Protein AF-0000000087754042 (afdb_homodimer)

Secondary structure (DSSP, 8-state):
--GGG----EEEEEE----TTT-GGG---HHHHHTS-HHHHEEEEEEEEEE-TTSSBSSSS-BHHHHHHHHHHHTT-EEEEEEEEEEE-S-TT---SS-SSB--EEEEEEEEESS--TTT-TTTB-TTSSBSEEEEE--SS--HHHHHHHHHHB-B--EEEES---PPTTEEEESTTS---TT--HHHHHHHHHHT-SSTTSTTB----HHHHHHS---------------/--GGG----EEEEEE----TTT-GGG---HHHHHTS-HHHHEEEEEEEEEE-TTSSBSSSS-BHHHHHHHHHHHTT-EEEEEEEEEEE-S-TT---SS-SSB--EEEEEEEEESS--TTT-TTTB-TTSSBSEEEEE--SS--HHHHHHHHHHB-B--EEEES---PPTTEEEESTTS---TT--HHHHHHHHHHT-SSTTSTTB----HHHHHHS---------------

Foldseek 3Di:
DQLVVPPAAFQEEEEEAQDCLRNPPPHDDLVRVLPRQLLVRHDVKHKYKYKFFQQDAQQNPDGSVVSVCVSCVSSQWDWDDKAKEFADEPDPDDDDPRDPDDRRMIIITMTTHDDDDPVPNVFFFPPPPDDRYHYYHDDQFDDLVVLVVRCNGGFFQRYEYECTDDHDPSYHYYYPPPPPPPDPDPVVSVVVQCVPAPDNVCSRGVGQPPVNVVVPPDPPPPDPDPPPPPD/DQLVVPPAAFQEEEEEAQDCLRNPPPHDDLVRVLPRQLLVRHDVKHKYKYKFFQQDDQQNPDGSVVSVCVSCVSSQWDWDDKAKEFADEPDPDDDDPRDPDDRRMIIITMTTHDDDDPVPNVFFFPPPPDDRYHYYHDDQFDDLVVLVVRCNGGFFQRYEYECTDDHDPSYHYYYPPPPPPPDPDPVVSVVVQCVPAPDNVCSRGVGQPPVNVVVPPDDPPPDPPDPPPPD

Nearest PDB structures (foldseek):
  7nhi-assembly1_B  TM=8.588E-01  e=7.361E-18  Homo sapiens
  7oek-assembly1_B  TM=8.595E-01  e=3.563E-17  Homo sapiens
  7oed-assembly1_B  TM=8.594E-01  e=4.884E-17  Homo sapiens
  7oqp-assembly1_B  TM=8.108E-01  e=1.075E-17  Homo sapiens
  5l6e-assembly1_B  TM=8.580E-01  e=1.340E-16  Homo sapiens

Structure (mmCIF, N/CA/C/O backbone):
data_AF-0000000087754042-model_v1
#
loop_
_entity.id
_entity.type
_entity.pdbx_description
1 polymer 'Mt-a70 family protein'
#
loop_
_atom_site.group_PDB
_atom_site.id
_atom_site.type_symbol
_atom_site.label_atom_id
_atom_site.label_alt_id
_atom_site.label_comp_id
_atom_site.label_asym_id
_atom_site.label_entity_id
_atom_site.label_seq_id
_atom_site.pdbx_PDB_ins_code
_atom_site.Cartn_x
_atom_site.Cartn_y
_atom_site.Cartn_z
_atom_site.occupancy
_atom_site.B_iso_or_equiv
_atom_site.auth_seq_id
_atom_site.auth_comp_id
_atom_site.auth_asym_id
_atom_site.auth_atom_id
_atom_site.pdbx_PDB_model_num
ATOM 1 N N . MET A 1 1 ? -14.227 -28.125 -3.199 1 48.25 1 MET A N 1
ATOM 2 C CA . MET A 1 1 ? -13.047 -28.953 -3.443 1 48.25 1 MET A CA 1
ATOM 3 C C . MET A 1 1 ? -11.898 -28.547 -2.518 1 48.25 1 MET A C 1
ATOM 5 O O . MET A 1 1 ? -11.688 -27.359 -2.266 1 48.25 1 MET A O 1
ATOM 9 N N . ASP A 1 2 ? -11.547 -29.438 -1.677 1 58.47 2 ASP A N 1
ATOM 10 C CA . ASP A 1 2 ? -10.422 -29.312 -0.764 1 58.47 2 ASP A CA 1
ATOM 11 C C . ASP A 1 2 ? -9.109 -29.156 -1.532 1 58.47 2 ASP A C 1
ATOM 13 O O . ASP A 1 2 ? -8.789 -29.984 -2.393 1 58.47 2 ASP A O 1
ATOM 17 N N . LEU A 1 3 ? -8.547 -27.953 -1.681 1 62.66 3 LEU A N 1
ATOM 18 C CA . LEU A 1 3 ? -7.25 -27.703 -2.299 1 62.66 3 LEU A CA 1
ATOM 19 C C . LEU A 1 3 ? -6.309 -28.891 -2.09 1 62.66 3 LEU A C 1
ATOM 21 O O . LEU A 1 3 ? -5.449 -29.156 -2.93 1 62.66 3 LEU A O 1
ATOM 25 N N . MET A 1 4 ? -6.637 -29.609 -1.026 1 58.59 4 MET A N 1
ATOM 26 C CA . MET A 1 4 ? -5.777 -30.734 -0.647 1 58.59 4 MET A CA 1
ATOM 27 C C . MET A 1 4 ? -5.973 -31.906 -1.594 1 58.59 4 MET A C 1
ATOM 29 O O . MET A 1 4 ? -5.129 -32.812 -1.652 1 58.59 4 MET A O 1
ATOM 33 N N . GLU A 1 5 ? -7.078 -31.828 -2.191 1 62.91 5 GLU A N 1
ATOM 34 C CA . GLU A 1 5 ? -7.32 -32.969 -3.09 1 62.91 5 GLU A CA 1
ATOM 35 C C . GLU A 1 5 ? -6.516 -32.812 -4.375 1 62.91 5 GLU A C 1
ATOM 37 O O . GLU A 1 5 ? -6.387 -33.781 -5.141 1 62.91 5 GLU A O 1
ATOM 42 N N . MET A 1 6 ? -5.945 -31.656 -4.383 1 63.97 6 MET A N 1
ATOM 43 C CA . MET A 1 6 ? -5.125 -31.438 -5.574 1 63.97 6 MET A CA 1
ATOM 44 C C . MET A 1 6 ? -3.742 -32.062 -5.395 1 63.97 6 MET A C 1
ATOM 46 O O . MET A 1 6 ? -3.098 -31.859 -4.363 1 63.97 6 MET A O 1
ATOM 50 N N . GLU A 1 7 ? -3.494 -33.125 -5.871 1 71.81 7 GLU A N 1
ATOM 51 C CA . GLU A 1 7 ? -2.221 -33.812 -5.773 1 71.81 7 GLU A CA 1
ATOM 52 C C . GLU A 1 7 ? -1.123 -33.094 -6.543 1 71.81 7 GLU A C 1
ATOM 54 O O . GLU A 1 7 ? -0.32 -33.719 -7.234 1 71.81 7 GLU A O 1
ATOM 59 N N . MET A 1 8 ? -1.135 -31.797 -6.562 1 84.12 8 MET A N 1
ATOM 60 C CA . MET A 1 8 ? -0.059 -31.062 -7.219 1 84.12 8 MET A CA 1
ATOM 61 C C . MET A 1 8 ? 0.236 -29.75 -6.477 1 84.12 8 MET A C 1
ATOM 63 O O . MET A 1 8 ? -0.604 -29.266 -5.723 1 84.12 8 MET A O 1
ATOM 67 N N . GLN A 1 9 ? 1.504 -29.328 -6.598 1 92.38 9 GLN A N 1
ATOM 68 C CA . GLN A 1 9 ? 1.905 -28.031 -6.082 1 92.38 9 GLN A CA 1
ATOM 69 C C . GLN A 1 9 ? 1.998 -27 -7.207 1 92.38 9 GLN A C 1
ATOM 71 O O . GLN A 1 9 ? 2.168 -27.359 -8.375 1 92.38 9 GLN A O 1
ATOM 76 N N . PHE A 1 10 ? 1.852 -25.828 -6.828 1 94.75 10 PHE A N 1
ATOM 77 C CA . PHE A 1 10 ? 1.812 -24.75 -7.824 1 94.75 10 PHE A CA 1
ATOM 78 C C . PHE A 1 10 ? 3.016 -23.828 -7.676 1 94.75 10 PHE A C 1
ATOM 80 O O . PHE A 1 10 ? 3.438 -23.531 -6.559 1 94.75 10 PHE A O 1
ATOM 87 N N . ASP A 1 11 ? 3.52 -23.359 -8.805 1 95 11 ASP A N 1
ATOM 88 C CA . ASP A 1 11 ? 4.66 -22.453 -8.852 1 95 11 ASP A CA 1
ATOM 89 C C . ASP A 1 11 ? 4.219 -21 -8.664 1 95 11 ASP A C 1
ATOM 91 O O . ASP A 1 11 ? 4.996 -20.172 -8.188 1 95 11 ASP A O 1
ATOM 95 N N . CYS A 1 12 ? 3.07 -20.734 -9.086 1 95.75 12 CYS A N 1
ATOM 96 C CA . CYS A 1 12 ? 2.496 -19.406 -9.086 1 95.75 12 CYS A CA 1
ATOM 97 C C . CYS A 1 12 ? 1.037 -19.438 -8.648 1 95.75 12 CYS A C 1
ATOM 99 O O . CYS A 1 12 ? 0.216 -20.125 -9.25 1 95.75 12 CYS A O 1
ATOM 101 N N . ILE A 1 13 ? 0.748 -18.688 -7.664 1 95.94 13 ILE A N 1
ATOM 102 C CA . ILE A 1 13 ? -0.607 -18.672 -7.125 1 95.94 13 ILE A CA 1
ATOM 103 C C . ILE A 1 13 ? -1.114 -17.234 -7.035 1 95.94 13 ILE A C 1
ATOM 105 O O . ILE A 1 13 ? -0.421 -16.359 -6.52 1 95.94 13 ILE A O 1
ATOM 109 N N . VAL A 1 14 ? -2.271 -16.984 -7.555 1 96.81 14 VAL A N 1
ATOM 110 C CA . VAL A 1 14 ? -2.967 -15.711 -7.402 1 96.81 14 VAL A CA 1
ATOM 111 C C . VAL A 1 14 ? -4.227 -15.906 -6.562 1 96.81 14 VAL A C 1
ATOM 113 O O . VAL A 1 14 ? -5.043 -16.781 -6.852 1 96.81 14 VAL A O 1
ATOM 116 N N . VAL A 1 15 ? -4.391 -15.148 -5.547 1 96.12 15 VAL A N 1
ATOM 117 C CA . VAL A 1 15 ? -5.586 -15.18 -4.711 1 96.12 15 VAL A CA 1
ATOM 118 C C . VAL A 1 15 ? -6.258 -13.805 -4.711 1 96.12 15 VAL A C 1
ATOM 120 O O . VAL A 1 15 ? -5.609 -12.797 -4.441 1 96.12 15 VAL A O 1
ATOM 123 N N . ASP A 1 16 ? -7.461 -13.766 -5.023 1 94.38 16 ASP A N 1
ATOM 124 C CA . ASP A 1 16 ? -8.305 -12.57 -4.961 1 94.38 16 ASP A CA 1
ATOM 125 C C . ASP A 1 16 ? -9.484 -12.789 -4.02 1 94.38 16 ASP A C 1
ATOM 127 O 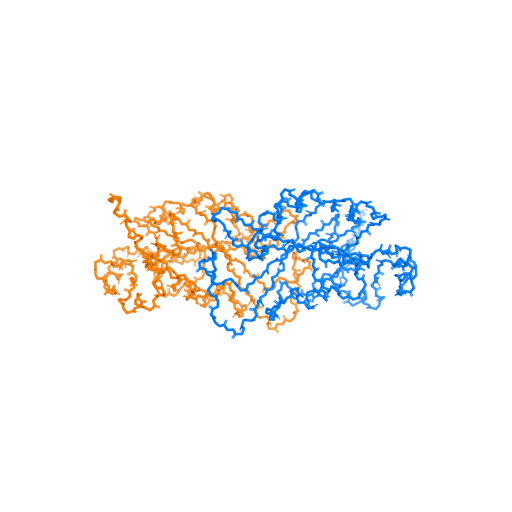O . ASP A 1 16 ? -10.609 -13.023 -4.469 1 94.38 16 ASP A O 1
ATOM 131 N N . PRO A 1 17 ? -9.258 -12.594 -2.779 1 94.62 17 PRO A N 1
ATOM 132 C CA . PRO A 1 17 ? -10.273 -12.953 -1.788 1 94.62 17 PRO A CA 1
ATOM 133 C C . PRO A 1 17 ? -11.539 -12.102 -1.897 1 94.62 17 PRO A C 1
ATOM 135 O O . PRO A 1 17 ? -11.461 -10.922 -2.262 1 94.62 17 PRO A O 1
ATOM 138 N N . PRO A 1 18 ? -12.648 -12.68 -1.587 1 92.25 18 PRO A N 1
ATOM 139 C CA . PRO A 1 18 ? -13.859 -11.883 -1.433 1 92.25 18 PRO A CA 1
ATOM 140 C C . PRO A 1 18 ? -13.891 -11.102 -0.123 1 92.25 18 PRO A C 1
ATOM 142 O O . PRO A 1 18 ? -14.641 -11.445 0.792 1 92.25 18 PRO A O 1
ATOM 145 N N . TRP A 1 19 ? -13.188 -10.023 -0.107 1 92.75 19 TRP A N 1
ATOM 146 C CA . TRP A 1 19 ? -13.07 -9.188 1.084 1 92.75 19 TRP A CA 1
ATOM 147 C C . TRP A 1 19 ? -14.414 -8.562 1.443 1 92.75 19 TRP A C 1
ATOM 149 O O . TRP A 1 19 ? -15.273 -8.375 0.576 1 92.75 19 TRP A O 1
ATOM 159 N N . ARG A 1 20 ? -14.656 -8.156 2.598 1 85 20 ARG A N 1
ATOM 160 C CA . ARG A 1 20 ? -15.898 -7.625 3.135 1 85 20 ARG A CA 1
ATOM 161 C C . ARG A 1 20 ? -16.328 -6.367 2.385 1 85 20 ARG A C 1
ATOM 163 O O . ARG A 1 20 ? -17.5 -6.207 2.055 1 85 20 ARG A O 1
ATOM 170 N N . GLU A 1 21 ? -15.477 -5.469 2.047 1 75.56 21 GLU A N 1
ATOM 171 C CA . GLU A 1 21 ? -15.828 -4.184 1.442 1 75.56 21 GLU A CA 1
ATOM 172 C C . GLU A 1 21 ? -16.344 -4.367 0.02 1 75.56 21 GLU A C 1
ATOM 174 O O . GLU A 1 21 ? -17.141 -3.559 -0.465 1 75.56 21 GLU A O 1
ATOM 179 N N . MET A 1 22 ? -16 -5.426 -0.601 1 69.38 22 MET A N 1
ATOM 180 C CA . MET A 1 22 ? -16.266 -5.531 -2.031 1 69.38 22 MET A CA 1
ATOM 181 C C . MET A 1 22 ? -17.375 -6.555 -2.303 1 69.38 22 MET A C 1
ATOM 183 O O . MET A 1 22 ? -17.938 -6.594 -3.4 1 69.38 22 MET A O 1
ATOM 187 N N . ASN A 1 23 ? -17.641 -7.414 -1.323 1 68.25 23 ASN A N 1
ATOM 188 C CA . ASN A 1 23 ? -18.453 -8.57 -1.662 1 68.25 23 ASN A CA 1
ATOM 189 C C . ASN A 1 23 ? -19.672 -8.695 -0.736 1 68.25 23 ASN A C 1
ATOM 191 O O . ASN A 1 23 ? -20.281 -9.758 -0.651 1 68.25 23 ASN A O 1
ATOM 195 N N . GLY A 1 24 ? -20.234 -7.625 -0.43 1 63.69 24 GLY A N 1
ATOM 196 C CA . GLY A 1 24 ? -21.453 -7.637 0.354 1 63.69 24 GLY A CA 1
ATOM 197 C C . GLY A 1 24 ? -21.625 -8.898 1.184 1 63.69 24 GLY A C 1
ATOM 198 O O . GLY A 1 24 ? -20.844 -9.141 2.109 1 63.69 24 GLY A O 1
ATOM 199 N N . ASN A 1 25 ? -22.422 -9.898 0.669 1 67.75 25 ASN A N 1
ATOM 200 C CA . ASN A 1 25 ? -22.844 -11.062 1.438 1 67.75 25 ASN A CA 1
ATOM 201 C C . ASN A 1 25 ? -21.969 -12.273 1.16 1 67.75 25 ASN A C 1
ATOM 203 O O . ASN A 1 25 ? -22.094 -13.305 1.823 1 67.75 25 ASN A O 1
ATOM 207 N N . THR A 1 26 ? -21.016 -12.227 0.324 1 81.38 26 THR A N 1
ATOM 208 C CA . THR A 1 26 ? -20.234 -13.406 -0.034 1 81.38 26 THR A CA 1
ATOM 209 C C . THR A 1 26 ? -18.766 -13.219 0.368 1 81.38 26 THR A C 1
ATOM 211 O O . THR A 1 26 ? -17.875 -13.828 -0.216 1 81.38 26 THR A O 1
ATOM 214 N N . TRP A 1 27 ? -18.594 -12.445 1.414 1 88.5 27 TRP A N 1
ATOM 215 C CA . TRP A 1 27 ? -17.219 -12.18 1.818 1 88.5 27 TRP A CA 1
ATOM 216 C C . TRP A 1 27 ? -16.719 -13.258 2.771 1 88.5 27 TRP A C 1
ATOM 218 O O . TRP A 1 27 ? -17.516 -13.992 3.359 1 88.5 27 TRP A O 1
ATOM 228 N N . TRP A 1 28 ? -15.422 -13.492 2.805 1 92.38 28 TRP A N 1
ATOM 229 C CA . TRP A 1 28 ? -14.734 -14.383 3.734 1 92.38 28 TRP A CA 1
ATOM 230 C C . TRP A 1 28 ? -13.867 -13.594 4.703 1 92.38 28 TRP A C 1
ATOM 232 O O . TRP A 1 28 ? -13.188 -12.641 4.305 1 92.38 28 TRP A O 1
ATOM 242 N N . SER A 1 29 ? -13.906 -14.008 5.988 1 93.94 29 SER A N 1
ATOM 243 C CA . SER A 1 29 ? -13.047 -13.383 6.992 1 93.94 29 SER A CA 1
ATOM 244 C C . SER A 1 29 ? -11.594 -13.828 6.828 1 93.94 29 SER A C 1
ATOM 246 O O . SER A 1 29 ? -11.312 -14.828 6.168 1 93.94 29 SER A O 1
ATOM 248 N N . VAL A 1 30 ? -10.734 -13.094 7.434 1 95.69 30 VAL A N 1
ATOM 249 C CA . VAL A 1 30 ? -9.32 -13.438 7.398 1 95.69 30 VAL A CA 1
ATOM 250 C C . VAL A 1 30 ? -9.109 -14.828 8.008 1 95.69 30 VAL A C 1
ATOM 252 O O . VAL A 1 30 ? -8.289 -15.609 7.523 1 95.69 30 VAL A O 1
ATOM 255 N N . ASP A 1 31 ? -9.859 -15.086 9.047 1 96.19 31 ASP A N 1
ATOM 256 C CA . ASP A 1 31 ? -9.758 -16.406 9.68 1 96.19 31 ASP A CA 1
ATOM 257 C C . ASP A 1 31 ? -10.188 -17.516 8.727 1 96.19 31 ASP A C 1
ATOM 259 O O . ASP A 1 31 ? -9.539 -18.562 8.656 1 96.19 31 ASP A O 1
ATOM 263 N N . GLU A 1 32 ? -11.25 -17.297 8.008 1 94.62 32 GLU A N 1
ATOM 264 C CA . GLU A 1 32 ? -11.711 -18.266 7.02 1 94.62 32 GLU A CA 1
ATOM 265 C C . GLU A 1 32 ? -10.695 -18.422 5.891 1 94.62 32 GLU A C 1
ATOM 267 O O . GLU A 1 32 ? -10.422 -19.547 5.461 1 94.62 32 GLU A O 1
ATOM 272 N N . LEU A 1 33 ? -10.18 -17.375 5.449 1 95.69 33 LEU A N 1
ATOM 273 C CA . LEU A 1 33 ? -9.18 -17.406 4.387 1 95.69 33 LEU A CA 1
ATOM 274 C C . LEU A 1 33 ? -7.922 -18.141 4.844 1 95.69 33 LEU A C 1
ATOM 276 O O . LEU A 1 33 ? -7.305 -18.859 4.062 1 95.69 33 LEU A O 1
ATOM 280 N N . ALA A 1 34 ? -7.609 -17.969 6.117 1 96.81 34 ALA A N 1
ATOM 281 C CA . ALA A 1 34 ? -6.406 -18.578 6.676 1 96.81 34 ALA A CA 1
ATOM 282 C C . ALA A 1 34 ? -6.508 -20.094 6.676 1 96.81 34 ALA A C 1
ATOM 284 O O . ALA A 1 34 ? -5.496 -20.797 6.738 1 96.81 34 ALA A O 1
ATOM 285 N N . GLU A 1 35 ? -7.664 -20.594 6.598 1 94.44 35 GLU A N 1
ATOM 286 C CA . GLU A 1 35 ? -7.887 -22.031 6.633 1 94.44 35 GLU A CA 1
ATOM 287 C C . GLU A 1 35 ? -7.602 -22.672 5.273 1 94.44 35 GLU A C 1
ATOM 289 O O . GLU A 1 35 ? -7.496 -23.891 5.164 1 94.44 35 GLU A O 1
ATOM 294 N N . LEU A 1 36 ? -7.555 -21.844 4.262 1 92.5 36 LEU A N 1
ATOM 295 C CA . LEU A 1 36 ? -7.148 -22.375 2.971 1 92.5 36 LEU A CA 1
ATOM 296 C C . LEU A 1 36 ? -5.742 -22.969 3.047 1 92.5 36 LEU A C 1
ATOM 298 O O . LEU A 1 36 ? -4.844 -22.359 3.641 1 92.5 36 LEU A O 1
ATOM 302 N N . ASN A 1 37 ? -5.492 -24.062 2.482 1 91.94 37 ASN A N 1
ATOM 303 C CA . ASN A 1 37 ? -4.195 -24.734 2.572 1 91.94 37 ASN A CA 1
ATOM 304 C C . ASN A 1 37 ? -3.238 -24.234 1.491 1 91.94 37 ASN A C 1
ATOM 306 O O . ASN A 1 37 ? -2.656 -25.047 0.76 1 91.94 37 ASN A O 1
ATOM 310 N N . ILE A 1 38 ? -3 -23.047 1.464 1 95 38 ILE A N 1
ATOM 311 C CA . ILE A 1 38 ? -2.064 -22.469 0.502 1 95 38 ILE A CA 1
ATOM 312 C C . ILE A 1 38 ? -0.651 -22.969 0.794 1 95 38 ILE A C 1
ATOM 314 O O . ILE A 1 38 ? 0.126 -23.219 -0.128 1 95 38 ILE A O 1
ATOM 318 N N . ASN A 1 39 ? -0.4 -23.078 2.074 1 92.38 39 ASN A N 1
ATOM 319 C CA . ASN A 1 39 ? 0.906 -23.594 2.479 1 92.38 39 ASN A CA 1
ATOM 320 C C . ASN A 1 39 ? 1.188 -24.953 1.866 1 92.38 39 ASN A C 1
ATOM 322 O O . ASN A 1 39 ? 2.301 -25.219 1.402 1 92.38 39 ASN A O 1
ATOM 326 N N . GLY A 1 40 ? 0.249 -25.766 1.851 1 91.81 40 GLY A N 1
ATOM 327 C CA . GLY A 1 40 ? 0.434 -27.125 1.376 1 91.81 40 GLY A CA 1
ATOM 328 C C . GLY A 1 40 ? 0.484 -27.234 -0.137 1 91.81 40 GLY A C 1
ATOM 329 O O . GLY A 1 40 ? 1.086 -28.156 -0.682 1 91.81 40 GLY A O 1
ATOM 330 N N . ILE A 1 41 ? -0.019 -26.266 -0.855 1 93.31 41 ILE A N 1
ATOM 331 C CA . ILE A 1 41 ? -0.144 -26.422 -2.299 1 93.31 41 ILE A CA 1
ATOM 332 C C . ILE A 1 41 ? 0.883 -25.531 -3.006 1 93.31 41 ILE A C 1
ATOM 334 O O . ILE A 1 41 ? 1.045 -25.609 -4.227 1 93.31 41 ILE A O 1
ATOM 338 N N . GLY A 1 42 ? 1.5 -24.688 -2.322 1 94.25 42 GLY A N 1
ATOM 339 C CA . GLY A 1 42 ? 2.578 -23.906 -2.898 1 94.25 42 GLY A CA 1
ATOM 340 C C . GLY A 1 42 ? 3.869 -24.688 -3.057 1 94.25 42 GLY A C 1
ATOM 341 O O . GLY A 1 42 ? 4.312 -25.359 -2.123 1 94.25 42 GLY A O 1
ATOM 342 N N . ALA A 1 43 ? 4.402 -24.594 -4.188 1 93.25 43 ALA A N 1
ATOM 343 C CA . ALA A 1 43 ? 5.684 -25.234 -4.438 1 93.25 43 ALA A CA 1
ATOM 344 C C . ALA A 1 43 ? 6.824 -24.484 -3.758 1 93.25 43 ALA A C 1
ATOM 346 O O . ALA A 1 43 ? 6.625 -23.391 -3.223 1 93.25 43 ALA A O 1
ATOM 347 N N . PHE A 1 44 ? 7.984 -25.188 -3.727 1 90.56 44 PHE A N 1
ATOM 348 C CA . PHE A 1 44 ? 9.242 -24.594 -3.281 1 90.56 44 PHE A CA 1
ATOM 349 C C . PHE A 1 44 ? 10.266 -24.578 -4.414 1 90.56 44 PHE A C 1
ATOM 351 O O . PHE A 1 44 ? 10.766 -25.641 -4.816 1 90.56 44 PHE A O 1
ATOM 358 N N . PRO A 1 45 ? 10.57 -23.5 -4.945 1 91.62 45 PRO A N 1
ATOM 359 C CA . PRO A 1 45 ? 10.055 -22.156 -4.66 1 91.62 45 PRO A CA 1
ATOM 360 C C . PRO A 1 45 ? 8.703 -21.891 -5.32 1 91.62 45 PRO A C 1
ATOM 362 O O . PRO A 1 45 ? 8.289 -22.641 -6.215 1 91.62 45 PRO A O 1
ATOM 365 N N . SER A 1 46 ? 7.996 -20.875 -4.891 1 95.38 46 SER A N 1
ATOM 366 C CA . SER A 1 46 ? 6.777 -20.375 -5.523 1 95.38 46 SER A CA 1
ATOM 367 C C . SER A 1 46 ? 6.539 -18.906 -5.203 1 95.38 46 SER A C 1
ATOM 369 O O . SER A 1 46 ? 7.176 -18.359 -4.305 1 95.38 46 SER A O 1
ATOM 371 N N . VAL A 1 47 ? 5.715 -18.312 -5.977 1 96.44 47 VAL A N 1
ATOM 372 C CA . VAL A 1 47 ? 5.332 -16.906 -5.793 1 96.44 47 VAL A CA 1
ATOM 373 C C . VAL A 1 47 ? 3.83 -16.812 -5.547 1 96.44 47 VAL A C 1
ATOM 375 O O . VAL A 1 47 ? 3.041 -17.484 -6.215 1 96.44 47 VAL A O 1
ATOM 378 N N . LEU A 1 48 ? 3.447 -16.047 -4.586 1 97.88 48 LEU A N 1
ATOM 379 C CA . LEU A 1 48 ? 2.047 -15.789 -4.266 1 97.88 48 LEU A CA 1
ATOM 380 C C . LEU A 1 48 ? 1.69 -14.328 -4.516 1 97.88 48 LEU A C 1
ATOM 382 O O . LEU A 1 48 ? 2.393 -13.43 -4.051 1 97.88 48 LEU A O 1
ATOM 386 N N . PHE A 1 49 ? 0.688 -14.094 -5.281 1 98.06 49 PHE A N 1
ATOM 387 C CA . PHE A 1 49 ? 0.083 -12.781 -5.473 1 98.06 49 PHE A CA 1
ATOM 388 C C . PHE A 1 49 ? -1.259 -12.695 -4.754 1 98.06 49 PHE A C 1
ATOM 390 O O . PHE A 1 49 ? -2.186 -13.445 -5.066 1 98.06 49 PHE A O 1
ATOM 397 N N . LEU A 1 50 ? -1.385 -11.789 -3.85 1 98.19 50 LEU A N 1
ATOM 398 C CA . LEU A 1 50 ? -2.557 -11.711 -2.984 1 98.19 50 LEU A CA 1
ATOM 399 C C . LEU A 1 50 ? -3.174 -10.312 -3.039 1 98.19 50 LEU A C 1
ATOM 401 O O . LEU A 1 50 ? -2.6 -9.359 -2.52 1 98.19 50 LEU A O 1
ATOM 405 N N . TRP A 1 51 ? -4.316 -10.203 -3.613 1 97.31 51 TRP A N 1
ATOM 406 C CA . TRP A 1 51 ? -5.012 -8.922 -3.719 1 97.31 51 TRP A CA 1
ATOM 407 C C . TRP A 1 51 ? -5.594 -8.508 -2.373 1 97.31 51 TRP A C 1
ATOM 409 O O . TRP A 1 51 ? -6.129 -9.344 -1.636 1 97.31 51 TRP A O 1
ATOM 419 N N . CYS A 1 52 ? -5.527 -7.172 -2.066 1 96.5 52 CYS A N 1
ATOM 420 C CA . CYS A 1 52 ? -5.945 -6.789 -0.723 1 96.5 52 CYS A CA 1
ATOM 421 C C . CYS A 1 52 ? -6.609 -5.418 -0.728 1 96.5 52 CYS A C 1
ATOM 423 O O . CYS A 1 52 ? -6.516 -4.672 0.25 1 96.5 52 CYS A O 1
ATOM 425 N N . GLY A 1 53 ? -7.172 -4.992 -1.826 1 93.69 53 GLY A N 1
ATOM 426 C CA . GLY A 1 53 ? -8 -3.793 -1.863 1 93.69 53 GLY A CA 1
ATOM 427 C C . GLY A 1 53 ? -7.188 -2.512 -1.894 1 93.69 53 GLY A C 1
ATOM 428 O O . GLY A 1 53 ? -6.094 -2.477 -2.457 1 93.69 53 GLY A O 1
ATOM 429 N N . SER A 1 54 ? -7.719 -1.392 -1.32 1 92.94 54 SER A N 1
ATOM 430 C CA . SER A 1 54 ? -7.18 -0.044 -1.477 1 92.94 54 SER A CA 1
ATOM 431 C C . SER A 1 54 ? -6.055 0.22 -0.483 1 92.94 54 SER A C 1
ATOM 433 O O . SER A 1 54 ? -5.277 1.162 -0.652 1 92.94 54 SER A O 1
ATOM 435 N N . GLY A 1 55 ? -5.941 -0.531 0.523 1 92.25 55 GLY A N 1
ATOM 436 C CA . GLY A 1 55 ? -4.973 -0.293 1.583 1 92.25 55 GLY A CA 1
ATOM 437 C C . GLY A 1 55 ? -5.566 0.428 2.779 1 92.25 55 GLY A C 1
ATOM 438 O O . GLY A 1 55 ? -5.078 0.282 3.902 1 92.25 55 GLY A O 1
ATOM 439 N N . GLY A 1 56 ? -6.598 1.213 2.59 1 92.12 56 GLY A N 1
ATOM 440 C CA . GLY A 1 56 ? -7.254 1.924 3.676 1 92.12 56 GLY A CA 1
ATOM 441 C C . GLY A 1 56 ? -8.078 1.019 4.57 1 92.12 56 GLY A C 1
ATOM 442 O O . GLY A 1 56 ? -8.328 -0.139 4.227 1 92.12 56 GLY A O 1
ATOM 443 N N . THR A 1 57 ? -8.477 1.572 5.703 1 91.56 57 THR A N 1
ATOM 444 C CA . THR A 1 57 ? -9.297 0.802 6.625 1 91.56 57 THR A CA 1
ATOM 445 C C . THR A 1 57 ? -10.75 0.783 6.168 1 91.56 57 THR A C 1
ATOM 447 O O . THR A 1 57 ? -11.227 1.735 5.543 1 91.56 57 THR A O 1
ATOM 450 N N . TYR A 1 58 ? -11.453 -0.319 6.477 1 87.69 58 TYR A N 1
ATOM 451 C CA . TYR A 1 58 ? -12.844 -0.407 6.051 1 87.69 58 TYR A CA 1
ATOM 452 C C . TYR A 1 58 ? -13.789 -0.187 7.227 1 87.69 58 TYR A C 1
ATOM 454 O O . TYR A 1 58 ? -14.992 0.018 7.039 1 87.69 58 TYR A O 1
ATOM 462 N N . ASP A 1 59 ? -13.305 -0.204 8.438 1 84 59 ASP A N 1
ATOM 463 C CA . ASP A 1 59 ? -14.133 0.051 9.617 1 84 59 ASP A CA 1
ATOM 464 C C . ASP A 1 59 ? -13.422 0.979 10.602 1 84 59 ASP A C 1
ATOM 466 O O . ASP A 1 59 ? -13.766 1.019 11.781 1 84 59 ASP A O 1
ATOM 470 N N . GLY A 1 60 ? -12.367 1.64 10.141 1 83.06 60 GLY A N 1
ATOM 471 C CA . GLY A 1 60 ? -11.617 2.568 10.969 1 83.06 60 GLY A CA 1
ATOM 472 C C . GLY A 1 60 ? -10.531 1.893 11.789 1 83.06 60 GLY A C 1
ATOM 473 O O . GLY A 1 60 ? -9.742 2.564 12.453 1 83.06 60 GLY A O 1
ATOM 474 N N . LYS A 1 61 ? -10.469 0.581 11.703 1 86.75 61 LYS A N 1
ATOM 475 C CA . LYS A 1 61 ? -9.531 -0.151 12.547 1 86.75 61 LYS A CA 1
ATOM 476 C C . LYS A 1 61 ? -8.758 -1.189 11.734 1 86.75 61 LYS A C 1
ATOM 478 O O . LYS A 1 61 ? -7.566 -1.406 11.969 1 86.75 61 LYS A O 1
ATOM 483 N N . HIS A 1 62 ? -9.398 -1.697 10.805 1 91.31 62 HIS A N 1
ATOM 484 C CA . HIS A 1 62 ? -8.82 -2.818 10.07 1 91.31 62 HIS A CA 1
ATOM 485 C C . HIS A 1 62 ? -8.648 -2.482 8.594 1 91.31 62 HIS A C 1
ATOM 487 O O . HIS A 1 62 ? -9.477 -1.78 8.008 1 91.31 62 HIS A O 1
ATOM 493 N N . SER A 1 63 ? -7.617 -2.959 8.055 1 93.19 63 SER A N 1
ATOM 494 C CA . SER A 1 63 ? -7.383 -2.865 6.621 1 93.19 63 SER A CA 1
ATOM 495 C C . SER A 1 63 ? -7.137 -4.242 6.012 1 93.19 63 SER A C 1
ATOM 497 O O . SER A 1 63 ? -6.539 -5.113 6.648 1 93.19 63 SER A O 1
ATOM 499 N N . HIS A 1 64 ? -7.578 -4.391 4.789 1 94.81 64 HIS A N 1
ATOM 500 C CA . HIS A 1 64 ? -7.332 -5.66 4.117 1 94.81 64 HIS A CA 1
ATOM 501 C C . HIS A 1 64 ? -5.848 -5.844 3.809 1 94.81 64 HIS A C 1
ATOM 503 O O . HIS A 1 64 ? -5.383 -6.969 3.613 1 94.81 64 HIS A O 1
ATOM 509 N N . PHE A 1 65 ? -5.137 -4.754 3.756 1 96.06 65 PHE A N 1
ATOM 510 C CA . PHE A 1 65 ? -3.691 -4.855 3.596 1 96.06 65 PHE A CA 1
ATOM 511 C C . PHE A 1 65 ? -3.068 -5.598 4.77 1 96.06 65 PHE A C 1
ATOM 513 O O . PHE A 1 65 ? -2.316 -6.555 4.578 1 96.06 65 PHE A O 1
ATOM 520 N N . ASP A 1 66 ? -3.398 -5.18 5.969 1 94.44 66 ASP A N 1
ATOM 521 C CA . ASP A 1 66 ? -2.881 -5.832 7.168 1 94.44 66 ASP A CA 1
ATOM 522 C C . ASP A 1 66 ? -3.336 -7.285 7.242 1 94.44 66 ASP A C 1
ATOM 524 O O . ASP A 1 66 ? -2.561 -8.164 7.621 1 94.44 66 ASP A O 1
ATOM 528 N N . GLU A 1 67 ? -4.539 -7.477 6.953 1 96.44 67 GLU A N 1
ATOM 529 C CA . GLU A 1 67 ? -5.074 -8.836 6.945 1 96.44 67 GLU A CA 1
ATOM 530 C C . GLU A 1 67 ? -4.34 -9.711 5.934 1 96.44 67 GLU A C 1
ATOM 532 O O . GLU A 1 67 ? -4.051 -10.875 6.211 1 96.44 67 GLU A O 1
ATOM 537 N N . ALA A 1 68 ? -4.082 -9.195 4.812 1 97.75 68 ALA A N 1
ATOM 538 C CA . ALA A 1 68 ? -3.346 -9.922 3.785 1 97.75 68 ALA A CA 1
ATOM 539 C C . ALA A 1 68 ? -1.932 -10.25 4.254 1 97.75 68 ALA A C 1
ATOM 541 O O . ALA A 1 68 ? -1.412 -11.336 3.967 1 97.75 68 ALA A O 1
ATOM 542 N N . CYS A 1 69 ? -1.287 -9.32 4.938 1 96.56 69 CYS A N 1
ATOM 543 C CA . CYS A 1 69 ? 0.029 -9.602 5.5 1 96.56 69 CYS A CA 1
ATOM 544 C C . CYS A 1 69 ? -0.034 -10.773 6.477 1 96.56 69 CYS A C 1
ATOM 546 O O . CYS A 1 69 ? 0.844 -11.641 6.473 1 96.56 69 CYS A O 1
ATOM 548 N N . THR A 1 70 ? -1.054 -10.773 7.258 1 96.69 70 THR A N 1
ATOM 549 C CA . THR A 1 70 ? -1.264 -11.875 8.188 1 96.69 70 THR A CA 1
ATOM 550 C C . THR A 1 70 ? -1.389 -13.203 7.438 1 96.69 70 THR A C 1
ATOM 552 O O . THR A 1 70 ? -0.835 -14.219 7.863 1 96.69 70 THR A O 1
ATOM 555 N N . LEU A 1 71 ? -2.121 -13.219 6.371 1 98.12 71 LEU A N 1
ATOM 556 C CA . LEU A 1 71 ? -2.307 -14.414 5.562 1 98.12 71 LEU A CA 1
ATOM 557 C C . LEU A 1 71 ? -0.982 -14.875 4.965 1 98.12 71 LEU A C 1
ATOM 559 O O . LEU A 1 71 ? -0.699 -16.078 4.922 1 98.12 71 LEU A O 1
ATOM 563 N N . LEU A 1 72 ? -0.183 -13.922 4.453 1 97.5 72 LEU A N 1
ATOM 564 C CA . LEU A 1 72 ? 1.134 -14.289 3.943 1 97.5 72 LEU A CA 1
ATOM 565 C C . LEU A 1 72 ? 1.936 -15.047 4.996 1 97.5 72 LEU A C 1
ATOM 567 O O . LEU A 1 72 ? 2.518 -16.094 4.703 1 97.5 72 LEU A O 1
ATOM 571 N N . GLU A 1 73 ? 1.926 -14.492 6.172 1 95.44 73 GLU A N 1
ATOM 572 C CA . GLU A 1 73 ? 2.664 -15.125 7.258 1 95.44 73 GLU A CA 1
ATOM 573 C C . GLU A 1 73 ? 2.123 -16.531 7.547 1 95.44 73 GLU A C 1
ATOM 575 O O . GLU A 1 73 ? 2.891 -17.484 7.668 1 95.44 73 GLU A O 1
ATOM 580 N N . LYS A 1 74 ? 0.882 -16.656 7.633 1 97.19 74 LYS A N 1
ATOM 581 C CA . LYS A 1 74 ? 0.226 -17.938 7.914 1 97.19 74 LYS A CA 1
ATOM 582 C C . LYS A 1 74 ? 0.537 -18.953 6.828 1 97.19 74 LYS A C 1
ATOM 584 O O . LYS A 1 74 ? 0.693 -20.141 7.121 1 97.19 74 LYS A O 1
ATOM 589 N N . TRP A 1 75 ? 0.586 -18.516 5.629 1 97.06 75 TRP A N 1
ATOM 590 C CA . TRP A 1 75 ? 0.78 -19.406 4.484 1 97.06 75 TRP A CA 1
ATOM 591 C C . TRP A 1 75 ? 2.264 -19.578 4.184 1 97.06 75 TRP A C 1
ATOM 593 O O . TRP A 1 75 ? 2.629 -20.234 3.201 1 97.06 75 TRP A O 1
ATOM 603 N N . ASN A 1 76 ? 3.131 -18.969 4.977 1 95.56 76 ASN A N 1
ATOM 604 C CA . ASN A 1 76 ? 4.582 -19.109 4.918 1 95.56 76 ASN A CA 1
ATOM 605 C C . ASN A 1 76 ? 5.156 -18.484 3.65 1 95.56 76 ASN A C 1
ATOM 607 O O . ASN A 1 76 ? 5.961 -19.109 2.955 1 95.56 76 ASN A O 1
ATOM 611 N N . TYR A 1 77 ? 4.762 -17.344 3.334 1 96.44 77 TYR A N 1
ATOM 612 C CA . TYR A 1 77 ? 5.336 -16.484 2.307 1 96.44 77 TYR A CA 1
ATOM 613 C C . TYR A 1 77 ? 5.855 -15.188 2.914 1 96.44 77 TYR A C 1
ATOM 615 O O . TYR A 1 77 ? 5.23 -14.625 3.816 1 96.44 77 TYR A O 1
ATOM 623 N N . ARG A 1 78 ? 6.922 -14.727 2.438 1 94 78 ARG A N 1
ATOM 624 C CA . ARG A 1 78 ? 7.438 -13.445 2.906 1 94 78 ARG A CA 1
ATOM 625 C C . ARG A 1 78 ? 7.105 -12.328 1.923 1 94 78 ARG A C 1
ATOM 627 O O . ARG A 1 78 ? 7.238 -12.508 0.71 1 94 78 ARG A O 1
ATOM 634 N N . LEU A 1 79 ? 6.684 -11.289 2.42 1 95.44 79 LEU A N 1
ATOM 635 C CA . LEU A 1 79 ? 6.367 -10.141 1.579 1 95.44 79 LEU A CA 1
ATOM 636 C C . LEU A 1 79 ? 7.617 -9.617 0.877 1 95.44 79 LEU A C 1
ATOM 638 O O . LEU A 1 79 ? 8.672 -9.477 1.503 1 95.44 79 LEU A O 1
ATOM 642 N N . CYS A 1 80 ? 7.457 -9.383 -0.367 1 93.56 80 CYS A N 1
ATOM 643 C CA . CYS A 1 80 ? 8.57 -8.852 -1.142 1 93.56 80 CYS A CA 1
ATOM 644 C C . CYS A 1 80 ? 8.203 -7.52 -1.783 1 93.56 80 CYS A C 1
ATOM 646 O O . CYS A 1 80 ? 8.859 -6.504 -1.528 1 93.56 80 CYS A O 1
ATOM 648 N N . GLU A 1 81 ? 7.16 -7.504 -2.58 1 95.38 81 GLU A N 1
ATOM 649 C CA . GLU A 1 81 ? 6.734 -6.316 -3.318 1 95.38 81 GLU A CA 1
ATOM 650 C C . GLU A 1 81 ? 5.242 -6.066 -3.143 1 95.38 81 GLU A C 1
ATOM 652 O O . GLU A 1 81 ? 4.504 -6.949 -2.701 1 95.38 81 GLU A O 1
ATOM 657 N N . VAL A 1 82 ? 4.863 -4.84 -3.439 1 97.5 82 VAL A N 1
ATOM 658 C CA . VAL A 1 82 ? 3.457 -4.465 -3.535 1 97.5 82 VAL A CA 1
ATOM 659 C C . VAL A 1 82 ? 3.172 -3.871 -4.914 1 97.5 82 VAL A C 1
ATOM 661 O O . VAL A 1 82 ? 3.797 -2.887 -5.312 1 97.5 82 VAL A O 1
ATOM 664 N N . ILE A 1 83 ? 2.273 -4.457 -5.641 1 97.81 83 ILE A N 1
ATOM 665 C CA . ILE A 1 83 ? 1.832 -3.963 -6.941 1 97.81 83 ILE A CA 1
ATOM 666 C C . ILE A 1 83 ? 0.551 -3.148 -6.773 1 97.81 83 ILE A C 1
ATOM 668 O O . ILE A 1 83 ? -0.33 -3.518 -5.992 1 97.81 83 ILE A O 1
ATOM 672 N N . THR A 1 84 ? 0.447 -2.076 -7.488 1 98.06 84 THR A N 1
ATOM 673 C CA . THR A 1 84 ? -0.735 -1.223 -7.434 1 98.06 84 THR A CA 1
ATOM 674 C C . THR A 1 84 ? -1.446 -1.195 -8.781 1 98.06 84 THR A C 1
ATOM 676 O O . THR A 1 84 ? -0.812 -0.997 -9.82 1 98.06 84 THR A O 1
ATOM 679 N N . TRP A 1 85 ? -2.727 -1.478 -8.805 1 97.62 85 TRP A N 1
ATOM 680 C CA . TRP A 1 85 ? -3.602 -1.24 -9.945 1 97.62 85 TRP A CA 1
ATOM 681 C C . TRP A 1 85 ? -4.324 0.096 -9.812 1 97.62 85 TRP A C 1
ATOM 683 O O . TRP A 1 85 ? -5.238 0.235 -9 1 97.62 85 TRP A O 1
ATOM 693 N N . ALA A 1 86 ? -3.889 1.095 -10.523 1 96.56 86 ALA A N 1
ATOM 694 C CA . ALA A 1 86 ? -4.559 2.391 -10.602 1 96.56 86 ALA A CA 1
ATOM 695 C C . ALA A 1 86 ? -5.668 2.371 -11.648 1 96.56 86 ALA A C 1
ATOM 697 O O . ALA A 1 86 ? -5.398 2.246 -12.844 1 96.56 86 ALA A O 1
ATOM 698 N N . LYS A 1 87 ? -6.852 2.539 -11.125 1 94.62 87 LYS A N 1
ATOM 699 C CA . LYS A 1 87 ? -8.008 2.43 -12.008 1 94.62 87 LYS A CA 1
ATOM 700 C C . LYS A 1 87 ? -8.297 3.76 -12.703 1 94.62 87 LYS A C 1
ATOM 702 O O . LYS A 1 87 ? -8.438 4.793 -12.039 1 94.62 87 LYS A O 1
ATOM 707 N N . THR A 1 88 ? -8.305 3.676 -14 1 89.56 88 THR A N 1
ATOM 708 C CA . THR A 1 88 ? -8.742 4.848 -14.75 1 89.56 88 THR A CA 1
ATOM 709 C C . THR A 1 88 ? -10.266 4.941 -14.758 1 89.56 88 THR A C 1
ATOM 711 O O . THR A 1 88 ? -10.953 3.955 -15.031 1 89.56 88 THR A O 1
ATOM 714 N N . MET A 1 89 ? -10.758 5.898 -14.047 1 73 89 MET A N 1
ATOM 715 C CA . MET A 1 89 ? -12.203 6.012 -13.883 1 73 89 MET A CA 1
ATOM 716 C C . MET A 1 89 ? -12.812 6.844 -15.016 1 73 89 MET A C 1
ATOM 718 O O . MET A 1 89 ? -12.195 7.801 -15.484 1 73 89 MET A O 1
ATOM 722 N N . GLU A 1 90 ? -13.844 6.211 -15.695 1 59.16 90 GLU A N 1
ATOM 723 C CA . GLU A 1 90 ? -14.578 7.02 -16.672 1 59.16 90 GLU A CA 1
ATOM 724 C C . GLU A 1 90 ? -15.281 8.195 -15.992 1 59.16 90 GLU A C 1
ATOM 726 O O . GLU A 1 90 ? -15.336 9.289 -16.547 1 59.16 90 GLU A O 1
ATOM 731 N N . SER A 1 91 ? -16.062 7.906 -14.867 1 53.47 91 SER A N 1
ATOM 732 C CA . SER A 1 91 ? -16.875 8.977 -14.312 1 53.47 91 SER A CA 1
ATOM 733 C C . SER A 1 91 ? -16.391 9.375 -12.922 1 53.47 91 SER A C 1
ATOM 735 O O . SER A 1 91 ? -15.898 8.531 -12.164 1 53.47 91 SER A O 1
ATOM 737 N N . ALA A 1 92 ? -16.125 10.664 -12.695 1 51.78 92 ALA A N 1
ATOM 738 C CA . ALA A 1 92 ? -15.734 11.383 -11.484 1 51.78 92 ALA A CA 1
ATOM 739 C C . ALA A 1 92 ? -16.641 11.008 -10.312 1 51.78 92 ALA A C 1
ATOM 741 O O . ALA A 1 92 ? -16.391 11.414 -9.172 1 51.78 92 ALA A O 1
ATOM 742 N N . GLY A 1 93 ? -17.625 10.195 -10.477 1 53.66 93 GLY A N 1
ATOM 743 C CA . GLY A 1 93 ? -18.781 10.352 -9.602 1 53.66 93 GLY A CA 1
ATOM 744 C C . GLY A 1 93 ? -18.781 9.375 -8.438 1 53.66 93 GLY A C 1
ATOM 745 O O . GLY A 1 93 ? -19.578 9.516 -7.512 1 53.66 93 GLY A O 1
ATOM 746 N N . ASP A 1 94 ? -18.031 8.297 -8.469 1 56.72 94 ASP A N 1
ATOM 747 C CA . ASP A 1 94 ? -18.5 7.414 -7.398 1 56.72 94 ASP A CA 1
ATOM 748 C C . ASP A 1 94 ? -17.797 7.73 -6.082 1 56.72 94 ASP A C 1
ATOM 750 O O . ASP A 1 94 ? -16.562 7.75 -6.02 1 56.72 94 ASP A O 1
ATOM 754 N N . LYS A 1 95 ? -18.562 8.312 -5.215 1 62.19 95 LYS A N 1
ATOM 755 C CA . LYS A 1 95 ? -18.109 8.539 -3.848 1 62.19 95 LYS A CA 1
ATOM 756 C C . LYS A 1 95 ? -17.75 7.227 -3.166 1 62.19 95 LYS A C 1
ATOM 758 O O . LYS A 1 95 ? -18.344 6.188 -3.436 1 62.19 95 LYS A O 1
ATOM 763 N N . SER A 1 96 ? -16.625 7.344 -2.562 1 66.19 96 SER A N 1
ATOM 764 C CA . SER A 1 96 ? -16.281 6.195 -1.735 1 66.19 96 SER A CA 1
ATOM 765 C C . SER A 1 96 ? -17.297 5.984 -0.623 1 66.19 96 SER A C 1
ATOM 767 O O . SER A 1 96 ? -17.75 6.945 0.003 1 66.19 96 SER A O 1
ATOM 769 N N . ILE A 1 97 ? -17.781 4.812 -0.454 1 61.97 97 ILE A N 1
ATOM 770 C CA . ILE A 1 97 ? -18.75 4.488 0.583 1 61.97 97 ILE A CA 1
ATOM 771 C C . ILE A 1 97 ? -18.062 4.441 1.943 1 61.97 97 ILE A C 1
ATOM 773 O O . ILE A 1 97 ? -18.609 4.918 2.941 1 61.97 97 ILE A O 1
ATOM 777 N N . HIS A 1 98 ? -16.875 3.996 1.95 1 65.06 98 HIS A N 1
ATOM 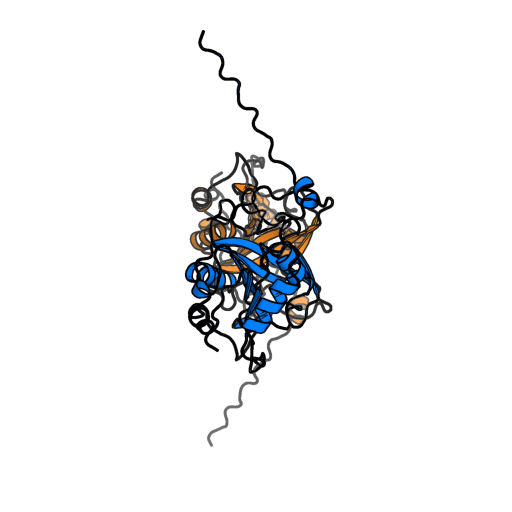778 C CA . HIS A 1 98 ? -16.25 3.732 3.238 1 65.06 98 HIS A CA 1
ATOM 779 C C . HIS A 1 98 ? -15.086 4.684 3.484 1 65.06 98 HIS A C 1
ATOM 781 O O . HIS A 1 98 ? -14.68 4.895 4.629 1 65.06 98 HIS A O 1
ATOM 787 N N . GLY A 1 99 ? -14.625 5.285 2.449 1 75.06 99 GLY A N 1
ATOM 788 C CA . GLY A 1 99 ? -13.406 6.062 2.588 1 75.06 99 GLY A CA 1
ATOM 789 C C . GLY A 1 99 ? -13.648 7.562 2.588 1 75.06 99 GLY A C 1
ATOM 790 O O . GLY A 1 99 ? -14.766 8.016 2.314 1 75.06 99 GLY A O 1
ATOM 791 N N . LEU A 1 100 ? -12.648 8.266 3.088 1 86.94 100 LEU A N 1
ATOM 792 C CA . LEU A 1 100 ? -12.688 9.719 3.088 1 86.94 100 LEU A CA 1
ATOM 793 C C . LEU A 1 100 ? -12.148 10.281 1.775 1 86.94 100 LEU A C 1
ATOM 795 O O . LEU A 1 100 ? -12.414 11.43 1.431 1 86.94 100 LEU A O 1
ATOM 799 N N . ILE A 1 101 ? -11.398 9.5 1.164 1 89.44 101 ILE A N 1
ATOM 800 C CA . ILE A 1 101 ? -10.883 9.805 -0.167 1 89.44 101 ILE A CA 1
ATOM 801 C C . ILE A 1 101 ? -11.422 8.789 -1.171 1 89.44 101 ILE A C 1
ATOM 803 O O . ILE A 1 101 ? -11.609 7.613 -0.838 1 89.44 101 ILE A O 1
ATOM 807 N N . ARG A 1 102 ? -11.734 9.258 -2.354 1 90.25 102 ARG A N 1
ATOM 808 C CA . ARG A 1 102 ? -12.211 8.312 -3.355 1 90.25 102 ARG A CA 1
ATOM 809 C C . ARG A 1 102 ? -11.164 7.25 -3.66 1 90.25 102 ARG A C 1
ATOM 811 O O . ARG A 1 102 ? -10.07 7.57 -4.137 1 90.25 102 ARG A O 1
ATOM 818 N N . ARG A 1 103 ? -11.508 6.07 -3.469 1 91.81 103 ARG A N 1
ATOM 819 C CA . ARG A 1 103 ? -10.586 4.961 -3.664 1 91.81 103 ARG A CA 1
ATOM 820 C C . ARG A 1 103 ? -10.609 4.473 -5.109 1 91.81 103 ARG A C 1
ATOM 822 O O . ARG A 1 103 ? -11.609 3.902 -5.555 1 91.81 103 ARG A O 1
ATOM 829 N N . THR A 1 104 ? -9.516 4.645 -5.793 1 93.38 104 THR A N 1
ATOM 830 C CA . THR A 1 104 ? -9.445 4.344 -7.219 1 93.38 104 THR A CA 1
ATOM 831 C C . THR A 1 104 ? -8.297 3.391 -7.52 1 93.38 104 THR A C 1
ATOM 833 O O . THR A 1 104 ? -7.777 3.367 -8.641 1 93.38 104 THR A O 1
ATOM 836 N N . LYS A 1 105 ? -7.918 2.629 -6.562 1 95 105 LYS A N 1
ATOM 837 C CA . LYS A 1 105 ? -6.836 1.672 -6.785 1 95 105 LYS A CA 1
ATOM 838 C C . LYS A 1 105 ? -7.031 0.415 -5.941 1 95 105 LYS A C 1
ATOM 840 O O . LYS A 1 105 ? -7.805 0.421 -4.98 1 95 105 LYS A O 1
ATOM 845 N N . GLU A 1 106 ? -6.316 -0.58 -6.309 1 96 106 GLU A N 1
ATOM 846 C CA . GLU A 1 106 ? -6.168 -1.798 -5.52 1 96 106 GLU A CA 1
ATOM 847 C C . GLU A 1 106 ? -4.703 -2.209 -5.406 1 96 106 GLU A C 1
ATOM 849 O O . GLU A 1 106 ? -3.889 -1.868 -6.27 1 96 106 GLU A O 1
ATOM 854 N N . GLN A 1 107 ? -4.438 -2.895 -4.363 1 97.44 107 GLN A N 1
ATOM 855 C CA . GLN A 1 107 ? -3.074 -3.359 -4.125 1 97.44 107 GLN A CA 1
ATOM 856 C C . GLN A 1 107 ? -3 -4.883 -4.156 1 97.44 107 GLN A C 1
ATOM 858 O O . GLN A 1 107 ? -3.959 -5.566 -3.785 1 97.44 107 GLN A O 1
ATOM 863 N N . CYS A 1 108 ? -1.896 -5.352 -4.566 1 98.12 108 CYS A N 1
ATOM 864 C CA . CYS A 1 108 ? -1.59 -6.777 -4.605 1 98.12 108 CYS A CA 1
ATOM 865 C C . CYS A 1 108 ? -0.234 -7.059 -3.969 1 98.12 108 CYS A C 1
ATOM 867 O O . CYS A 1 108 ? 0.792 -6.562 -4.434 1 98.12 108 CYS A O 1
ATOM 869 N N . LEU A 1 109 ? -0.213 -7.859 -2.939 1 98.31 109 LEU A N 1
ATOM 870 C CA . LEU A 1 109 ? 1.036 -8.258 -2.299 1 98.31 109 LEU A CA 1
ATOM 871 C C . LEU A 1 109 ? 1.724 -9.367 -3.086 1 98.31 109 LEU A C 1
ATOM 873 O O . LEU A 1 109 ? 1.064 -10.289 -3.568 1 98.31 109 LEU A O 1
ATOM 877 N N . VAL A 1 110 ? 2.992 -9.258 -3.207 1 97.56 110 VAL A N 1
ATOM 878 C CA . VAL A 1 110 ? 3.809 -10.312 -3.797 1 97.56 110 VAL A CA 1
ATOM 879 C C . VAL A 1 110 ? 4.59 -11.039 -2.701 1 97.56 110 VAL A C 1
ATOM 881 O O . VAL A 1 110 ? 5.422 -10.43 -2.021 1 97.56 110 VAL A O 1
ATOM 884 N N . GLY A 1 111 ? 4.301 -12.234 -2.518 1 96.81 111 GLY A N 1
ATOM 885 C CA . GLY A 1 111 ? 4.98 -13.062 -1.537 1 96.81 111 GLY A CA 1
ATOM 886 C C . GLY A 1 111 ? 5.879 -14.117 -2.162 1 96.81 111 GLY A C 1
ATOM 887 O O . GLY A 1 111 ? 5.535 -14.695 -3.193 1 96.81 111 GLY A O 1
ATOM 888 N N . LEU A 1 112 ? 6.945 -14.344 -1.544 1 95.06 112 LEU A N 1
ATOM 889 C CA . LEU A 1 112 ? 7.898 -15.344 -2.02 1 95.06 112 LEU A CA 1
ATOM 890 C C . LEU A 1 112 ? 8.055 -16.469 -1.008 1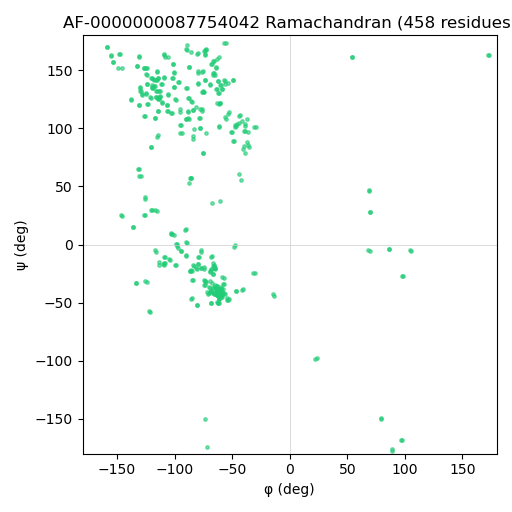 95.06 112 LEU A C 1
ATOM 892 O O . LEU A 1 112 ? 8.055 -16.234 0.202 1 95.06 112 LEU A O 1
ATOM 896 N N . ARG A 1 113 ? 8.055 -17.594 -1.562 1 92.94 113 ARG A N 1
ATOM 897 C CA . ARG A 1 113 ? 8.414 -18.75 -0.763 1 92.94 113 ARG A CA 1
ATOM 898 C C . ARG A 1 113 ? 9.812 -19.25 -1.121 1 92.94 113 ARG A C 1
ATOM 900 O O . ARG A 1 113 ? 10.102 -19.516 -2.289 1 92.94 113 ARG A O 1
ATOM 907 N N . ASP A 1 114 ? 10.633 -19.438 -0.168 1 77.88 114 ASP A N 1
ATOM 908 C CA . ASP A 1 114 ? 12.023 -19.875 -0.26 1 77.88 114 ASP A CA 1
ATOM 909 C C . ASP A 1 114 ? 12.969 -18.688 -0.426 1 77.88 114 ASP A C 1
ATOM 911 O O . ASP A 1 114 ? 12.555 -17.547 -0.299 1 77.88 114 ASP A O 1
ATOM 915 N N . TYR A 1 115 ? 14.312 -18.969 -0.612 1 70 115 TYR A N 1
ATOM 916 C CA . TYR A 1 115 ? 15.375 -17.969 -0.606 1 70 115 TYR A CA 1
ATOM 917 C C . TYR A 1 115 ? 15.57 -17.375 -1.993 1 70 115 TYR A C 1
ATOM 919 O O . TYR A 1 115 ? 16.656 -17.453 -2.566 1 70 115 TYR A O 1
ATOM 927 N N . MET A 1 116 ? 14.414 -16.891 -2.529 1 68.69 116 MET A N 1
ATOM 928 C CA . MET A 1 116 ? 14.516 -16.281 -3.854 1 68.69 116 MET A CA 1
ATOM 929 C C . MET A 1 116 ? 15.086 -14.867 -3.762 1 68.69 116 MET A C 1
ATOM 931 O O . MET A 1 116 ? 14.609 -14.047 -2.971 1 68.69 116 MET A O 1
ATOM 935 N N . TRP A 1 117 ? 16.25 -14.781 -4.402 1 65.69 117 TRP A N 1
ATOM 936 C CA . TRP A 1 117 ? 16.891 -13.469 -4.508 1 65.69 117 TRP A CA 1
ATOM 937 C C . TRP A 1 117 ? 17.156 -13.117 -5.965 1 65.69 117 TRP A C 1
ATOM 939 O O . TRP A 1 117 ? 17.25 -14 -6.824 1 65.69 117 TRP A O 1
ATOM 949 N N . LYS A 1 118 ? 17.172 -11.836 -6.25 1 64.12 118 LYS A N 1
ATOM 950 C CA . LYS A 1 118 ? 17.375 -11.297 -7.594 1 64.12 118 LYS A CA 1
ATOM 951 C C . LYS A 1 118 ? 18.547 -11.992 -8.281 1 64.12 118 LYS A C 1
ATOM 953 O O . LYS A 1 118 ? 18.453 -12.367 -9.453 1 64.12 118 LYS A O 1
ATOM 958 N N . GLU A 1 119 ? 19.5 -12.211 -7.57 1 61.91 119 GLU A N 1
ATOM 959 C CA . GLU A 1 119 ? 20.766 -12.68 -8.156 1 61.91 119 GLU A CA 1
ATOM 960 C C . GLU A 1 119 ? 20.766 -14.195 -8.32 1 61.91 119 GLU A C 1
ATOM 962 O O . GLU A 1 119 ? 21.422 -14.734 -9.211 1 61.91 119 GLU A O 1
ATOM 967 N N . THR A 1 120 ? 19.938 -14.891 -7.559 1 65.38 120 THR A N 1
ATOM 968 C CA . THR A 1 120 ? 20.141 -16.328 -7.516 1 65.38 120 THR A CA 1
ATOM 969 C C . THR A 1 120 ? 18.922 -17.062 -8.086 1 65.38 120 THR A C 1
ATOM 971 O O . THR A 1 120 ? 18.969 -18.281 -8.305 1 65.38 120 THR A O 1
ATOM 974 N N . SER A 1 121 ? 17.922 -16.266 -8.398 1 73.19 121 SER A N 1
ATOM 975 C CA . SER A 1 121 ? 16.688 -16.969 -8.727 1 73.19 121 SER A CA 1
ATOM 976 C C . SER A 1 121 ? 16.234 -16.641 -10.141 1 73.19 121 SER A C 1
ATOM 978 O O . SER A 1 121 ? 15.031 -16.656 -10.438 1 73.19 121 SER A O 1
ATOM 980 N N . ALA A 1 122 ? 17.125 -16.359 -10.961 1 74.12 122 ALA A N 1
ATOM 981 C CA . ALA A 1 122 ? 16.797 -15.945 -12.32 1 74.12 122 ALA A CA 1
ATOM 982 C C . ALA A 1 122 ? 16.141 -17.078 -13.109 1 74.12 122 ALA A C 1
ATOM 984 O O . ALA A 1 122 ? 15.492 -16.844 -14.125 1 74.12 122 ALA A O 1
ATOM 985 N N . ASN A 1 123 ? 16.312 -18.25 -12.633 1 77.44 123 ASN A N 1
ATOM 986 C CA . ASN A 1 123 ? 15.711 -19.375 -13.312 1 77.44 123 ASN A CA 1
ATOM 987 C C . ASN A 1 123 ? 14.219 -19.516 -12.992 1 77.44 123 ASN A C 1
ATOM 989 O O . ASN A 1 123 ? 13.492 -20.234 -13.672 1 77.44 123 ASN A O 1
ATOM 993 N N . PHE A 1 124 ? 13.859 -18.766 -12.055 1 87.12 124 PHE A N 1
ATOM 994 C CA . PHE A 1 124 ? 12.484 -18.953 -11.609 1 87.12 124 PHE A CA 1
ATOM 995 C C . PHE A 1 124 ? 11.727 -17.625 -11.656 1 87.12 124 PHE A C 1
ATOM 997 O O . PHE A 1 124 ? 10.508 -17.609 -11.844 1 87.12 124 PHE A O 1
ATOM 1004 N N . ILE A 1 125 ? 12.445 -16.578 -11.438 1 88.25 125 ILE A N 1
ATOM 1005 C CA . ILE A 1 125 ? 11.828 -15.266 -11.523 1 88.25 125 ILE A CA 1
ATOM 1006 C C . ILE A 1 125 ? 12.633 -14.375 -12.477 1 88.25 125 ILE A C 1
ATOM 1008 O O . ILE A 1 125 ? 13.852 -14.531 -12.594 1 88.25 125 ILE A O 1
ATOM 1012 N N . HIS A 1 126 ? 11.984 -13.438 -13.102 1 86.56 126 HIS A N 1
ATOM 1013 C CA . HIS A 1 126 ? 12.57 -12.438 -13.977 1 86.56 126 HIS A CA 1
ATOM 1014 C C . HIS A 1 126 ? 12.406 -11.031 -13.398 1 86.56 126 HIS A C 1
ATOM 1016 O O . HIS A 1 126 ? 11.438 -10.336 -13.711 1 86.56 126 HIS A O 1
ATOM 1022 N N . PRO A 1 127 ? 13.43 -10.641 -12.672 1 83.25 127 PRO A N 1
ATOM 1023 C CA . PRO A 1 127 ? 13.297 -9.383 -11.938 1 83.25 127 PRO A CA 1
ATOM 1024 C C . PRO A 1 127 ? 13.414 -8.156 -12.852 1 83.25 127 PRO A C 1
ATOM 1026 O O . PRO A 1 127 ? 14.047 -8.227 -13.906 1 83.25 127 PRO A O 1
ATOM 1029 N N . ASN A 1 128 ? 12.773 -7.098 -12.547 1 79.69 128 ASN A N 1
ATOM 1030 C CA . ASN A 1 128 ? 12.914 -5.734 -13.039 1 79.69 128 ASN A CA 1
ATOM 1031 C C . ASN A 1 128 ? 12.461 -5.613 -14.492 1 79.69 128 ASN A C 1
ATOM 1033 O O . ASN A 1 128 ? 12.992 -4.797 -15.25 1 79.69 128 ASN A O 1
ATOM 1037 N N . ILE A 1 129 ? 11.539 -6.504 -14.844 1 81.81 129 ILE A N 1
ATOM 1038 C CA . ILE A 1 129 ? 10.969 -6.418 -16.188 1 81.81 129 ILE A CA 1
ATOM 1039 C C . ILE A 1 129 ? 9.805 -5.422 -16.188 1 81.81 129 ILE A C 1
ATOM 1041 O O . ILE A 1 129 ? 9.75 -4.527 -17.031 1 81.81 129 ILE A O 1
ATOM 1045 N N . ASP A 1 130 ? 9.016 -5.582 -15.219 1 88.94 130 ASP A N 1
ATOM 1046 C CA . ASP A 1 130 ? 7.824 -4.742 -15.125 1 88.94 130 ASP A CA 1
ATOM 1047 C C . ASP A 1 130 ? 7.945 -3.742 -13.977 1 88.94 130 ASP A C 1
ATOM 1049 O O . ASP A 1 130 ? 8.805 -3.887 -13.109 1 88.94 130 ASP A O 1
ATOM 1053 N N . THR A 1 131 ? 7.086 -2.76 -14.039 1 92.56 131 THR A N 1
ATOM 1054 C CA . THR A 1 131 ? 6.969 -1.83 -12.922 1 92.56 131 THR A CA 1
ATOM 1055 C C . THR A 1 131 ? 5.926 -2.318 -11.922 1 92.56 131 THR A C 1
ATOM 1057 O O . THR A 1 131 ? 5.133 -3.211 -12.227 1 92.56 131 THR A O 1
ATOM 1060 N N . ASP A 1 132 ? 5.922 -1.699 -10.797 1 95.12 132 ASP A N 1
ATOM 1061 C CA . ASP A 1 132 ? 5.004 -2.129 -9.742 1 95.12 132 ASP A CA 1
ATOM 1062 C C . ASP A 1 132 ? 3.676 -1.378 -9.836 1 95.12 132 ASP A C 1
ATOM 1064 O O . ASP A 1 132 ? 2.879 -1.4 -8.898 1 95.12 132 ASP A O 1
ATOM 1068 N N . VAL A 1 133 ? 3.398 -0.673 -10.93 1 96.81 133 VAL A N 1
ATOM 1069 C CA . VAL A 1 133 ? 2.129 0.015 -11.133 1 96.81 133 VAL A CA 1
ATOM 1070 C C . VAL A 1 133 ? 1.503 -0.438 -12.453 1 96.81 133 VAL A C 1
ATOM 1072 O O . VAL A 1 133 ? 2.17 -0.451 -13.492 1 96.81 133 VAL A O 1
ATOM 1075 N N . ILE A 1 134 ? 0.266 -0.806 -12.391 1 96.56 134 ILE A N 1
ATOM 1076 C CA . ILE A 1 134 ? -0.561 -1.103 -13.555 1 96.56 134 ILE A CA 1
ATOM 1077 C C . ILE A 1 134 ? -1.64 -0.033 -13.711 1 96.56 134 ILE A C 1
ATOM 1079 O O . ILE A 1 134 ? -2.406 0.222 -12.773 1 96.56 134 ILE A O 1
ATOM 1083 N N . ILE A 1 135 ? -1.677 0.616 -14.82 1 94.88 135 ILE A N 1
ATOM 1084 C CA . ILE A 1 135 ? -2.746 1.561 -15.125 1 94.88 135 ILE A CA 1
A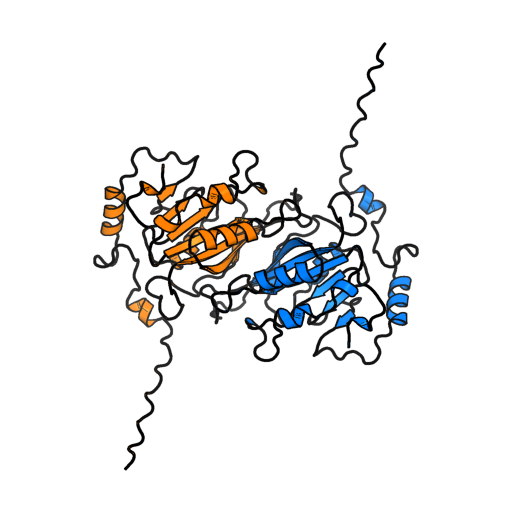TOM 1085 C C . ILE A 1 135 ? -3.734 0.923 -16.094 1 94.88 135 ILE A C 1
ATOM 1087 O O . ILE A 1 135 ? -3.383 0.618 -17.25 1 94.88 135 ILE A O 1
ATOM 1091 N N . ALA A 1 136 ? -4.934 0.671 -15.672 1 95.19 136 ALA A N 1
ATOM 1092 C CA . ALA A 1 136 ? -5.973 0.03 -16.469 1 95.19 136 ALA A CA 1
ATOM 1093 C C . ALA A 1 136 ? -7.363 0.445 -16 1 95.19 136 ALA A C 1
ATOM 1095 O O . ALA A 1 136 ? -7.535 0.854 -14.844 1 95.19 136 ALA A O 1
ATOM 1096 N N . PRO A 1 137 ? -8.375 0.353 -16.812 1 93.75 137 PRO A N 1
ATOM 1097 C CA . PRO A 1 137 ? -9.727 0.728 -16.406 1 93.75 137 PRO A CA 1
ATOM 1098 C C . PRO A 1 137 ? -10.312 -0.212 -15.359 1 93.75 137 PRO A C 1
ATOM 1100 O O . PRO A 1 137 ? -9.898 -1.369 -15.258 1 93.75 137 PRO A O 1
ATOM 1103 N N . ALA A 1 138 ? -11.219 0.391 -14.672 1 90.44 138 ALA A N 1
ATOM 1104 C CA . ALA A 1 138 ? -11.992 -0.466 -13.789 1 90.44 138 ALA A CA 1
ATOM 1105 C C . ALA A 1 138 ? -12.766 -1.52 -14.578 1 90.44 138 ALA A C 1
ATOM 1107 O O . ALA A 1 138 ? -13.305 -1.23 -15.648 1 90.44 138 ALA A O 1
ATOM 1108 N N . MET A 1 139 ? -12.844 -2.725 -14.086 1 87.88 139 MET A N 1
ATOM 1109 C CA . MET A 1 139 ? -13.531 -3.836 -14.734 1 87.88 139 MET A CA 1
ATOM 1110 C C . MET A 1 139 ? -13.891 -4.922 -13.719 1 87.88 139 MET A C 1
ATOM 1112 O O . MET A 1 139 ? -13.43 -4.887 -12.578 1 87.88 139 MET A O 1
ATOM 1116 N N . ASN A 1 140 ? -14.727 -5.797 -14.359 1 83.06 140 ASN A N 1
ATOM 1117 C CA . ASN A 1 140 ? -14.992 -6.992 -13.562 1 83.06 140 ASN A CA 1
ATOM 1118 C C . ASN A 1 140 ? -13.797 -7.945 -13.578 1 83.06 140 ASN A C 1
ATOM 1120 O O . ASN A 1 140 ? -13.273 -8.273 -14.641 1 83.06 140 ASN A O 1
ATOM 1124 N N . GLY A 1 141 ? -13.219 -8.172 -12.492 1 87.25 141 GLY A N 1
ATOM 1125 C CA . GLY A 1 141 ? -12.008 -8.977 -12.422 1 87.25 141 GLY A CA 1
ATOM 1126 C C . GLY A 1 141 ? -10.742 -8.148 -12.414 1 87.25 141 GLY A C 1
ATOM 1127 O O . GLY A 1 141 ? -10.797 -6.918 -12.305 1 87.25 141 GLY A O 1
ATOM 1128 N N . LYS A 1 142 ? -9.664 -8.812 -12.594 1 92.38 142 LYS A N 1
ATOM 1129 C CA . LYS A 1 142 ? -8.375 -8.125 -12.617 1 92.38 142 LYS A CA 1
ATOM 1130 C C . LYS A 1 142 ? -7.895 -7.914 -14.055 1 92.38 142 LYS A C 1
ATOM 1132 O O . LYS A 1 142 ? -8.242 -8.688 -14.953 1 92.38 142 LYS A O 1
ATOM 1137 N N . PRO A 1 143 ? -7.191 -6.875 -14.32 1 93.19 143 PRO A N 1
ATOM 1138 C CA . PRO A 1 143 ? -6.789 -6.57 -15.695 1 93.19 143 PRO A CA 1
ATOM 1139 C C . PRO A 1 143 ? -5.855 -7.625 -16.281 1 93.19 143 PRO A C 1
ATOM 1141 O O . PRO A 1 143 ? -5.043 -8.203 -15.562 1 93.19 143 PRO A O 1
ATOM 1144 N N . ASP A 1 144 ? -5.875 -7.793 -17.609 1 92.69 144 ASP A N 1
ATOM 1145 C CA . ASP A 1 144 ? -4.996 -8.711 -18.328 1 92.69 144 ASP A CA 1
ATOM 1146 C C . ASP A 1 144 ? -3.527 -8.375 -18.078 1 92.69 144 ASP A C 1
ATOM 1148 O O . ASP A 1 144 ? -2.686 -9.266 -17.984 1 92.69 144 ASP A O 1
ATOM 1152 N N . ALA A 1 145 ? -3.277 -7.086 -18.016 1 94.06 145 ALA A N 1
ATOM 1153 C CA . ALA A 1 145 ? -1.91 -6.621 -17.797 1 94.06 145 ALA A CA 1
ATOM 1154 C C . ALA A 1 145 ? -1.325 -7.203 -16.516 1 94.06 145 ALA A C 1
ATOM 1156 O O . ALA A 1 145 ? -0.117 -7.438 -16.422 1 94.06 145 ALA A O 1
ATOM 1157 N N . PHE A 1 146 ? -2.186 -7.461 -15.617 1 95.69 146 PHE A N 1
ATOM 1158 C CA . PHE A 1 146 ? -1.727 -8.062 -14.375 1 95.69 146 PHE A CA 1
ATOM 1159 C C . PHE A 1 146 ? -1.243 -9.484 -14.609 1 95.69 146 PHE A C 1
ATOM 1161 O O . PHE A 1 146 ? -0.149 -9.859 -14.172 1 95.69 146 PHE A O 1
ATOM 1168 N N . PHE A 1 147 ? -1.99 -10.273 -15.234 1 94.44 147 PHE A N 1
ATOM 1169 C CA . PHE A 1 147 ? -1.616 -11.664 -15.469 1 94.44 147 PHE A CA 1
ATOM 1170 C C . PHE A 1 147 ? -0.389 -11.75 -16.359 1 94.44 147 PHE A C 1
ATOM 1172 O O . PHE A 1 147 ? 0.449 -12.641 -16.203 1 94.44 147 PHE A O 1
ATOM 1179 N N . GLU A 1 148 ? -0.33 -10.82 -17.312 1 94.25 148 GLU A N 1
ATOM 1180 C CA . GLU A 1 148 ? 0.875 -10.758 -18.125 1 94.25 148 GLU A CA 1
ATOM 1181 C C . GLU A 1 148 ? 2.109 -10.469 -17.281 1 94.25 148 GLU A C 1
ATOM 1183 O O . GLU A 1 148 ? 3.16 -11.078 -17.469 1 94.25 148 GLU A O 1
ATOM 1188 N N . LEU A 1 149 ? 1.979 -9.531 -16.375 1 94.81 149 LEU A N 1
ATOM 1189 C CA . LEU A 1 149 ? 3.062 -9.219 -15.453 1 94.81 149 LEU A CA 1
ATOM 1190 C C . LEU A 1 149 ? 3.449 -10.438 -14.633 1 94.81 149 LEU A C 1
ATOM 1192 O O . LEU A 1 149 ? 4.633 -10.75 -14.492 1 94.81 149 LEU A O 1
ATOM 1196 N N . VAL A 1 150 ? 2.473 -11.164 -14.109 1 95.94 150 VAL A N 1
ATOM 1197 C CA . VAL A 1 150 ? 2.695 -12.344 -13.281 1 95.94 150 VAL A CA 1
ATOM 1198 C C . VAL A 1 150 ? 3.471 -13.398 -14.078 1 95.94 150 VAL A C 1
ATOM 1200 O O . VAL A 1 150 ? 4.438 -13.977 -13.57 1 95.94 150 VAL A O 1
ATOM 1203 N N . GLU A 1 151 ? 3.094 -13.578 -15.305 1 93.19 151 GLU A N 1
ATOM 1204 C CA . GLU A 1 151 ? 3.699 -14.617 -16.141 1 93.19 151 GLU A CA 1
ATOM 1205 C C . GLU A 1 151 ? 5.113 -14.227 -16.547 1 93.19 151 GLU A C 1
ATOM 1207 O O . GLU A 1 151 ? 5.969 -15.094 -16.75 1 93.19 151 GLU A O 1
ATOM 1212 N N . ARG A 1 152 ? 5.371 -12.93 -16.719 1 92.38 152 ARG A N 1
ATOM 1213 C CA . ARG A 1 152 ? 6.727 -12.477 -17.031 1 92.38 152 ARG A CA 1
ATOM 1214 C C . ARG A 1 152 ? 7.621 -12.555 -15.797 1 92.38 152 ARG A C 1
ATOM 1216 O O . ARG A 1 152 ? 8.812 -12.828 -15.906 1 92.38 152 ARG A O 1
ATOM 1223 N N . PHE A 1 153 ? 7.055 -12.391 -14.695 1 93.44 153 PHE A N 1
ATOM 1224 C CA . PHE A 1 153 ? 7.805 -12.336 -13.445 1 93.44 153 PHE A CA 1
ATOM 1225 C C . PHE A 1 153 ? 8.141 -13.742 -12.961 1 93.44 153 PHE A C 1
ATOM 1227 O O . PHE A 1 153 ? 9.289 -14.031 -12.617 1 93.44 153 PHE A O 1
ATOM 1234 N N . CYS A 1 154 ? 7.109 -14.602 -12.883 1 93 154 CYS A N 1
ATOM 1235 C CA . CYS A 1 154 ? 7.285 -15.969 -12.422 1 93 154 CYS A CA 1
ATOM 1236 C C . CYS A 1 154 ? 7.359 -16.938 -13.602 1 93 154 CYS A C 1
ATOM 1238 O O . CYS A 1 154 ? 6.375 -17.109 -14.328 1 93 154 CYS A O 1
ATOM 1240 N N . LEU A 1 155 ? 8.383 -17.656 -13.617 1 90.94 155 LEU A N 1
ATOM 1241 C CA . LEU A 1 155 ? 8.625 -18.5 -14.781 1 90.94 155 LEU A CA 1
ATOM 1242 C C . LEU A 1 155 ? 8.078 -19.906 -14.555 1 90.94 155 LEU A C 1
ATOM 1244 O O . LEU A 1 155 ? 8.094 -20.734 -15.461 1 90.94 155 LEU A O 1
ATOM 1248 N N . GLY A 1 156 ? 7.609 -20.188 -13.391 1 92.75 156 GLY A N 1
ATOM 1249 C CA . GLY A 1 156 ? 6.91 -21.438 -13.148 1 92.75 156 GLY A CA 1
ATOM 1250 C C . GLY A 1 156 ? 5.605 -21.562 -13.914 1 92.75 156 GLY A C 1
ATOM 1251 O O . GLY A 1 156 ? 4.871 -20.578 -14.047 1 92.75 156 GLY A O 1
ATOM 1252 N N . ARG A 1 157 ? 5.238 -22.781 -14.344 1 92.88 157 ARG A N 1
ATOM 1253 C CA . ARG A 1 157 ? 4.129 -22.938 -15.281 1 92.88 157 ARG A CA 1
ATOM 1254 C C . ARG A 1 157 ? 2.916 -23.562 -14.602 1 92.88 157 ARG A C 1
ATOM 1256 O O . ARG A 1 157 ? 1.831 -23.625 -15.18 1 92.88 157 ARG A O 1
ATOM 1263 N N . ARG A 1 158 ? 3.055 -24.156 -13.461 1 93.38 158 ARG A N 1
ATOM 1264 C CA . ARG A 1 158 ? 1.892 -24.609 -12.703 1 93.38 158 ARG A CA 1
ATOM 1265 C C . ARG A 1 158 ? 1.224 -23.453 -11.977 1 93.38 158 ARG A C 1
ATOM 1267 O O . ARG A 1 158 ? 1.667 -23.047 -10.898 1 93.38 158 ARG A O 1
ATOM 1274 N N . ARG A 1 159 ? 0.14 -22.969 -12.562 1 93.88 159 ARG A N 1
ATOM 1275 C CA . ARG A 1 159 ? -0.43 -21.703 -12.133 1 93.88 159 ARG A CA 1
ATOM 1276 C C . ARG A 1 159 ? -1.864 -21.875 -11.641 1 93.88 159 ARG A C 1
ATOM 1278 O O . ARG A 1 159 ? -2.668 -22.547 -12.297 1 93.88 159 ARG A O 1
ATOM 1285 N N . LEU A 1 160 ? -2.123 -21.234 -10.539 1 92.56 160 LEU A N 1
ATOM 1286 C CA . LEU A 1 160 ? -3.424 -21.375 -9.898 1 92.56 160 LEU A CA 1
ATOM 1287 C C . LEU A 1 160 ? -4.031 -20 -9.594 1 92.56 160 LEU A C 1
ATOM 1289 O O . LEU A 1 160 ? -3.336 -19.094 -9.117 1 92.56 160 LEU A O 1
ATOM 1293 N N . SER A 1 161 ? -5.242 -19.828 -9.938 1 93.06 161 SER A N 1
ATOM 1294 C CA . SER A 1 161 ? -6.027 -18.656 -9.562 1 93.06 161 SER A CA 1
ATOM 1295 C C . SER A 1 161 ? -7.18 -19.047 -8.641 1 93.06 161 SER A C 1
ATOM 1297 O O . SER A 1 161 ? -7.984 -19.922 -8.977 1 93.06 161 SER A O 1
ATOM 1299 N N . ILE A 1 162 ? -7.191 -18.359 -7.5 1 91.69 162 ILE A N 1
ATOM 1300 C CA . ILE A 1 162 ? -8.234 -18.625 -6.516 1 91.69 162 ILE A CA 1
ATOM 1301 C C . ILE A 1 162 ? -9.148 -17.422 -6.387 1 91.69 162 ILE A C 1
ATOM 1303 O O . ILE A 1 162 ? -8.68 -16.297 -6.207 1 91.69 162 ILE A O 1
ATOM 1307 N N . PHE A 1 163 ? -10.438 -17.562 -6.41 1 88.25 163 PHE A N 1
ATOM 1308 C CA . PHE A 1 163 ? -11.508 -16.594 -6.242 1 88.25 163 PHE A CA 1
ATOM 1309 C C . PHE A 1 163 ? -11.547 -15.609 -7.414 1 88.25 163 PHE A C 1
ATOM 1311 O O . PHE A 1 163 ? -12.266 -14.609 -7.371 1 88.25 163 PHE A O 1
ATOM 1318 N N . GLY A 1 164 ? -10.594 -15.773 -8.234 1 75.69 164 GLY A N 1
ATOM 1319 C CA . GLY A 1 164 ? -10.516 -14.797 -9.312 1 75.69 164 GLY A CA 1
ATOM 1320 C C . GLY A 1 164 ? -11.375 -15.156 -10.508 1 75.69 164 GLY A C 1
ATOM 1321 O O . GLY A 1 164 ? -11.961 -16.234 -10.555 1 75.69 164 GLY A O 1
ATOM 1322 N N . SER A 1 165 ? -11.523 -14.156 -11.305 1 67.5 165 SER A N 1
ATOM 1323 C CA . SER A 1 165 ? -12.25 -14.406 -12.539 1 67.5 165 SER A CA 1
ATOM 1324 C C . SER A 1 165 ? -11.406 -15.219 -13.523 1 67.5 165 SER A C 1
ATOM 1326 O O . SER A 1 165 ? -10.43 -15.859 -13.125 1 67.5 165 SER A O 1
ATOM 1328 N N . THR A 1 166 ? -11.617 -15.023 -14.828 1 65.56 166 THR A N 1
ATOM 1329 C CA . THR A 1 166 ? -11.148 -15.898 -15.898 1 65.56 166 THR A CA 1
ATOM 1330 C C . THR A 1 166 ? -9.711 -15.562 -16.281 1 65.56 166 THR A C 1
ATOM 1332 O O . THR A 1 166 ? -9.461 -14.57 -16.969 1 65.56 166 THR A O 1
ATOM 1335 N N . PRO A 1 167 ? -8.688 -16.281 -15.578 1 70.31 167 PRO A N 1
ATOM 1336 C CA . PRO A 1 167 ? -7.305 -16.125 -16.031 1 70.31 167 PRO A CA 1
ATOM 1337 C C . PRO A 1 167 ? -7.086 -16.641 -17.453 1 70.31 167 PRO A C 1
ATOM 1339 O O . PRO A 1 167 ? -7.945 -17.344 -18 1 70.31 167 PRO A O 1
ATOM 1342 N N . PRO A 1 168 ? -6.012 -16.141 -18.016 1 74.75 168 PRO A N 1
ATOM 1343 C CA . PRO A 1 168 ? -5.691 -16.656 -19.344 1 74.75 168 PRO A CA 1
ATOM 1344 C C . PRO A 1 168 ? -5.527 -18.172 -19.375 1 74.75 168 PRO A C 1
ATOM 1346 O O . PRO A 1 168 ? -5.574 -18.812 -18.328 1 74.75 168 PRO A O 1
ATOM 1349 N N . ASN A 1 169 ? -5.371 -18.641 -20.547 1 79.12 169 ASN A N 1
ATOM 1350 C CA . ASN A 1 169 ? -5.129 -20.078 -20.719 1 79.12 169 ASN A CA 1
ATOM 1351 C C . ASN A 1 169 ? -3.904 -20.531 -19.938 1 79.12 169 ASN A C 1
ATOM 1353 O O . ASN A 1 169 ? -2.908 -19.812 -19.859 1 79.12 169 ASN A O 1
ATOM 1357 N N . GLY A 1 170 ? -3.984 -21.719 -19.344 1 84.69 170 GLY A N 1
ATOM 1358 C CA . GLY A 1 170 ? -2.854 -22.297 -18.641 1 84.69 170 GLY A CA 1
ATOM 1359 C C . GLY A 1 170 ? -2.99 -22.234 -17.141 1 84.69 170 GLY A C 1
ATOM 1360 O O . GLY A 1 170 ? -2.188 -22.812 -16.406 1 84.69 170 GLY A O 1
ATOM 1361 N N . TRP A 1 171 ? -4.043 -21.578 -16.766 1 90.19 171 TRP A N 1
ATOM 1362 C CA . TRP A 1 171 ? -4.289 -21.469 -15.336 1 90.19 171 TRP A CA 1
ATOM 1363 C C . TRP A 1 171 ? -5.379 -22.438 -14.891 1 90.19 171 TRP A C 1
ATOM 1365 O O . TRP A 1 171 ? -6.324 -22.703 -15.641 1 90.19 171 TRP A O 1
ATOM 1375 N N . ILE A 1 172 ? -5.148 -22.922 -13.742 1 86.81 172 ILE A N 1
ATOM 1376 C CA . ILE A 1 172 ? -6.27 -23.547 -13.055 1 86.81 172 ILE A CA 1
ATOM 1377 C C . ILE A 1 172 ? -7.008 -22.516 -12.203 1 86.81 172 ILE A C 1
ATOM 1379 O O . ILE A 1 172 ? -6.379 -21.688 -11.539 1 86.81 172 ILE A O 1
ATOM 1383 N N . THR A 1 173 ? -8.32 -22.516 -12.266 1 87.19 173 THR A N 1
ATOM 1384 C CA . THR A 1 173 ? -9.109 -21.578 -11.492 1 87.19 173 THR A CA 1
ATOM 1385 C C . THR A 1 173 ? -9.969 -22.297 -10.461 1 87.19 173 THR A C 1
ATOM 1387 O O . THR A 1 173 ? -10.617 -23.297 -10.781 1 87.19 173 THR A O 1
ATOM 1390 N N . LEU A 1 174 ? -9.875 -21.75 -9.25 1 84.12 174 LEU A N 1
ATOM 1391 C CA . LEU A 1 174 ? -10.711 -22.281 -8.172 1 84.12 174 LEU A CA 1
ATOM 1392 C C . LEU A 1 174 ? -11.547 -21.172 -7.551 1 84.12 174 LEU A C 1
ATOM 1394 O O . LEU A 1 174 ? -11.07 -20.047 -7.379 1 84.12 174 LEU A O 1
ATOM 1398 N N . GLY A 1 175 ? -12.789 -21.391 -7.246 1 79.06 175 GLY A N 1
ATOM 1399 C CA . GLY A 1 175 ? -13.672 -20.438 -6.594 1 79.06 175 GLY A CA 1
ATOM 1400 C C . GLY A 1 175 ? -15.117 -20.906 -6.531 1 79.06 175 GLY A C 1
ATOM 1401 O O . GLY A 1 175 ? -15.492 -21.875 -7.191 1 79.06 175 GLY A O 1
ATOM 1402 N N . PRO A 1 176 ? -15.867 -20.234 -5.633 1 71.25 176 PRO A N 1
ATOM 1403 C CA . PRO A 1 176 ? -17.266 -20.656 -5.473 1 71.25 176 PRO A CA 1
ATOM 1404 C C . PRO A 1 176 ? -18.047 -20.578 -6.777 1 71.25 176 PRO A C 1
ATOM 1406 O O . PRO A 1 176 ? -18.984 -21.359 -6.992 1 71.25 176 PRO A O 1
ATOM 1409 N N . ASN A 1 177 ? -17.734 -19.609 -7.621 1 63.78 177 ASN A N 1
ATOM 1410 C CA . ASN A 1 177 ? -18.562 -19.406 -8.812 1 63.78 177 ASN A CA 1
ATOM 1411 C C . ASN A 1 177 ? -17.938 -20.062 -10.039 1 63.78 177 ASN A C 1
ATOM 1413 O O . ASN A 1 177 ? -18.344 -19.812 -11.172 1 63.78 177 ASN A O 1
ATOM 1417 N N . VAL A 1 178 ? -16.891 -20.641 -9.844 1 64.06 178 VAL A N 1
ATOM 1418 C CA . VAL A 1 178 ? -16.266 -21.312 -10.984 1 64.06 178 VAL A CA 1
ATOM 1419 C C . VAL A 1 178 ? -16.766 -22.75 -11.055 1 64.06 178 VAL A C 1
ATOM 1421 O O . VAL A 1 178 ? -16.656 -23.5 -10.078 1 64.06 178 VAL A O 1
ATOM 1424 N N . PRO A 1 179 ? -17.609 -22.875 -12.109 1 54.69 179 PRO A N 1
ATOM 1425 C CA . PRO A 1 179 ? -17.984 -24.281 -12.234 1 54.69 179 PRO A CA 1
ATOM 1426 C C . PRO A 1 179 ? -16.766 -25.219 -12.211 1 54.69 179 PRO A C 1
ATOM 1428 O O . PRO A 1 179 ? -15.766 -24.953 -12.867 1 54.69 179 PRO A O 1
ATOM 1431 N N . PHE A 1 180 ? -16.438 -25.594 -10.984 1 50.88 180 PHE A N 1
ATOM 1432 C CA . PHE A 1 180 ? -15.383 -26.594 -11.078 1 50.88 180 PHE A CA 1
ATOM 1433 C C . PHE A 1 180 ? -15.602 -27.5 -12.289 1 50.88 180 PHE A C 1
ATOM 1435 O O . PHE A 1 180 ? -16.672 -28.078 -12.453 1 50.88 180 PHE A O 1
ATOM 1442 N N . GLU A 1 181 ? -15.156 -27.062 -13.281 1 49.41 181 GLU A N 1
ATOM 1443 C CA . GLU A 1 181 ? -15.352 -28.172 -14.219 1 49.41 181 GLU A CA 1
ATOM 1444 C C . GLU A 1 181 ? -15.273 -29.516 -13.516 1 49.41 181 GLU A C 1
ATOM 1446 O O . GLU A 1 181 ? -14.359 -29.75 -12.727 1 49.41 181 GLU A O 1
ATOM 1451 N N . GLU A 1 182 ? -16.422 -30.125 -13.242 1 48.78 182 GLU A N 1
ATOM 1452 C CA . GLU A 1 182 ? -16.562 -31.469 -12.68 1 48.78 182 GLU A CA 1
ATOM 1453 C C . GLU A 1 182 ? -15.25 -32.25 -12.758 1 48.78 182 GLU A C 1
ATOM 1455 O O . GLU A 1 182 ? -14.945 -33.031 -11.875 1 48.78 182 GLU A O 1
ATOM 1460 N N . HIS A 1 183 ? -14.422 -32.219 -13.93 1 55.31 183 HIS A N 1
ATOM 1461 C CA . HIS A 1 183 ? -13.367 -33.219 -13.969 1 55.31 183 HIS A CA 1
ATOM 1462 C C . HIS A 1 183 ? -12.016 -32.594 -14.289 1 55.31 183 HIS A C 1
ATOM 1464 O O . HIS A 1 183 ? -11.57 -32.625 -15.438 1 55.31 183 HIS A O 1
ATOM 1470 N N . PHE A 1 184 ? -11.602 -31.578 -13.352 1 67.38 184 PHE A N 1
ATOM 1471 C CA . PHE A 1 184 ? -10.188 -31.266 -13.516 1 67.38 184 PHE A CA 1
ATOM 1472 C C . PHE A 1 184 ? -9.367 -32.531 -13.664 1 67.38 184 PHE A C 1
ATOM 1474 O O . PHE A 1 184 ? -9.422 -33.438 -12.812 1 67.38 184 PHE A O 1
ATOM 1481 N N . ASP A 1 185 ? -8.93 -32.656 -14.773 1 76.88 185 ASP A N 1
ATOM 1482 C CA . ASP A 1 185 ? -8.055 -33.781 -15.086 1 76.88 185 ASP A CA 1
ATOM 1483 C C . ASP A 1 185 ? -6.59 -33.406 -14.93 1 76.88 185 ASP A C 1
ATOM 1485 O O . ASP A 1 185 ? -6 -32.812 -15.828 1 76.88 185 ASP A O 1
ATOM 1489 N N . LEU A 1 186 ? -6.133 -33.75 -13.758 1 82.5 186 LEU A N 1
ATOM 1490 C CA . LEU A 1 186 ? -4.754 -33.406 -13.43 1 82.5 186 LEU A CA 1
ATOM 1491 C C . LEU A 1 186 ? -3.797 -33.938 -14.492 1 82.5 186 LEU A C 1
ATOM 1493 O O . LEU A 1 186 ? -2.875 -33.25 -14.914 1 82.5 186 LEU A O 1
ATOM 1497 N N . ASP A 1 187 ? -4.035 -35.125 -14.805 1 84.62 187 ASP A N 1
ATOM 1498 C CA . ASP A 1 187 ? -3.162 -35.781 -15.781 1 84.62 187 ASP A CA 1
ATOM 1499 C C . ASP A 1 187 ? -3.18 -35 -17.109 1 84.62 187 ASP A C 1
ATOM 1501 O O . ASP A 1 187 ? -2.133 -34.812 -17.734 1 84.62 187 ASP A O 1
ATOM 1505 N N . LYS A 1 188 ? -4.297 -34.625 -17.422 1 85.38 188 LYS A N 1
ATOM 1506 C CA . LYS A 1 188 ? -4.422 -33.875 -18.672 1 85.38 188 LYS A CA 1
ATOM 1507 C C . LYS A 1 188 ? -3.705 -32.531 -18.562 1 85.38 188 LYS A C 1
ATOM 1509 O O . LYS A 1 188 ? -3.049 -32.094 -19.516 1 85.38 188 LYS A O 1
ATOM 1514 N N . TYR A 1 189 ? -3.861 -31.922 -17.484 1 87.44 189 TYR A N 1
ATOM 1515 C CA . TYR A 1 189 ? -3.211 -30.641 -17.25 1 87.44 189 TYR A CA 1
ATOM 1516 C C . TYR A 1 189 ? -1.695 -30.781 -17.312 1 87.44 189 TYR A C 1
ATOM 1518 O O . TYR A 1 189 ? -1.024 -30.031 -18.031 1 87.44 189 TYR A O 1
ATOM 1526 N N . LEU A 1 190 ? -1.167 -31.719 -16.703 1 87.5 190 LEU A N 1
ATOM 1527 C CA . LEU A 1 190 ? 0.276 -31.922 -16.656 1 87.5 190 LEU A CA 1
ATOM 1528 C C . LEU A 1 190 ? 0.814 -32.344 -18.016 1 87.5 190 LEU A C 1
ATOM 1530 O O . LEU A 1 190 ? 1.899 -31.906 -18.422 1 87.5 190 LEU A O 1
ATOM 1534 N N . ALA A 1 191 ? 0.053 -33.188 -18.609 1 88.5 191 ALA A N 1
ATOM 1535 C CA . ALA A 1 191 ? 0.44 -33.594 -19.969 1 88.5 191 ALA A CA 1
ATOM 1536 C C . ALA A 1 191 ? 0.509 -32.375 -20.891 1 88.5 191 ALA A C 1
ATOM 1538 O O . ALA A 1 191 ? 1.41 -32.281 -21.734 1 88.5 191 ALA A O 1
ATOM 1539 N N . GLY A 1 192 ? -0.447 -31.531 -20.75 1 88.06 192 GLY A N 1
ATOM 1540 C CA . GLY A 1 192 ? -0.447 -30.312 -21.547 1 88.06 192 GLY A CA 1
ATOM 1541 C C . GLY A 1 192 ? 0.768 -29.438 -21.312 1 88.06 192 GLY A C 1
ATOM 1542 O O . GLY A 1 192 ? 1.334 -28.875 -22.25 1 88.06 192 GLY A O 1
ATOM 1543 N N . LEU A 1 193 ? 1.142 -29.375 -20.094 1 88.19 193 LEU A N 1
ATOM 1544 C CA . LEU A 1 193 ? 2.322 -28.578 -19.75 1 88.19 193 LEU A CA 1
ATOM 1545 C C . LEU A 1 193 ? 3.58 -29.203 -20.344 1 88.19 193 LEU A C 1
ATOM 1547 O O . LEU A 1 193 ? 4.453 -28.484 -20.844 1 88.19 193 LEU A O 1
ATOM 1551 N N . ARG A 1 194 ? 3.66 -30.469 -20.266 1 89.81 194 ARG A N 1
ATOM 1552 C CA . ARG A 1 194 ? 4.824 -31.172 -20.812 1 89.81 194 ARG A CA 1
ATOM 1553 C C . ARG A 1 194 ? 4.895 -31 -22.328 1 89.81 194 ARG A C 1
ATOM 1555 O O . ARG A 1 194 ? 5.977 -30.828 -22.891 1 89.81 194 ARG A O 1
ATOM 1562 N N . GLN A 1 195 ? 3.787 -31.047 -22.938 1 89 195 GLN A N 1
ATOM 1563 C CA . GLN A 1 195 ? 3.719 -30.969 -24.391 1 89 195 GLN A CA 1
ATOM 1564 C C . GLN A 1 195 ? 4.145 -29.578 -24.891 1 89 195 GLN A C 1
ATOM 1566 O O . GLN A 1 195 ? 4.754 -29.469 -25.953 1 89 195 GLN A O 1
ATOM 1571 N N . THR A 1 196 ? 3.863 -28.594 -24.125 1 86.69 196 THR A N 1
ATOM 1572 C CA . THR A 1 196 ? 4.105 -27.234 -24.578 1 86.69 196 THR A CA 1
ATOM 1573 C C . THR A 1 196 ? 5.391 -26.688 -23.969 1 86.69 196 THR A C 1
ATOM 1575 O O . THR A 1 196 ? 5.691 -25.5 -24.125 1 86.69 196 THR A O 1
ATOM 1578 N N . ALA A 1 197 ? 6.102 -27.547 -23.328 1 87.19 197 ALA A N 1
ATOM 1579 C CA . ALA A 1 197 ? 7.32 -27.094 -22.656 1 87.19 197 ALA A CA 1
ATOM 1580 C C . ALA A 1 197 ? 8.383 -26.703 -23.688 1 87.19 197 ALA A C 1
ATOM 1582 O O . ALA A 1 197 ? 8.57 -27.391 -24.688 1 87.19 197 ALA A O 1
ATOM 1583 N N . LEU A 1 198 ? 9.039 -25.641 -23.438 1 81.44 198 LEU A N 1
ATOM 1584 C CA . LEU A 1 198 ? 10.156 -25.25 -24.297 1 81.44 198 LEU A CA 1
ATOM 1585 C C . LEU A 1 198 ? 11.352 -26.172 -24.078 1 81.44 198 LEU A C 1
ATOM 1587 O O . LEU A 1 198 ? 12.047 -26.516 -25.047 1 81.44 198 LEU A O 1
ATOM 1591 N N . ASN A 1 199 ? 11.594 -26.5 -22.844 1 80.44 199 ASN A N 1
ATOM 1592 C CA . ASN A 1 199 ? 12.602 -27.484 -22.438 1 80.44 199 ASN A CA 1
ATOM 1593 C C . ASN A 1 199 ? 11.961 -28.703 -21.797 1 80.44 199 ASN A C 1
ATOM 1595 O O . ASN A 1 199 ? 11.406 -28.625 -20.703 1 80.44 199 ASN A O 1
ATOM 1599 N N . PRO A 1 200 ? 12.086 -29.844 -22.438 1 82.5 200 PRO A N 1
ATOM 1600 C CA . PRO A 1 200 ? 11.43 -31.047 -21.938 1 82.5 200 PRO A CA 1
ATOM 1601 C C . PRO A 1 200 ? 11.992 -31.5 -20.578 1 82.5 200 PRO A C 1
ATOM 1603 O O . PRO A 1 200 ? 11.312 -32.219 -19.828 1 82.5 200 PRO A O 1
ATOM 1606 N N . ASN A 1 201 ? 13.195 -31.062 -20.266 1 81 201 ASN A N 1
ATOM 1607 C CA . ASN A 1 201 ? 13.812 -31.484 -19.016 1 81 201 ASN A CA 1
ATOM 1608 C C . ASN A 1 201 ? 13.297 -30.672 -17.828 1 81 201 ASN A C 1
ATOM 1610 O O . ASN A 1 201 ? 13.461 -31.062 -16.688 1 81 201 ASN A O 1
ATOM 1614 N N . THR A 1 202 ? 12.773 -29.5 -18.172 1 82.94 202 THR A N 1
ATOM 1615 C CA . THR A 1 202 ? 12.188 -28.641 -17.172 1 82.94 202 THR A CA 1
ATOM 1616 C C . THR A 1 202 ? 10.805 -28.156 -17.594 1 82.94 202 THR A C 1
ATOM 1618 O O . THR A 1 202 ? 10.586 -26.969 -17.797 1 82.94 202 THR A O 1
ATOM 1621 N N . PRO A 1 203 ? 9.93 -29.094 -17.688 1 82.56 203 PRO A N 1
ATOM 1622 C CA . PRO A 1 203 ? 8.648 -28.797 -18.328 1 82.56 203 PRO A CA 1
ATOM 1623 C C . PRO A 1 203 ? 7.812 -27.797 -17.531 1 82.56 203 PRO A C 1
ATOM 1625 O O . PRO A 1 203 ? 6.863 -27.219 -18.062 1 82.56 203 PRO A O 1
ATOM 1628 N N . PHE A 1 204 ? 8.133 -27.625 -16.328 1 85.62 204 PHE A N 1
ATOM 1629 C CA . PHE A 1 204 ? 7.281 -26.781 -15.5 1 85.62 204 PHE A CA 1
ATOM 1630 C C . PHE A 1 204 ? 7.902 -25.406 -15.289 1 85.62 204 PHE A C 1
ATOM 1632 O O . PHE A 1 204 ? 7.445 -24.641 -14.445 1 85.62 204 PHE A O 1
ATOM 1639 N N . SER A 1 205 ? 8.938 -25.172 -16.031 1 84.38 205 SER A N 1
ATOM 1640 C CA . SER A 1 205 ? 9.562 -23.844 -16.031 1 84.38 205 SER A CA 1
ATOM 1641 C C . SER A 1 205 ? 9.766 -23.328 -17.438 1 84.38 205 SER A C 1
ATOM 1643 O O . SER A 1 205 ? 10.07 -24.094 -18.359 1 84.38 205 SER A O 1
ATOM 1645 N N . ILE A 1 206 ? 9.453 -22.109 -17.688 1 80.06 206 ILE A N 1
ATOM 1646 C CA . ILE A 1 206 ? 9.641 -21.531 -19.016 1 80.06 206 ILE A CA 1
ATOM 1647 C C . ILE A 1 206 ? 11.133 -21.406 -19.312 1 80.06 206 ILE A C 1
ATOM 1649 O O . ILE A 1 206 ? 11.555 -21.562 -20.469 1 80.06 206 ILE A O 1
ATOM 1653 N N . GLY A 1 207 ? 11.984 -21.594 -18.391 1 65.44 207 GLY A N 1
ATOM 1654 C CA . GLY A 1 207 ? 13.43 -21.516 -18.578 1 65.44 207 GLY A CA 1
ATOM 1655 C C . GLY A 1 207 ? 13.883 -20.203 -19.188 1 65.44 207 GLY A C 1
ATOM 1656 O O . GLY A 1 207 ? 13.086 -19.297 -19.391 1 65.44 207 GLY A O 1
ATOM 1657 N N . THR A 1 208 ? 15.117 -19.766 -19.125 1 59.03 208 THR A N 1
ATOM 1658 C CA . THR A 1 208 ? 15.734 -18.625 -19.781 1 59.03 208 THR A CA 1
ATOM 1659 C C . THR A 1 208 ? 16.422 -19.047 -21.078 1 59.03 208 THR A C 1
ATOM 1661 O O . THR A 1 208 ? 16.922 -20.172 -21.188 1 59.03 208 THR A O 1
ATOM 1664 N N . SER A 1 209 ? 15.906 -18.578 -22.203 1 54.25 209 SER A N 1
ATOM 1665 C CA . SER A 1 209 ? 16.688 -18.906 -23.391 1 54.25 209 SER A CA 1
ATOM 1666 C C . SER A 1 209 ? 18.141 -18.469 -23.219 1 54.25 209 SER A C 1
ATOM 1668 O O . SER A 1 209 ? 18.438 -17.516 -22.484 1 54.25 209 SER A O 1
ATOM 1670 N N . PRO A 1 210 ? 19.031 -19.359 -23.688 1 51.22 210 PRO A N 1
ATOM 1671 C CA . PRO A 1 210 ? 20.438 -18.953 -23.688 1 51.22 210 PRO A CA 1
ATOM 1672 C C . PRO A 1 210 ? 20.625 -17.5 -24.125 1 51.22 210 PRO A C 1
ATOM 1674 O O . PRO A 1 210 ? 21.5 -16.812 -23.609 1 51.22 210 PRO A O 1
ATOM 1677 N N . VAL A 1 211 ? 19.922 -17.156 -25 1 49.41 211 VAL A N 1
ATOM 1678 C CA . VAL A 1 211 ? 20.062 -15.805 -25.547 1 49.41 211 VAL A CA 1
ATOM 1679 C C . VAL A 1 211 ? 19.609 -14.773 -24.516 1 49.41 211 VAL A C 1
ATOM 1681 O O . VAL A 1 211 ? 20.266 -13.734 -24.344 1 49.41 211 VAL A O 1
ATOM 1684 N N . ILE A 1 212 ? 18.609 -15.023 -23.828 1 52 212 ILE A N 1
ATOM 1685 C CA . ILE A 1 212 ? 18.109 -14.086 -22.828 1 52 212 ILE A CA 1
ATOM 1686 C C . ILE A 1 212 ? 19.078 -14.008 -21.656 1 52 212 ILE A C 1
ATOM 1688 O O . ILE A 1 212 ? 19.312 -12.938 -21.094 1 52 212 ILE A O 1
ATOM 1692 N N . GLU A 1 213 ? 19.625 -15.141 -21.344 1 52.78 213 GLU A N 1
ATOM 1693 C CA . GLU A 1 213 ? 20.625 -15.188 -20.297 1 52.78 213 GLU A CA 1
ATOM 1694 C C . GLU A 1 213 ? 21.828 -14.32 -20.641 1 52.78 213 GLU A C 1
ATOM 1696 O O . GLU A 1 213 ? 22.438 -13.688 -19.766 1 52.78 213 GLU A O 1
ATOM 1701 N N . GLN A 1 214 ? 22.156 -14.344 -21.859 1 50.66 214 GLN A N 1
ATOM 1702 C CA . GLN A 1 214 ? 23.281 -13.555 -22.344 1 50.66 214 GLN A CA 1
ATOM 1703 C C . GLN A 1 214 ? 22.984 -12.055 -22.234 1 50.66 214 GLN A C 1
ATOM 1705 O O . GLN A 1 214 ? 23.906 -11.242 -22.125 1 50.66 214 GLN A O 1
ATOM 1710 N N . LEU A 1 215 ? 21.797 -11.727 -22.25 1 47.19 215 LEU A N 1
ATOM 1711 C CA . LEU A 1 215 ? 21.406 -10.32 -22.266 1 47.19 215 LEU A CA 1
ATOM 1712 C C . LEU A 1 215 ? 21.25 -9.789 -20.844 1 47.19 215 LEU A C 1
ATOM 1714 O O . LEU A 1 215 ? 21.062 -8.586 -20.641 1 47.19 215 LEU A O 1
ATOM 1718 N N . ARG A 1 216 ? 21.297 -10.688 -19.953 1 45.69 216 ARG A N 1
ATOM 1719 C CA . ARG A 1 216 ? 21.172 -10.289 -18.562 1 45.69 216 ARG A CA 1
ATOM 1720 C C . ARG A 1 216 ? 22.453 -9.633 -18.062 1 45.69 216 ARG A C 1
ATOM 1722 O O . ARG A 1 216 ? 23.547 -10.078 -18.406 1 45.69 216 ARG A O 1
ATOM 1729 N N . PRO A 1 217 ? 22.391 -8.594 -17.469 1 43.06 217 PRO A N 1
ATOM 1730 C CA . PRO A 1 217 ? 23.641 -8.016 -16.969 1 43.06 217 PRO A CA 1
ATOM 1731 C C . PRO A 1 217 ? 24.422 -8.984 -16.078 1 43.06 217 PRO A C 1
ATOM 1733 O O . PRO A 1 217 ? 23.828 -9.648 -15.219 1 43.06 217 PRO A O 1
ATOM 1736 N N . LYS A 1 218 ? 25.578 -9.555 -16.547 1 43.56 218 LYS A N 1
ATOM 1737 C CA . LYS A 1 218 ? 26.484 -10.438 -15.812 1 43.56 218 LYS A CA 1
ATOM 1738 C C . LYS A 1 218 ? 27.062 -9.727 -14.594 1 43.56 218 LYS A C 1
ATOM 1740 O O . LYS A 1 218 ? 27.406 -8.547 -14.656 1 43.56 218 LYS A O 1
ATOM 1745 N N . PRO A 1 219 ? 26.828 -10.281 -13.461 1 39.53 219 PRO A N 1
ATOM 1746 C CA . PRO A 1 219 ? 27.516 -9.641 -12.336 1 39.53 219 PRO A CA 1
ATOM 1747 C C . PRO A 1 219 ? 29 -9.422 -12.602 1 39.53 219 PRO A C 1
ATOM 1749 O O . PRO A 1 219 ? 29.609 -10.148 -13.383 1 39.53 219 PRO A O 1
ATOM 1752 N N . PRO A 1 220 ? 29.5 -8.312 -12.148 1 36.31 220 PRO A N 1
ATOM 1753 C CA . PRO A 1 220 ? 30.953 -8.141 -12.352 1 36.31 220 PRO A CA 1
ATOM 1754 C C . PRO A 1 220 ? 31.766 -9.305 -11.812 1 36.31 220 PRO A C 1
ATOM 1756 O O . PRO A 1 220 ? 31.422 -9.883 -10.781 1 36.31 220 PRO A O 1
ATOM 1759 N N . VAL A 1 221 ? 32.375 -10.062 -12.695 1 33.62 221 VAL A N 1
ATOM 1760 C CA . VAL A 1 221 ? 33.344 -11.078 -12.289 1 33.62 221 VAL A CA 1
ATOM 1761 C C . VAL A 1 221 ? 34.375 -10.469 -11.336 1 33.62 221 VAL A C 1
ATOM 1763 O O . VAL A 1 221 ? 35.062 -9.516 -11.688 1 33.62 221 VAL A O 1
ATOM 1766 N N . ARG A 1 222 ? 34.188 -10.617 -10.07 1 35.16 222 ARG A N 1
ATOM 1767 C CA . ARG A 1 222 ? 35.281 -10.266 -9.148 1 35.16 222 ARG A CA 1
ATOM 1768 C C . ARG A 1 222 ? 36.594 -10.852 -9.602 1 35.16 222 ARG A C 1
ATOM 1770 O O . ARG A 1 222 ? 36.719 -12.055 -9.8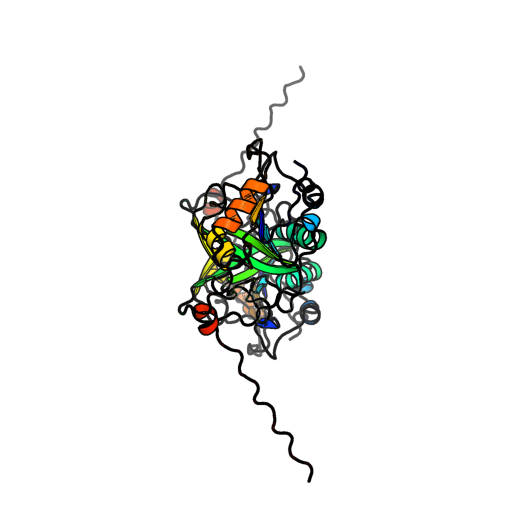28 1 35.16 222 ARG A O 1
ATOM 1777 N N . LEU A 1 223 ? 37.312 -10.062 -10.148 1 37.34 223 LEU A N 1
ATOM 1778 C CA . LEU A 1 223 ? 38.719 -10.461 -10.406 1 37.34 223 LEU A CA 1
ATOM 1779 C C . LEU A 1 223 ? 39.344 -11.062 -9.156 1 37.34 223 LEU A C 1
ATOM 1781 O O . LEU A 1 223 ? 39.25 -10.484 -8.07 1 37.34 223 LEU A O 1
ATOM 1785 N N . LYS A 1 224 ? 39.469 -12.328 -9.094 1 35.16 224 LYS A N 1
ATOM 1786 C CA . LYS A 1 224 ? 40.312 -12.945 -8.078 1 35.16 224 LYS A CA 1
ATOM 1787 C C . LYS A 1 224 ? 41.594 -12.141 -7.867 1 35.16 224 LYS A C 1
ATOM 1789 O O . LYS A 1 224 ? 42.344 -11.883 -8.82 1 35.16 224 LYS A O 1
ATOM 1794 N N . LYS A 1 225 ? 41.594 -11.273 -6.809 1 37.72 225 LYS A N 1
ATOM 1795 C CA . LYS A 1 225 ? 42.875 -10.711 -6.336 1 37.72 225 LYS A CA 1
ATOM 1796 C C . LYS A 1 225 ? 44 -11.734 -6.414 1 37.72 225 LYS A C 1
ATOM 1798 O O . LYS A 1 225 ? 43.844 -12.859 -5.938 1 37.72 225 LYS A O 1
ATOM 1803 N N . SER A 1 226 ? 44.844 -11.609 -7.242 1 33.69 226 SER A N 1
ATOM 1804 C CA . SER A 1 226 ? 46.125 -12.328 -7.344 1 33.69 226 SER A CA 1
ATOM 1805 C C . SER A 1 226 ? 46.75 -12.547 -5.973 1 33.69 226 SER A C 1
ATOM 1807 O O . SER A 1 226 ? 46.719 -11.641 -5.129 1 33.69 226 SER A O 1
ATOM 1809 N N . GLU A 1 227 ? 46.688 -13.719 -5.43 1 34.91 227 GLU A N 1
ATOM 1810 C CA . GLU A 1 227 ? 47.5 -14.156 -4.297 1 34.91 227 GLU A CA 1
ATOM 1811 C C . GLU A 1 227 ? 48.938 -13.609 -4.402 1 34.91 227 GLU A C 1
ATOM 1813 O O . GLU A 1 227 ? 49.656 -13.914 -5.355 1 34.91 227 GLU A O 1
ATOM 1818 N N . LYS A 1 228 ? 49.156 -12.32 -4.055 1 38.19 228 LYS A N 1
ATOM 1819 C CA . LYS A 1 228 ? 50.531 -11.891 -3.846 1 38.19 228 LYS A CA 1
ATOM 1820 C C . LYS A 1 228 ? 51.375 -12.992 -3.186 1 38.19 228 LYS A C 1
ATOM 1822 O O . LYS A 1 228 ? 50.969 -13.555 -2.168 1 38.19 228 LYS A O 1
ATOM 1827 N N . ASN A 1 229 ? 52.094 -13.742 -3.939 1 29.34 229 ASN A N 1
ATOM 1828 C CA . ASN A 1 229 ? 53.156 -14.695 -3.586 1 29.34 229 ASN A CA 1
ATOM 1829 C C . ASN A 1 229 ? 54 -14.18 -2.426 1 29.34 229 ASN A C 1
ATOM 1831 O O . ASN A 1 229 ? 54.625 -13.125 -2.521 1 29.34 229 ASN A O 1
ATOM 1835 N N . LYS A 1 230 ? 53.656 -14.43 -1.174 1 33.5 230 LYS A N 1
ATOM 1836 C CA . LYS A 1 230 ? 54.562 -14.375 -0.038 1 33.5 230 LYS A CA 1
ATOM 1837 C C . LYS A 1 230 ? 55.906 -15.016 -0.38 1 33.5 230 LYS A C 1
ATOM 1839 O O . LYS A 1 230 ? 56.031 -16.234 -0.393 1 33.5 230 LYS A O 1
ATOM 1844 N N . GLN A 1 231 ? 56.531 -14.484 -1.506 1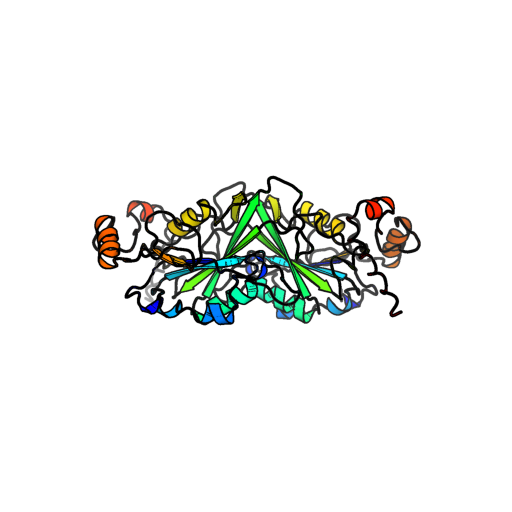 26.34 231 GLN A N 1
ATOM 1845 C CA . GLN A 1 231 ? 57.969 -14.68 -1.3 1 26.34 231 GLN A CA 1
ATOM 1846 C C . GLN A 1 231 ? 58.531 -13.672 -0.305 1 26.34 231 GLN A C 1
ATOM 1848 O O . GLN A 1 231 ? 58.188 -12.484 -0.357 1 26.34 231 GLN A O 1
ATOM 1853 N N . MET B 1 1 ? 15.906 21.719 16.734 1 48.06 1 MET B N 1
ATOM 1854 C CA . MET B 1 1 ? 14.766 22.344 17.391 1 48.06 1 MET B CA 1
ATOM 1855 C C . MET B 1 1 ? 13.773 21.297 17.859 1 48.06 1 MET B C 1
ATOM 1857 O O . MET B 1 1 ? 13.516 20.312 17.156 1 48.06 1 MET B O 1
ATOM 1861 N N . ASP B 1 2 ? 13.633 21.219 19.125 1 58.56 2 ASP B N 1
ATOM 1862 C CA . ASP B 1 2 ? 12.664 20.359 19.797 1 58.56 2 ASP B CA 1
ATOM 1863 C C . ASP B 1 2 ? 11.234 20.734 19.422 1 58.56 2 ASP B C 1
ATOM 1865 O O . ASP B 1 2 ? 10.844 21.906 19.531 1 58.56 2 ASP B O 1
ATOM 1869 N N . LEU B 1 3 ? 10.562 20 18.531 1 62.88 3 LEU B N 1
ATOM 1870 C CA . LEU B 1 3 ? 9.164 20.219 18.156 1 62.88 3 LEU B CA 1
ATOM 1871 C C . LEU B 1 3 ? 8.359 20.766 19.328 1 62.88 3 LEU B C 1
ATOM 1873 O O . LEU B 1 3 ? 7.41 21.531 19.125 1 62.88 3 LEU B O 1
ATOM 1877 N N . MET B 1 4 ? 8.883 20.453 20.5 1 58.28 4 MET B N 1
ATOM 1878 C CA . MET B 1 4 ? 8.172 20.844 21.703 1 58.28 4 MET B CA 1
ATOM 1879 C C . MET B 1 4 ? 8.312 22.344 21.969 1 58.28 4 MET B C 1
ATOM 1881 O O . MET B 1 4 ? 7.535 22.922 22.719 1 58.28 4 MET B O 1
ATOM 1885 N N . GLU B 1 5 ? 9.305 22.797 21.344 1 63.34 5 GLU B N 1
ATOM 1886 C CA . GLU B 1 5 ? 9.492 24.234 21.578 1 63.34 5 GLU B CA 1
ATOM 1887 C C . GLU B 1 5 ? 8.492 25.047 20.766 1 63.34 5 GLU B C 1
ATOM 1889 O O . GLU B 1 5 ? 8.328 26.25 21.016 1 63.34 5 GLU B O 1
ATOM 1894 N N . MET B 1 6 ? 7.816 24.234 20.016 1 64.94 6 MET B N 1
ATOM 1895 C CA . MET B 1 6 ? 6.809 24.938 19.234 1 64.94 6 MET B CA 1
ATOM 1896 C C . MET B 1 6 ? 5.531 25.141 20.047 1 64.94 6 MET B C 1
ATOM 1898 O O . MET B 1 6 ? 5.043 24.203 20.672 1 64.94 6 MET B O 1
ATOM 1902 N N . GLU B 1 7 ? 5.352 26.109 20.656 1 72.62 7 GLU B N 1
ATOM 1903 C CA . GLU B 1 7 ? 4.184 26.453 21.469 1 72.62 7 GLU B CA 1
ATOM 1904 C C . GLU B 1 7 ? 2.914 26.484 20.625 1 72.62 7 GLU B C 1
ATOM 1906 O O . GLU B 1 7 ? 2.088 27.375 20.766 1 72.62 7 GLU B O 1
ATOM 1911 N N . MET B 1 8 ? 2.785 25.594 19.672 1 84.25 8 MET B N 1
ATOM 1912 C CA . MET B 1 8 ? 1.553 25.516 18.891 1 84.25 8 MET B CA 1
ATOM 1913 C C . MET B 1 8 ? 1.287 24.094 18.422 1 84.25 8 MET B C 1
ATOM 1915 O O . MET B 1 8 ? 2.199 23.266 18.391 1 84.25 8 MET B O 1
ATOM 1919 N N . GLN B 1 9 ? -0.007 23.797 18.234 1 92.44 9 GLN B N 1
ATOM 1920 C CA . GLN B 1 9 ? -0.419 22.531 17.641 1 92.44 9 GLN B CA 1
ATOM 1921 C C . GLN B 1 9 ? -0.793 22.703 16.172 1 92.44 9 GLN B C 1
ATOM 1923 O O . GLN B 1 9 ? -1.134 23.812 15.734 1 92.44 9 GLN B O 1
ATOM 1928 N N . PHE B 1 10 ? -0.685 21.656 15.484 1 94.81 10 PHE B N 1
ATOM 1929 C CA . PHE B 1 10 ? -0.91 21.719 14.047 1 94.81 10 PHE B CA 1
ATOM 1930 C C . PHE B 1 10 ? -2.141 20.906 13.656 1 94.81 10 PHE B C 1
ATOM 1932 O O . PHE B 1 10 ? -2.379 19.828 14.203 1 94.81 10 PHE B O 1
ATOM 1939 N N . ASP B 1 11 ? -2.875 21.406 12.68 1 95.06 11 ASP B N 1
ATOM 1940 C CA . ASP B 1 11 ? -4.078 20.766 12.164 1 95.06 11 ASP B CA 1
ATOM 1941 C C . ASP B 1 11 ? -3.732 19.719 11.109 1 95.06 11 ASP B C 1
ATOM 1943 O O . ASP B 1 11 ? -4.48 18.766 10.906 1 95.06 11 ASP B O 1
ATOM 1947 N N . CYS B 1 12 ? -2.699 19.969 10.438 1 95.75 12 CYS B N 1
ATOM 1948 C CA . CYS B 1 12 ? -2.25 19.141 9.32 1 95.75 12 CYS B CA 1
ATOM 1949 C C . CYS B 1 12 ? -0.739 18.953 9.359 1 95.75 12 CYS B C 1
ATOM 1951 O O . CYS B 1 12 ? 0.018 19.922 9.359 1 95.75 12 CYS B O 1
ATOM 1953 N N . ILE B 1 13 ? -0.339 17.75 9.359 1 95.94 13 ILE B N 1
ATOM 1954 C CA . ILE B 1 13 ? 1.084 17.438 9.453 1 95.94 13 ILE B CA 1
ATOM 1955 C C . ILE B 1 13 ? 1.478 16.484 8.336 1 95.94 13 ILE B C 1
ATOM 1957 O O . ILE B 1 13 ? 0.82 15.453 8.125 1 95.94 13 ILE B O 1
ATOM 1961 N N . VAL B 1 14 ? 2.498 16.812 7.605 1 96.81 14 VAL B N 1
ATOM 1962 C CA . VAL B 1 14 ? 3.102 15.922 6.613 1 96.81 14 VAL B CA 1
ATOM 1963 C C . VAL B 1 14 ? 4.504 15.516 7.066 1 96.81 14 VAL B C 1
ATOM 1965 O O . VAL B 1 14 ? 5.324 16.375 7.406 1 96.81 14 VAL B O 1
ATOM 1968 N N . VAL B 1 15 ? 4.781 14.273 7.094 1 96.19 15 VAL B N 1
ATOM 1969 C CA . VAL B 1 15 ? 6.105 13.766 7.434 1 96.19 15 VAL B CA 1
ATOM 1970 C C . VAL B 1 15 ? 6.648 12.93 6.277 1 96.19 15 VAL B C 1
ATOM 1972 O O . VAL B 1 15 ? 5.977 12.008 5.797 1 96.19 15 VAL B O 1
ATOM 1975 N N . ASP B 1 16 ? 7.773 13.234 5.84 1 94.44 16 ASP B N 1
ATOM 1976 C CA . ASP B 1 16 ? 8.508 12.477 4.828 1 94.44 16 ASP B CA 1
ATOM 1977 C C . ASP B 1 16 ? 9.852 12 5.371 1 94.44 16 ASP B C 1
ATOM 1979 O O . ASP B 1 16 ? 10.898 12.586 5.07 1 94.44 16 ASP B O 1
ATOM 1983 N N . PRO B 1 17 ? 9.836 10.922 6.035 1 94.69 17 PRO B N 1
ATOM 1984 C CA . PRO B 1 17 ? 11.039 10.484 6.75 1 94.69 17 PRO B CA 1
ATOM 1985 C C . PRO B 1 17 ? 12.18 10.109 5.809 1 94.69 17 PRO B C 1
ATOM 1987 O O . PRO B 1 17 ? 11.938 9.617 4.703 1 94.69 17 PRO B O 1
ATOM 1990 N N . PRO B 1 18 ? 13.367 10.352 6.254 1 92.31 18 PRO B N 1
ATOM 1991 C CA . PRO B 1 18 ? 14.523 9.812 5.531 1 92.31 18 PRO B CA 1
ATOM 1992 C C . PRO B 1 18 ? 14.719 8.32 5.758 1 92.31 18 PRO B C 1
ATOM 1994 O O . PRO B 1 18 ? 15.648 7.914 6.461 1 92.31 18 PRO B O 1
ATOM 1997 N N . TRP B 1 19 ? 13.945 7.547 5.07 1 92.75 19 TRP B N 1
ATOM 1998 C CA . TRP B 1 19 ? 13.969 6.094 5.215 1 92.75 19 TRP B CA 1
ATOM 1999 C C . TRP B 1 19 ? 15.297 5.523 4.727 1 92.75 19 TRP B C 1
ATOM 2001 O O . TRP B 1 19 ? 15.969 6.125 3.887 1 92.75 19 TRP B O 1
ATOM 2011 N N . ARG B 1 20 ? 15.703 4.406 5.117 1 85 20 ARG B N 1
ATOM 2012 C CA . ARG B 1 20 ? 16.969 3.748 4.832 1 85 20 ARG B CA 1
ATOM 2013 C C . ARG B 1 20 ? 17.156 3.533 3.334 1 85 20 ARG B C 1
ATOM 2015 O O . ARG B 1 20 ? 18.234 3.771 2.795 1 85 20 ARG B O 1
ATOM 2022 N N . GLU B 1 21 ? 16.188 3.137 2.598 1 75.75 21 GLU B N 1
ATOM 2023 C CA . GLU B 1 21 ? 16.312 2.785 1.188 1 75.75 21 GLU B CA 1
ATOM 2024 C C . GLU B 1 21 ? 16.594 4.016 0.334 1 75.75 21 GLU B C 1
ATOM 2026 O O . GLU B 1 21 ? 17.234 3.912 -0.72 1 75.75 21 GLU B O 1
ATOM 2031 N N . MET B 1 22 ? 16.234 5.152 0.799 1 69.94 22 MET B N 1
ATOM 2032 C CA . MET B 1 22 ? 16.266 6.32 -0.079 1 69.94 22 MET B CA 1
ATOM 2033 C C . MET B 1 22 ? 17.375 7.277 0.334 1 69.94 22 MET B C 1
ATOM 2035 O O . MET B 1 22 ? 17.75 8.172 -0.428 1 69.94 22 MET B O 1
ATOM 2039 N N . ASN B 1 23 ? 17.875 7.117 1.561 1 68.19 23 ASN B N 1
ATOM 2040 C CA . ASN B 1 23 ? 18.719 8.195 2.082 1 68.19 23 ASN B CA 1
ATOM 2041 C C . ASN B 1 23 ? 20.078 7.672 2.551 1 68.19 23 ASN B C 1
ATOM 2043 O O . ASN B 1 23 ? 20.781 8.344 3.309 1 68.19 23 ASN B O 1
ATOM 2047 N N . GLY B 1 24 ? 20.609 6.805 1.822 1 63.97 24 GLY B N 1
ATOM 2048 C CA . GLY B 1 24 ? 21.938 6.324 2.113 1 63.97 24 GLY B CA 1
ATOM 2049 C C . GLY B 1 24 ? 22.344 6.527 3.561 1 63.97 24 GLY B C 1
ATOM 2050 O O . GLY B 1 24 ? 21.766 5.922 4.465 1 63.97 24 GLY B O 1
ATOM 2051 N N . ASN B 1 25 ? 23.125 7.625 3.842 1 68 25 ASN B N 1
ATOM 2052 C CA . ASN B 1 25 ? 23.781 7.832 5.133 1 68 25 ASN B CA 1
ATOM 2053 C C . ASN B 1 25 ? 22.953 8.758 6.027 1 68 25 ASN B C 1
ATOM 2055 O O . ASN B 1 25 ? 23.281 8.938 7.203 1 68 25 ASN B O 1
ATOM 2059 N N . THR B 1 26 ? 21.891 9.297 5.633 1 81.25 26 THR B N 1
ATOM 2060 C CA . THR B 1 26 ? 21.141 10.266 6.426 1 81.25 26 THR B CA 1
ATOM 2061 C C . THR B 1 26 ? 19.766 9.727 6.801 1 81.25 26 THR B C 1
ATOM 2063 O O . THR B 1 26 ? 18.844 10.492 7.059 1 81.25 26 THR B O 1
ATOM 2066 N N . TRP B 1 27 ? 19.734 8.406 6.898 1 88.56 27 TRP B N 1
ATOM 2067 C CA . TRP B 1 27 ? 18.422 7.816 7.195 1 88.56 27 TRP B CA 1
ATOM 2068 C C . TRP B 1 27 ? 18.188 7.754 8.703 1 88.56 27 TRP B C 1
ATOM 2070 O O . TRP B 1 27 ? 19.125 7.855 9.492 1 88.56 27 TRP B O 1
ATOM 2080 N N . TRP B 1 28 ? 16.938 7.777 9.133 1 92.56 28 TRP B N 1
ATOM 2081 C CA . TRP B 1 28 ? 16.516 7.598 10.516 1 92.56 28 TRP B CA 1
ATOM 2082 C C . TRP B 1 28 ? 15.758 6.277 10.688 1 92.56 28 TRP B C 1
ATOM 2084 O O . TRP B 1 28 ? 14.945 5.906 9.836 1 92.56 28 TRP B O 1
ATOM 2094 N N . SER B 1 29 ? 16.062 5.59 11.805 1 94.06 29 SER B N 1
ATOM 2095 C CA . SER B 1 29 ? 15.352 4.359 12.125 1 94.06 29 SER B CA 1
ATOM 2096 C C . SER B 1 29 ? 13.938 4.652 12.609 1 94.06 29 SER B C 1
ATOM 2098 O O . SER B 1 29 ? 13.633 5.777 13.008 1 94.06 29 SER B O 1
ATOM 2100 N N . VAL B 1 30 ? 13.133 3.643 12.586 1 95.62 30 VAL B N 1
ATOM 2101 C CA . VAL B 1 30 ? 11.766 3.781 13.086 1 95.62 30 VAL B CA 1
ATOM 2102 C C . VAL B 1 30 ? 11.789 4.199 14.555 1 95.62 30 VAL B C 1
ATOM 2104 O O . VAL B 1 30 ? 10.969 5.008 14.984 1 95.62 30 VAL B O 1
ATOM 2107 N N . ASP B 1 31 ? 12.719 3.648 15.273 1 96.19 31 ASP B N 1
ATOM 2108 C CA . ASP B 1 31 ? 12.844 4.008 16.688 1 96.19 31 ASP B CA 1
ATOM 2109 C C . ASP B 1 31 ? 13.195 5.488 16.844 1 96.19 31 ASP B C 1
ATOM 2111 O O . ASP B 1 31 ? 12.641 6.168 17.703 1 96.19 31 ASP B O 1
ATOM 2115 N N . GLU B 1 32 ? 14.094 5.973 16.047 1 94.62 32 GLU B N 1
ATOM 2116 C CA . GLU B 1 32 ? 14.453 7.387 16.062 1 94.62 32 GLU B CA 1
ATOM 2117 C C . GLU B 1 32 ? 13.273 8.266 15.664 1 94.62 32 GLU B C 1
ATOM 2119 O O . GLU B 1 32 ? 13.016 9.297 16.297 1 94.62 32 GLU B O 1
ATOM 2124 N N . LEU B 1 33 ? 12.594 7.879 14.68 1 95.75 33 LEU B N 1
ATOM 2125 C CA . LEU B 1 33 ? 11.43 8.625 14.219 1 95.75 33 LEU B CA 1
ATOM 2126 C C . LEU B 1 33 ? 10.344 8.656 15.281 1 95.75 33 LEU B C 1
ATOM 2128 O O . LEU B 1 33 ? 9.656 9.664 15.453 1 95.75 33 LEU B O 1
ATOM 2132 N N . ALA B 1 34 ? 10.242 7.543 15.992 1 96.81 34 ALA B N 1
ATOM 2133 C CA . ALA B 1 34 ? 9.211 7.418 17.016 1 96.81 34 ALA B CA 1
ATOM 2134 C C . ALA B 1 34 ? 9.438 8.414 18.156 1 96.81 34 ALA B C 1
ATOM 2136 O O . ALA B 1 34 ? 8.516 8.742 18.891 1 96.81 34 ALA B O 1
ATOM 2137 N N . GLU B 1 35 ? 10.602 8.898 18.281 1 94.44 35 GLU B N 1
ATOM 2138 C CA . GLU B 1 35 ? 10.945 9.828 19.344 1 94.44 35 GLU B CA 1
ATOM 2139 C C . GLU B 1 35 ? 10.484 11.242 19.016 1 94.44 35 GLU B C 1
ATOM 2141 O O . GLU B 1 35 ? 10.461 12.109 19.891 1 94.44 35 GLU B O 1
ATOM 2146 N N . LEU B 1 36 ? 10.188 11.461 17.766 1 92.56 36 LEU B N 1
ATOM 2147 C CA . LEU B 1 36 ? 9.602 12.758 17.438 1 92.56 36 LEU B CA 1
ATOM 2148 C C . LEU B 1 36 ? 8.281 12.961 18.172 1 92.56 36 LEU B C 1
ATOM 2150 O O . LEU B 1 36 ? 7.457 12.047 18.25 1 92.56 36 LEU B O 1
ATOM 2154 N N . ASN B 1 37 ? 8.039 14.078 18.703 1 92 37 ASN B N 1
ATOM 2155 C CA . ASN B 1 37 ? 6.84 14.336 19.5 1 92 37 ASN B CA 1
ATOM 2156 C C . ASN B 1 37 ? 5.664 14.75 18.625 1 92 37 ASN B C 1
ATOM 2158 O O . ASN B 1 37 ? 5.031 15.781 18.875 1 92 37 ASN B O 1
ATOM 2162 N N . ILE B 1 38 ? 5.324 13.984 17.734 1 95 38 ILE B N 1
ATOM 2163 C CA . ILE B 1 38 ? 4.188 14.258 16.859 1 95 38 ILE B CA 1
ATOM 2164 C C . ILE B 1 38 ? 2.898 14.242 17.672 1 95 38 ILE B C 1
ATOM 2166 O O . ILE B 1 38 ? 1.99 15.047 17.438 1 95 38 ILE B O 1
ATOM 2170 N N . ASN B 1 39 ? 2.891 13.344 18.609 1 92.38 39 ASN B N 1
ATOM 2171 C CA . ASN B 1 39 ? 1.727 13.25 19.484 1 92.38 39 ASN B CA 1
ATOM 2172 C C . ASN B 1 39 ? 1.451 14.578 20.188 1 92.38 39 ASN B C 1
ATOM 2174 O O . ASN B 1 39 ? 0.298 15 20.297 1 92.38 39 ASN B O 1
ATOM 2178 N N . GLY B 1 40 ? 2.438 15.203 20.625 1 91.81 40 GLY B N 1
ATOM 2179 C CA . GLY B 1 40 ? 2.285 16.438 21.391 1 91.81 40 GLY B CA 1
ATOM 2180 C C . GLY B 1 40 ? 1.971 17.641 20.531 1 91.81 40 GLY B C 1
ATOM 2181 O O . GLY B 1 40 ? 1.36 18.594 20.984 1 91.81 40 GLY B O 1
ATOM 2182 N N . ILE B 1 41 ? 2.248 17.594 19.25 1 93.31 41 ILE B N 1
ATOM 2183 C CA . ILE B 1 41 ? 2.125 18.797 18.438 1 93.31 41 ILE B CA 1
ATOM 2184 C C . ILE B 1 41 ? 0.918 18.672 17.5 1 93.31 41 ILE B C 1
ATOM 2186 O O . ILE B 1 41 ? 0.547 19.625 16.828 1 93.31 41 ILE B O 1
ATOM 2190 N N . GLY B 1 42 ? 0.369 17.547 17.406 1 94.19 42 GLY B N 1
ATOM 2191 C CA . GLY B 1 42 ? -0.857 17.375 16.641 1 94.19 42 GLY B CA 1
ATOM 2192 C C . GLY B 1 42 ? -2.086 17.906 17.359 1 94.19 42 GLY B C 1
ATOM 2193 O O . GLY B 1 42 ? -2.297 17.594 18.531 1 94.19 42 GLY B O 1
ATOM 2194 N N . ALA B 1 43 ? -2.826 18.641 16.688 1 93.19 43 ALA B N 1
ATOM 2195 C CA . ALA B 1 43 ? -4.074 19.156 17.234 1 93.19 43 ALA B CA 1
ATOM 2196 C C . ALA B 1 43 ? -5.137 18.062 17.297 1 93.19 43 ALA B C 1
ATOM 2198 O O . ALA B 1 43 ? -4.938 16.969 16.766 1 93.19 43 ALA B O 1
ATOM 2199 N N . PHE B 1 44 ? -6.207 18.391 18.047 1 90.44 44 PHE B N 1
ATOM 2200 C CA . PHE B 1 44 ? -7.41 17.562 18.109 1 90.44 44 PHE B CA 1
ATOM 2201 C C . PHE B 1 44 ? -8.609 18.328 17.562 1 90.44 44 PHE B C 1
ATOM 2203 O O . PHE B 1 44 ? -9.094 19.281 18.188 1 90.44 44 PHE B O 1
ATOM 2210 N N . PRO B 1 45 ? -9.094 18 16.469 1 91.5 45 PRO B N 1
ATOM 2211 C CA . PRO B 1 45 ? -8.641 16.969 15.547 1 91.5 45 PRO B CA 1
ATOM 2212 C C . PRO B 1 45 ? -7.457 17.406 14.688 1 91.5 45 PRO B C 1
ATOM 2214 O O . PRO B 1 45 ? -7.156 18.594 14.609 1 91.5 45 PRO B O 1
ATOM 2217 N N . SER B 1 46 ? -6.777 16.469 14.055 1 95.38 46 SER B N 1
ATOM 2218 C CA . SER B 1 46 ? -5.734 16.734 13.07 1 95.38 46 SER B CA 1
ATOM 2219 C C . SER B 1 46 ? -5.566 15.555 12.117 1 95.38 46 SER B C 1
ATOM 2221 O O . SER B 1 46 ? -6.078 14.461 12.375 1 95.38 46 SER B O 1
ATOM 2223 N N . VAL B 1 47 ? -4.941 15.812 11.031 1 96.44 47 VAL B N 1
ATOM 2224 C CA . VAL B 1 47 ? -4.648 14.797 10.023 1 96.44 47 VAL B CA 1
ATOM 2225 C C . VAL B 1 47 ? -3.139 14.672 9.836 1 96.44 47 VAL B C 1
ATOM 2227 O O . VAL B 1 47 ? -2.43 15.68 9.781 1 96.44 47 VAL B O 1
ATOM 2230 N N . LEU B 1 48 ? -2.662 13.484 9.789 1 97.88 48 LEU B N 1
ATOM 2231 C CA . LEU B 1 48 ? -1.253 13.188 9.547 1 97.88 48 LEU B CA 1
ATOM 2232 C C . LEU B 1 48 ? -1.068 12.461 8.219 1 97.88 48 LEU B C 1
ATOM 2234 O O . LEU B 1 48 ? -1.749 11.469 7.953 1 97.88 48 LEU B O 1
ATOM 2238 N N . PHE B 1 49 ? -0.234 12.977 7.383 1 98.12 49 PHE B N 1
ATOM 2239 C CA . PHE B 1 49 ? 0.215 12.32 6.156 1 98.12 49 PHE B CA 1
ATOM 2240 C C . PHE B 1 49 ? 1.651 11.828 6.301 1 98.12 49 PHE B C 1
ATOM 2242 O O . PHE B 1 49 ? 2.566 12.625 6.508 1 98.12 49 PHE B O 1
ATOM 2249 N N . LEU B 1 50 ? 1.852 10.57 6.168 1 98.19 50 LEU B N 1
ATOM 2250 C CA . LEU B 1 50 ? 3.146 9.961 6.441 1 98.19 50 LEU B CA 1
ATOM 2251 C C . LEU B 1 50 ? 3.629 9.148 5.246 1 98.19 50 LEU B C 1
ATOM 2253 O O . LEU B 1 50 ? 3.08 8.086 4.953 1 98.19 50 LEU B O 1
ATOM 2257 N N . TRP B 1 51 ? 4.641 9.602 4.594 1 97.31 51 TRP B N 1
ATOM 2258 C CA . TRP B 1 51 ? 5.199 8.906 3.438 1 97.31 51 TRP B CA 1
ATOM 2259 C C . TRP B 1 51 ? 5.977 7.668 3.869 1 97.31 51 TRP B C 1
ATOM 2261 O O . TRP B 1 51 ? 6.695 7.695 4.871 1 97.31 51 TRP B O 1
ATOM 2271 N N . CYS B 1 52 ? 5.855 6.555 3.059 1 96.5 52 CYS B N 1
ATOM 2272 C CA . CYS B 1 52 ? 6.477 5.328 3.541 1 96.5 52 CYS B CA 1
ATOM 2273 C C . CYS B 1 52 ? 7.016 4.5 2.381 1 96.5 52 CYS B C 1
ATOM 2275 O O . CYS B 1 52 ? 7.039 3.268 2.451 1 96.5 52 CYS B O 1
ATOM 2277 N N . GLY B 1 53 ? 7.328 5.094 1.271 1 93.56 53 GLY B N 1
ATOM 2278 C CA . GLY B 1 53 ? 8.031 4.414 0.195 1 93.56 53 GLY B CA 1
ATOM 2279 C C . GLY B 1 53 ? 7.125 3.539 -0.65 1 93.56 53 GLY B C 1
ATOM 2280 O O . GLY B 1 53 ? 5.949 3.852 -0.835 1 93.56 53 GLY B O 1
ATOM 2281 N N . SER B 1 54 ? 7.66 2.428 -1.236 1 92.81 54 SER B N 1
ATOM 2282 C CA . SER B 1 54 ? 6.992 1.627 -2.256 1 92.81 54 SER B CA 1
ATOM 2283 C C . SER B 1 54 ? 6.039 0.613 -1.625 1 92.81 54 SER B C 1
ATOM 2285 O O . SER B 1 54 ? 5.16 0.075 -2.301 1 92.81 54 SER B O 1
ATOM 2287 N N . GLY B 1 55 ? 6.184 0.318 -0.408 1 92.31 55 GLY B N 1
ATOM 2288 C CA . GLY B 1 55 ? 5.402 -0.713 0.256 1 92.31 55 GLY B CA 1
ATOM 2289 C C . GLY B 1 55 ? 6.133 -2.039 0.359 1 92.31 55 GLY B C 1
ATOM 2290 O O . GLY B 1 55 ? 5.859 -2.834 1.262 1 92.31 55 GLY B O 1
ATOM 2291 N N . GLY B 1 56 ? 7.039 -2.316 -0.545 1 92.25 56 GLY B N 1
ATOM 2292 C CA . GLY B 1 56 ? 7.809 -3.547 -0.517 1 92.25 56 GLY B CA 1
ATOM 2293 C C . GLY B 1 56 ? 8.852 -3.572 0.583 1 92.25 56 GLY B C 1
ATOM 2294 O O . GLY B 1 56 ? 9.141 -2.543 1.199 1 92.25 56 GLY B O 1
ATOM 2295 N N . THR B 1 57 ? 9.398 -4.75 0.805 1 91.62 57 THR B N 1
ATOM 2296 C CA . THR B 1 57 ? 10.43 -4.887 1.822 1 91.62 57 THR B CA 1
ATOM 2297 C C . THR B 1 57 ? 11.781 -4.406 1.288 1 91.62 57 THR B C 1
ATOM 2299 O O . THR B 1 57 ? 12.055 -4.52 0.091 1 91.62 57 THR B O 1
ATOM 2302 N N . TYR B 1 58 ? 12.602 -3.852 2.197 1 87.62 58 TYR B N 1
ATOM 2303 C CA . TYR B 1 58 ? 13.898 -3.359 1.747 1 87.62 58 TYR B CA 1
ATOM 2304 C C . TYR B 1 58 ? 15.016 -4.32 2.145 1 87.62 58 TYR B C 1
ATOM 2306 O O . TYR B 1 58 ? 16.141 -4.211 1.653 1 87.62 58 TYR B O 1
ATOM 2314 N N . ASP B 1 59 ? 14.766 -5.266 3.012 1 84 59 ASP B N 1
ATOM 2315 C CA . ASP B 1 59 ? 15.766 -6.25 3.408 1 84 59 ASP B CA 1
ATOM 2316 C C . ASP B 1 59 ? 15.164 -7.656 3.449 1 84 59 ASP B C 1
ATOM 2318 O O . ASP B 1 59 ? 15.711 -8.547 4.102 1 84 59 ASP B O 1
ATOM 2322 N N . GLY B 1 60 ? 13.992 -7.824 2.854 1 83.12 60 GLY B N 1
ATOM 2323 C CA . GLY B 1 60 ? 13.328 -9.117 2.807 1 83.12 60 GLY B CA 1
ATOM 2324 C C . GLY B 1 60 ? 12.477 -9.391 4.031 1 83.12 60 GLY B C 1
ATOM 2325 O O . GLY B 1 60 ? 11.758 -10.391 4.082 1 83.12 60 GLY B O 1
ATOM 2326 N N . LYS B 1 61 ? 12.508 -8.484 4.988 1 86.69 61 LYS B N 1
ATOM 2327 C CA . LYS B 1 61 ? 11.805 -8.727 6.242 1 86.69 61 LYS B CA 1
ATOM 2328 C C . LYS B 1 61 ? 10.984 -7.504 6.652 1 86.69 61 LYS B C 1
ATOM 2330 O O . LYS B 1 61 ? 9.875 -7.641 7.176 1 86.69 61 LYS B O 1
ATOM 2335 N N . HIS B 1 62 ? 11.477 -6.41 6.332 1 91.25 62 HIS B N 1
ATOM 2336 C CA . HIS B 1 62 ? 10.867 -5.18 6.82 1 91.25 62 HIS B CA 1
ATOM 2337 C C . HIS B 1 62 ? 10.406 -4.293 5.668 1 91.25 62 HIS B C 1
ATOM 2339 O O . HIS B 1 62 ? 11.062 -4.242 4.621 1 91.25 62 HIS B O 1
ATOM 2345 N N . SER B 1 63 ? 9.344 -3.678 5.867 1 93.19 63 SER B N 1
ATOM 2346 C CA . SER B 1 63 ? 8.852 -2.668 4.934 1 93.19 63 SER B CA 1
ATOM 2347 C C . SER B 1 63 ? 8.617 -1.335 5.637 1 93.19 63 SER B C 1
ATOM 2349 O O . SER B 1 63 ? 8.219 -1.304 6.805 1 93.19 63 SER B O 1
ATOM 2351 N N . HIS B 1 64 ? 8.859 -0.278 4.906 1 94.81 64 HIS B N 1
ATOM 2352 C CA . HIS B 1 64 ? 8.602 1.034 5.492 1 94.81 64 HIS B CA 1
ATOM 2353 C C . HIS B 1 64 ? 7.109 1.265 5.699 1 94.81 64 HIS B C 1
ATOM 2355 O O . HIS B 1 64 ? 6.711 2.105 6.504 1 94.81 64 HIS B O 1
ATOM 2361 N N . PHE B 1 65 ? 6.309 0.532 4.973 1 96.12 65 PHE B N 1
ATOM 2362 C CA . PHE B 1 65 ? 4.871 0.602 5.207 1 96.12 65 PHE B CA 1
ATOM 2363 C C . PHE B 1 65 ? 4.527 0.145 6.621 1 96.12 65 PHE B C 1
ATOM 2365 O O . PHE B 1 65 ? 3.832 0.848 7.355 1 96.12 65 PHE B O 1
ATOM 2372 N N . ASP B 1 66 ? 5.035 -0.996 6.988 1 94.44 66 ASP B N 1
ATOM 2373 C CA . ASP B 1 66 ? 4.793 -1.522 8.328 1 94.44 66 ASP B CA 1
ATOM 2374 C C . ASP B 1 66 ? 5.375 -0.598 9.398 1 94.44 66 ASP B C 1
ATOM 2376 O O . ASP B 1 66 ? 4.758 -0.377 10.438 1 94.44 66 ASP B O 1
ATOM 2380 N N . GLU B 1 67 ? 6.512 -0.148 9.148 1 96.44 67 GLU B N 1
ATOM 2381 C CA . GLU B 1 67 ? 7.148 0.783 10.078 1 96.44 67 GLU B CA 1
ATOM 2382 C C . GLU B 1 67 ? 6.324 2.057 10.234 1 96.44 67 GLU B C 1
ATOM 2384 O O . GLU B 1 67 ? 6.188 2.586 11.336 1 96.44 67 GLU B O 1
ATOM 2389 N N . ALA B 1 68 ? 5.828 2.549 9.172 1 97.75 68 ALA B N 1
ATOM 2390 C CA . ALA B 1 68 ? 4.984 3.738 9.211 1 97.75 68 ALA B CA 1
ATOM 2391 C C . ALA B 1 68 ? 3.709 3.482 10.008 1 97.75 68 ALA B C 1
ATOM 2393 O O . ALA B 1 68 ? 3.238 4.359 10.734 1 97.75 68 ALA B O 1
ATOM 2394 N N . CYS B 1 69 ? 3.121 2.307 9.852 1 96.56 69 CYS B N 1
ATOM 2395 C CA . CYS B 1 69 ? 1.956 1.954 10.656 1 96.56 69 CYS B CA 1
ATOM 2396 C C . CYS B 1 69 ? 2.289 1.981 12.141 1 96.56 69 CYS B C 1
ATOM 2398 O O . CYS B 1 69 ? 1.498 2.473 12.945 1 96.56 69 CYS B O 1
ATOM 2400 N N . THR B 1 70 ? 3.426 1.481 12.445 1 96.69 70 THR B N 1
ATOM 2401 C CA . THR B 1 70 ? 3.891 1.512 13.828 1 96.69 70 THR B CA 1
ATOM 2402 C C . THR B 1 70 ? 3.99 2.949 14.336 1 96.69 70 THR B C 1
ATOM 2404 O O . THR B 1 70 ? 3.607 3.242 15.469 1 96.69 70 THR B O 1
ATOM 2407 N N . LEU B 1 71 ? 4.516 3.826 13.547 1 98.12 71 LEU B N 1
ATOM 2408 C CA . LEU B 1 71 ? 4.652 5.23 13.914 1 98.12 71 LEU B CA 1
ATOM 2409 C C . LEU B 1 71 ? 3.287 5.875 14.125 1 98.12 71 LEU B C 1
ATOM 2411 O O . LEU B 1 71 ? 3.102 6.66 15.055 1 98.12 71 LEU B O 1
ATOM 2415 N N . LEU B 1 72 ? 2.334 5.57 13.219 1 97.56 72 LEU B N 1
ATOM 2416 C CA . LEU B 1 72 ? 0.981 6.086 13.406 1 97.56 72 LEU B CA 1
ATOM 2417 C C . LEU B 1 72 ? 0.445 5.715 14.781 1 97.56 72 LEU B C 1
ATOM 2419 O O . LEU B 1 72 ? -0.09 6.566 15.5 1 97.56 72 LEU B O 1
ATOM 2423 N N . GLU B 1 73 ? 0.613 4.469 15.102 1 95.44 73 GLU B N 1
ATOM 2424 C CA . GLU B 1 73 ? 0.135 3.998 16.391 1 95.44 73 GLU B CA 1
ATOM 2425 C C . GLU B 1 73 ? 0.833 4.73 17.531 1 95.44 73 GLU B C 1
ATOM 2427 O O . GLU B 1 73 ? 0.181 5.195 18.469 1 95.44 73 GLU B O 1
ATOM 2432 N N . LYS B 1 74 ? 2.078 4.848 17.469 1 97.19 74 LYS B N 1
ATOM 2433 C CA . LYS B 1 74 ? 2.875 5.516 18.5 1 97.19 74 LYS B CA 1
ATOM 2434 C C . LYS B 1 74 ? 2.461 6.977 18.656 1 97.19 74 LYS B C 1
ATOM 2436 O O . LYS B 1 74 ? 2.459 7.516 19.766 1 97.19 74 LYS B O 1
ATOM 2441 N N . TRP B 1 75 ? 2.164 7.598 17.578 1 97.06 75 TRP B N 1
ATOM 2442 C CA . TRP B 1 75 ? 1.84 9.023 17.562 1 97.06 75 TRP B CA 1
ATOM 2443 C C . TRP B 1 75 ? 0.346 9.242 17.781 1 97.06 75 TRP B C 1
ATOM 2445 O O . TRP B 1 75 ? -0.137 10.375 17.703 1 97.06 75 TRP B O 1
ATOM 2455 N N . ASN B 1 76 ? -0.406 8.172 17.969 1 95.5 76 ASN B N 1
ATOM 2456 C CA . ASN B 1 76 ? -1.828 8.188 18.297 1 95.5 76 ASN B CA 1
ATOM 2457 C C . ASN B 1 76 ? -2.668 8.688 17.125 1 95.5 76 ASN B C 1
ATOM 2459 O O . ASN B 1 76 ? -3.529 9.555 17.297 1 95.5 76 ASN B O 1
ATOM 2463 N N . TYR B 1 77 ? -2.432 8.227 15.992 1 96.44 77 TYR B N 1
ATOM 2464 C CA . TYR B 1 77 ? -3.244 8.391 14.789 1 96.44 77 TYR B CA 1
ATOM 2465 C C . TYR B 1 77 ? -3.754 7.051 14.281 1 96.44 77 TYR B C 1
ATOM 2467 O O . TYR B 1 77 ? -3.029 6.051 14.32 1 96.44 77 TYR B O 1
ATOM 2475 N N . ARG B 1 78 ? -4.922 7.027 13.828 1 94.06 78 ARG B N 1
ATOM 2476 C CA . ARG B 1 78 ? -5.445 5.797 13.242 1 94.06 78 ARG B CA 1
ATOM 2477 C C . ARG B 1 78 ? -5.387 5.844 11.719 1 94.06 78 ARG B C 1
ATOM 2479 O O . ARG B 1 78 ? -5.711 6.867 11.109 1 94.06 78 ARG B O 1
ATOM 2486 N N . LEU B 1 79 ? -4.977 4.82 11.172 1 95.44 79 LEU B N 1
ATOM 2487 C CA . LEU B 1 79 ? -4.91 4.734 9.719 1 95.44 79 LEU B CA 1
ATOM 2488 C C . LEU B 1 79 ? -6.305 4.824 9.102 1 95.44 79 LEU B C 1
ATOM 2490 O O . LEU B 1 79 ? -7.238 4.164 9.57 1 95.44 79 LEU B O 1
ATOM 2494 N N . CYS B 1 80 ? -6.391 5.625 8.109 1 93.56 80 CYS B N 1
ATOM 2495 C CA . CYS B 1 80 ? -7.668 5.773 7.422 1 93.56 80 CYS B CA 1
ATOM 2496 C C . CYS B 1 80 ? -7.535 5.426 5.945 1 93.56 80 CYS B C 1
ATOM 2498 O O . CYS B 1 80 ? -8.211 4.52 5.449 1 93.56 80 CYS B O 1
ATOM 2500 N N . GLU B 1 81 ? -6.656 6.109 5.246 1 95.38 81 GLU B N 1
ATOM 2501 C CA . GLU B 1 81 ? -6.469 5.934 3.811 1 95.38 81 GLU B CA 1
ATOM 2502 C C . GLU B 1 81 ? -4.992 5.758 3.465 1 95.38 81 GLU B C 1
ATOM 2504 O O . GLU B 1 81 ? -4.117 6.051 4.285 1 95.38 81 GLU B O 1
ATOM 2509 N N . VAL B 1 82 ? -4.773 5.23 2.275 1 97.5 82 VAL B N 1
ATOM 2510 C CA . VAL B 1 82 ? -3.441 5.172 1.684 1 97.5 82 VAL B CA 1
ATOM 2511 C C . VAL B 1 82 ? -3.455 5.852 0.316 1 97.5 82 VAL B C 1
ATOM 2513 O O . VAL B 1 82 ? -4.219 5.461 -0.57 1 97.5 82 VAL B O 1
ATOM 2516 N N . ILE B 1 83 ? -2.656 6.867 0.146 1 97.81 83 ILE B N 1
ATOM 2517 C CA . ILE B 1 83 ? -2.494 7.562 -1.126 1 97.81 83 ILE B CA 1
ATOM 2518 C C . ILE B 1 83 ? -1.275 7.012 -1.863 1 97.81 83 ILE B C 1
ATOM 2520 O O . ILE B 1 83 ? -0.241 6.738 -1.249 1 97.81 83 ILE B O 1
ATOM 2524 N N . THR B 1 84 ? -1.391 6.852 -3.145 1 98.06 84 THR B N 1
ATOM 2525 C CA . THR B 1 84 ? -0.292 6.355 -3.963 1 98.06 84 THR B CA 1
ATOM 2526 C C . THR B 1 84 ? 0.162 7.414 -4.965 1 98.06 84 THR B C 1
ATOM 2528 O O . THR B 1 84 ? -0.662 8.016 -5.656 1 98.06 84 THR B O 1
ATOM 2531 N N . TRP B 1 85 ? 1.431 7.73 -4.988 1 97.5 85 TRP B N 1
ATOM 2532 C CA . TRP B 1 85 ? 2.064 8.508 -6.043 1 97.5 85 TRP B CA 1
ATOM 2533 C C . TRP B 1 85 ? 2.684 7.598 -7.098 1 97.5 85 TRP B C 1
ATOM 2535 O O . TRP B 1 85 ? 3.715 6.965 -6.852 1 97.5 85 TRP B O 1
ATOM 2545 N N . ALA B 1 86 ? 2.053 7.445 -8.227 1 96.56 86 ALA B N 1
ATOM 2546 C CA . ALA B 1 86 ? 2.59 6.715 -9.375 1 96.56 86 ALA B CA 1
ATOM 2547 C C . ALA B 1 86 ? 3.494 7.609 -10.219 1 96.56 86 ALA B C 1
ATOM 2549 O O . ALA B 1 86 ? 3.027 8.578 -10.828 1 96.56 86 ALA B O 1
ATOM 2550 N N . LYS B 1 87 ? 4.738 7.207 -10.227 1 94.56 87 LYS B N 1
ATOM 2551 C CA . LYS B 1 87 ? 5.727 8.039 -10.914 1 94.56 87 LYS B CA 1
ATOM 2552 C C . LYS B 1 87 ? 5.777 7.723 -12.406 1 94.56 87 LYS B C 1
ATOM 2554 O O . LYS B 1 87 ? 5.945 6.562 -12.789 1 94.56 87 LYS B O 1
ATOM 2559 N N . THR B 1 88 ? 5.543 8.75 -13.156 1 89.44 88 THR B N 1
ATOM 2560 C CA . THR B 1 88 ? 5.742 8.594 -14.594 1 89.44 88 THR B CA 1
ATOM 2561 C C . THR B 1 88 ? 7.223 8.664 -14.945 1 89.44 88 THR B C 1
ATOM 2563 O O . THR B 1 88 ? 7.93 9.57 -14.5 1 89.44 88 THR B O 1
ATOM 2566 N N . MET B 1 89 ? 7.773 7.547 -15.305 1 73 89 MET B N 1
ATOM 2567 C CA . MET B 1 89 ? 9.211 7.473 -15.555 1 73 89 MET B CA 1
ATOM 2568 C C . MET B 1 89 ? 9.531 7.832 -17 1 73 89 MET B C 1
ATOM 2570 O O . MET B 1 89 ? 8.758 7.523 -17.906 1 73 89 MET B O 1
ATOM 2574 N N . GLU B 1 90 ? 10.477 8.836 -17.141 1 59.09 90 GLU B N 1
ATOM 2575 C CA . GLU B 1 90 ? 10.953 9.109 -18.484 1 59.09 90 GLU B CA 1
ATOM 2576 C C . GLU B 1 90 ? 11.672 7.895 -19.078 1 59.09 90 GLU B C 1
ATOM 2578 O O . GLU B 1 90 ? 11.539 7.598 -20.266 1 59.09 90 GLU B O 1
ATOM 2583 N N . SER B 1 91 ? 12.648 7.316 -18.266 1 53.59 91 SER B N 1
ATOM 2584 C CA . SER B 1 91 ? 13.477 6.273 -18.859 1 53.59 91 SER B CA 1
ATOM 2585 C C . SER B 1 91 ? 13.219 4.918 -18.203 1 53.59 91 SER B C 1
ATOM 2587 O O . SER B 1 91 ? 12.922 4.848 -17.016 1 53.59 91 SER B O 1
ATOM 2589 N N . ALA B 1 92 ? 12.867 3.865 -19.016 1 51.69 92 ALA B N 1
ATOM 2590 C CA . ALA B 1 92 ? 12.656 2.447 -18.719 1 51.69 92 ALA B CA 1
ATOM 2591 C C . ALA B 1 92 ? 13.789 1.881 -17.875 1 51.69 92 ALA B C 1
ATOM 2593 O O . ALA B 1 92 ? 13.719 0.733 -17.422 1 51.69 92 ALA B O 1
ATOM 2594 N N . GLY B 1 93 ? 14.789 2.623 -17.516 1 53.56 93 GLY B N 1
ATOM 2595 C CA . GLY B 1 93 ? 16.062 1.955 -17.297 1 53.56 93 GLY B CA 1
ATOM 2596 C C . GLY B 1 93 ? 16.359 1.7 -15.836 1 53.56 93 GLY B C 1
ATOM 2597 O O . GLY B 1 93 ? 17.281 0.962 -15.508 1 53.56 93 GLY B O 1
ATOM 2598 N N . ASP B 1 94 ? 15.703 2.357 -14.891 1 57.19 94 ASP B N 1
ATOM 2599 C CA . ASP B 1 94 ? 16.422 2.154 -13.641 1 57.19 94 ASP B CA 1
ATOM 2600 C C . ASP B 1 94 ? 15.93 0.898 -12.922 1 57.19 94 ASP B C 1
ATOM 2602 O O . ASP B 1 94 ? 14.734 0.748 -12.672 1 57.19 94 ASP B O 1
ATOM 2606 N N . LYS B 1 95 ? 16.812 -0.06 -12.953 1 62.72 95 LYS B N 1
ATOM 2607 C CA . LYS B 1 95 ? 16.594 -1.277 -12.188 1 62.72 95 LYS B CA 1
ATOM 2608 C C . LYS B 1 95 ? 16.453 -0.969 -10.695 1 62.72 95 LYS B C 1
ATOM 2610 O O . LYS B 1 95 ? 17.078 -0.041 -10.188 1 62.72 95 LYS B O 1
ATOM 2615 N N . SER B 1 96 ? 15.445 -1.611 -10.203 1 66.56 96 SER B N 1
ATOM 2616 C CA . SER B 1 96 ? 15.344 -1.514 -8.75 1 66.56 96 SER B CA 1
ATOM 2617 C C . SER B 1 96 ? 16.562 -2.127 -8.062 1 66.56 96 SER B C 1
ATOM 2619 O O . SER B 1 96 ? 17.031 -3.193 -8.469 1 66.56 96 SER B O 1
ATOM 2621 N N . ILE B 1 97 ? 17.156 -1.441 -7.168 1 62.31 97 ILE B N 1
ATOM 2622 C CA . ILE B 1 97 ? 18.312 -1.927 -6.434 1 62.31 97 ILE B CA 1
ATOM 2623 C C . ILE B 1 97 ? 17.891 -2.975 -5.41 1 62.31 97 ILE B C 1
ATOM 2625 O O . ILE B 1 97 ? 18.562 -3.992 -5.23 1 62.31 97 ILE B O 1
ATOM 2629 N N . HIS B 1 98 ? 16.766 -2.793 -4.859 1 65.12 98 HIS B N 1
ATOM 2630 C CA . HIS B 1 98 ? 16.391 -3.639 -3.732 1 65.12 98 HIS B CA 1
ATOM 2631 C C . HIS B 1 98 ? 15.203 -4.535 -4.082 1 65.12 98 HIS B C 1
ATOM 2633 O O . HIS B 1 98 ? 14.977 -5.559 -3.432 1 65.12 98 HIS B O 1
ATOM 2639 N N . GLY B 1 99 ? 14.547 -4.207 -5.137 1 75.5 99 GLY B N 1
ATOM 2640 C CA . GLY B 1 99 ? 13.312 -4.914 -5.422 1 75.5 99 GLY B CA 1
ATOM 2641 C C . GLY B 1 99 ? 13.422 -5.867 -6.598 1 75.5 99 GLY B C 1
ATOM 2642 O O . GLY B 1 99 ? 14.43 -5.867 -7.309 1 75.5 99 GLY B O 1
ATOM 2643 N N . LEU B 1 100 ? 12.469 -6.77 -6.629 1 87.19 100 LEU B N 1
ATOM 2644 C CA . LEU B 1 100 ? 12.383 -7.711 -7.734 1 87.19 100 LEU B CA 1
ATOM 2645 C C . LEU B 1 100 ? 11.578 -7.129 -8.891 1 87.19 100 LEU B C 1
ATOM 2647 O O . LEU B 1 100 ? 11.68 -7.594 -10.023 1 87.19 100 LEU B O 1
ATOM 2651 N N . ILE B 1 101 ? 10.797 -6.227 -8.555 1 89.5 101 ILE B N 1
ATOM 2652 C CA . ILE B 1 101 ? 10.031 -5.457 -9.531 1 89.5 101 ILE B CA 1
ATOM 2653 C C . ILE B 1 101 ? 10.469 -3.994 -9.492 1 89.5 101 ILE B C 1
ATOM 2655 O O . ILE B 1 101 ? 10.797 -3.467 -8.43 1 89.5 101 ILE B O 1
ATOM 2659 N N . ARG B 1 102 ? 10.531 -3.377 -10.648 1 90.25 102 ARG B N 1
ATOM 2660 C CA . ARG B 1 102 ? 10.906 -1.966 -10.648 1 90.25 102 ARG B CA 1
ATOM 2661 C C . ARG B 1 102 ? 9.906 -1.133 -9.852 1 90.25 102 ARG B C 1
ATOM 2663 O O . ARG B 1 102 ? 8.727 -1.073 -10.195 1 90.25 102 ARG B O 1
ATOM 2670 N N . ARG B 1 103 ? 10.375 -0.485 -8.906 1 91.69 103 ARG B N 1
ATOM 2671 C CA . ARG B 1 103 ? 9.523 0.308 -8.023 1 91.69 103 ARG B CA 1
ATOM 2672 C C . ARG B 1 103 ? 9.336 1.719 -8.57 1 91.69 103 ARG B C 1
ATOM 2674 O O . ARG B 1 103 ? 10.281 2.508 -8.609 1 91.69 103 ARG B O 1
ATOM 2681 N N . THR B 1 104 ? 8.117 2.043 -8.93 1 93.25 104 THR B N 1
ATOM 2682 C CA . THR B 1 104 ? 7.824 3.309 -9.594 1 93.25 104 THR B CA 1
ATOM 2683 C C . THR B 1 104 ? 6.715 4.059 -8.859 1 93.25 104 THR B C 1
ATOM 2685 O O . THR B 1 104 ? 6.008 4.871 -9.453 1 93.25 104 THR B O 1
ATOM 2688 N N . LYS B 1 105 ? 6.582 3.783 -7.598 1 94.94 105 LYS B N 1
ATOM 2689 C CA . LYS B 1 105 ? 5.562 4.48 -6.824 1 94.94 105 LYS B CA 1
ATOM 2690 C C . LYS B 1 105 ? 6.012 4.68 -5.379 1 94.94 105 LYS B C 1
ATOM 2692 O O . LYS B 1 105 ? 6.938 4.012 -4.914 1 94.94 105 LYS B O 1
ATOM 2697 N N . GLU B 1 106 ? 5.324 5.555 -4.734 1 95.94 106 GLU B N 1
ATOM 2698 C CA . GLU B 1 106 ? 5.422 5.734 -3.289 1 95.94 106 GLU B CA 1
ATOM 2699 C C . GLU B 1 106 ? 4.039 5.797 -2.646 1 95.94 106 GLU B C 1
ATOM 2701 O O . GLU B 1 106 ? 3.062 6.168 -3.301 1 95.94 106 GLU B O 1
ATOM 2706 N N . GLN B 1 107 ? 4.02 5.422 -1.424 1 97.44 107 GLN B N 1
ATOM 2707 C CA . GLN B 1 107 ? 2.766 5.43 -0.678 1 97.44 107 GLN B CA 1
ATOM 2708 C C . GLN B 1 107 ? 2.812 6.438 0.467 1 97.44 107 GLN B C 1
ATOM 2710 O O . GLN B 1 107 ? 3.875 6.684 1.044 1 97.44 107 GLN B O 1
ATOM 2715 N N . CYS B 1 108 ? 1.695 6.969 0.758 1 98.19 108 CYS B N 1
ATOM 2716 C CA . CYS B 1 108 ? 1.508 7.898 1.866 1 98.19 108 CYS B CA 1
ATOM 2717 C C . CYS B 1 108 ? 0.315 7.492 2.723 1 98.19 108 CYS B C 1
ATOM 2719 O O . CYS B 1 108 ? -0.815 7.441 2.234 1 98.19 108 CYS B O 1
ATOM 2721 N N . LEU B 1 109 ? 0.541 7.227 3.975 1 98.31 109 LEU B N 1
ATOM 2722 C CA . LEU B 1 109 ? -0.537 6.895 4.902 1 98.31 109 LEU B CA 1
ATOM 2723 C C . LEU B 1 109 ? -1.26 8.156 5.367 1 98.31 109 LEU B C 1
ATOM 2725 O O . LEU B 1 109 ? -0.623 9.172 5.645 1 98.31 109 LEU B O 1
ATOM 2729 N N . VAL B 1 110 ? -2.533 8.07 5.441 1 97.56 110 VAL B N 1
ATOM 2730 C CA . VAL B 1 110 ? -3.352 9.133 6.016 1 97.56 110 VAL B CA 1
ATOM 2731 C C . VAL B 1 110 ? -3.863 8.711 7.391 1 97.56 110 VAL B C 1
ATOM 2733 O O . VAL B 1 110 ? -4.617 7.738 7.508 1 97.56 110 VAL B O 1
ATOM 2736 N N . GLY B 1 111 ? -3.445 9.367 8.352 1 96.81 111 GLY B N 1
ATOM 2737 C CA . GLY B 1 111 ? -3.871 9.109 9.719 1 96.81 111 GLY B CA 1
ATOM 2738 C C . GLY B 1 111 ? -4.773 10.195 10.281 1 96.81 111 GLY B C 1
ATOM 2739 O O . GLY B 1 111 ? -4.566 11.383 10.016 1 96.81 111 GLY B O 1
ATOM 2740 N N . LEU B 1 112 ? -5.684 9.797 11.039 1 95.06 112 LEU B N 1
ATOM 2741 C CA . LEU B 1 112 ? -6.617 10.727 11.664 1 95.06 112 LEU B CA 1
ATOM 2742 C C . LEU B 1 112 ? -6.492 10.68 13.18 1 95.06 112 LEU B C 1
ATOM 2744 O O . LEU B 1 112 ? -6.301 9.609 13.766 1 95.06 112 LEU B O 1
ATOM 2748 N N . ARG B 1 113 ? -6.496 11.828 13.68 1 92.88 113 ARG B N 1
ATOM 2749 C CA . ARG B 1 113 ? -6.605 11.945 15.125 1 92.88 113 ARG B CA 1
ATOM 2750 C C . ARG B 1 113 ? -7.996 12.422 15.531 1 92.88 113 ARG B C 1
ATOM 2752 O O . ARG B 1 113 ? -8.469 13.453 15.055 1 92.88 113 ARG B O 1
ATOM 2759 N N . ASP B 1 114 ? -8.617 11.758 16.406 1 77.5 114 ASP B N 1
ATOM 2760 C CA . ASP B 1 114 ? -9.961 11.992 16.938 1 77.5 114 ASP B CA 1
ATOM 2761 C C . ASP B 1 114 ? -11.016 11.273 16.094 1 77.5 114 ASP B C 1
ATOM 2763 O O . ASP B 1 114 ? -10.672 10.5 15.195 1 77.5 114 ASP B O 1
ATOM 2767 N N . TYR B 1 115 ? -12.32 11.445 16.453 1 70.31 115 TYR B N 1
ATOM 2768 C CA . TYR B 1 115 ? -13.445 10.719 15.875 1 70.31 115 TYR B CA 1
ATOM 2769 C C . TYR B 1 115 ? -13.945 11.391 14.602 1 70.31 115 TYR B C 1
ATOM 2771 O O . TYR B 1 115 ? -15.086 11.852 14.539 1 70.31 115 TYR B O 1
ATOM 2779 N N . MET B 1 116 ? -12.984 11.531 13.664 1 68.81 116 MET B N 1
ATOM 2780 C CA . MET B 1 116 ? -13.375 12.141 12.398 1 68.81 116 MET B CA 1
ATOM 2781 C C . MET B 1 116 ? -14.039 11.125 11.484 1 68.81 116 MET B C 1
ATOM 2783 O O . MET B 1 116 ? -13.508 10.031 11.273 1 68.81 116 MET B O 1
ATOM 2787 N N . TRP B 1 117 ? -15.297 11.477 11.203 1 66.56 117 TRP B N 1
ATOM 2788 C CA . TRP B 1 117 ? -16.047 10.656 10.266 1 66.56 117 TRP B CA 1
ATOM 2789 C C . TRP B 1 117 ? -16.594 11.516 9.125 1 66.56 117 TRP B C 1
ATOM 2791 O O . TRP B 1 117 ? -16.766 12.727 9.266 1 66.56 117 TRP B O 1
ATOM 2801 N N . LYS B 1 118 ? -16.766 10.875 7.988 1 64.94 118 LYS B N 1
ATOM 2802 C CA . LYS B 1 118 ? -17.25 11.531 6.773 1 64.94 118 LYS B CA 1
ATOM 2803 C C . LYS B 1 118 ? -18.469 12.398 7.066 1 64.94 118 LYS B C 1
ATOM 2805 O O . LYS B 1 118 ? -18.562 13.531 6.598 1 64.94 118 LYS B O 1
ATOM 2810 N N . GLU B 1 119 ? -19.266 11.93 7.84 1 63 119 GLU B N 1
ATOM 2811 C CA . GLU B 1 119 ? -20.562 12.562 8.047 1 63 119 GLU B CA 1
ATOM 2812 C C . GLU B 1 119 ? -20.469 13.672 9.094 1 63 119 GLU B C 1
ATOM 2814 O O . GLU B 1 119 ? -21.234 14.641 9.047 1 63 119 GLU B O 1
ATOM 2819 N N . THR B 1 120 ? -19.484 13.617 9.938 1 66.25 120 THR B N 1
ATOM 2820 C CA . THR B 1 120 ? -19.547 14.5 11.094 1 66.25 120 THR B CA 1
ATOM 2821 C C . THR B 1 120 ? -18.406 15.508 11.078 1 66.25 120 THR B C 1
ATOM 2823 O O . THR B 1 120 ? -18.391 16.453 11.867 1 66.25 120 THR B O 1
ATOM 2826 N N . SER B 1 121 ? -17.531 15.297 10.109 1 74 121 SER B N 1
ATOM 2827 C CA . SER B 1 121 ? -16.328 16.094 10.219 1 74 121 SER B CA 1
ATOM 2828 C C . SER B 1 121 ? -16.156 17 9 1 74 121 SER B C 1
ATOM 2830 O O . SER B 1 121 ? -15.023 17.344 8.625 1 74 121 SER B O 1
ATOM 2832 N N . ALA B 1 122 ? -17.188 17.375 8.43 1 74.62 122 ALA B N 1
ATOM 2833 C CA . ALA B 1 122 ? -17.141 18.156 7.195 1 74.62 122 ALA B CA 1
ATOM 2834 C C . ALA B 1 122 ? -16.547 19.547 7.445 1 74.62 122 ALA B C 1
ATOM 2836 O O . ALA B 1 122 ? -16.094 20.219 6.512 1 74.62 122 ALA B O 1
ATOM 2837 N N . ASN B 1 123 ? -16.531 19.938 8.656 1 77.5 123 ASN B N 1
ATOM 2838 C CA . ASN B 1 123 ? -15.969 21.234 8.977 1 77.5 123 ASN B CA 1
ATOM 2839 C C . ASN B 1 123 ? -14.445 21.203 9.023 1 77.5 123 ASN B C 1
ATOM 2841 O O . ASN B 1 123 ? -13.789 22.25 9.008 1 77.5 123 ASN B O 1
ATOM 2845 N N . PHE B 1 124 ? -13.977 20.031 8.992 1 87.12 124 PHE B N 1
ATOM 2846 C CA . PHE B 1 124 ? -12.531 19.922 9.164 1 87.12 124 PHE B CA 1
ATOM 2847 C C . PHE B 1 124 ? -11.906 19.172 8 1 87.12 124 PHE B C 1
ATOM 2849 O O . PHE B 1 124 ? -10.742 19.391 7.664 1 87.12 124 PHE B O 1
ATOM 2856 N N . ILE B 1 125 ? -12.664 18.25 7.477 1 88.12 125 ILE B N 1
ATOM 2857 C CA . ILE B 1 125 ? -12.18 17.516 6.316 1 88.12 125 ILE B CA 1
ATOM 2858 C C . ILE B 1 125 ? -13.211 17.594 5.191 1 88.12 125 ILE B C 1
ATOM 2860 O O . ILE B 1 125 ? -14.414 17.672 5.449 1 88.12 125 ILE B O 1
ATOM 2864 N N . HIS B 1 126 ? -12.766 17.516 3.975 1 86.44 126 HIS B N 1
ATOM 2865 C CA . HIS B 1 126 ? -13.586 17.469 2.768 1 86.44 126 HIS B CA 1
ATOM 2866 C C . HIS B 1 126 ? -13.438 16.141 2.049 1 86.44 126 HIS B C 1
ATOM 2868 O O . HIS B 1 126 ? -12.594 16 1.16 1 86.44 126 HIS B O 1
ATOM 2874 N N . PRO B 1 127 ? -14.359 15.258 2.381 1 82.94 127 PRO B N 1
ATOM 2875 C CA . PRO B 1 127 ? -14.203 13.898 1.863 1 82.94 127 PRO B CA 1
ATOM 2876 C C . PRO B 1 127 ? -14.578 13.781 0.386 1 82.94 127 PRO B C 1
ATOM 2878 O O . PRO B 1 127 ? -15.367 14.578 -0.119 1 82.94 127 PRO B O 1
ATOM 2881 N N . ASN B 1 128 ? -13.977 12.93 -0.336 1 79.5 128 ASN B N 1
ATOM 2882 C CA . ASN B 1 128 ? -14.312 12.406 -1.654 1 79.5 128 ASN B CA 1
ATOM 2883 C C . ASN B 1 128 ? -14.133 13.461 -2.742 1 79.5 128 ASN B C 1
ATOM 2885 O O . ASN B 1 128 ? -14.859 13.461 -3.74 1 79.5 128 ASN B O 1
ATOM 2889 N N . ILE B 1 129 ? -13.211 14.359 -2.449 1 81.81 129 ILE B N 1
ATOM 2890 C CA . ILE B 1 129 ? -12.891 15.367 -3.459 1 81.81 129 ILE B CA 1
ATOM 2891 C C . ILE B 1 129 ? -11.828 14.812 -4.414 1 81.81 129 ILE B C 1
ATOM 2893 O O . ILE B 1 129 ? -11.992 14.875 -5.633 1 81.81 129 ILE B O 1
ATOM 2897 N N . ASP B 1 130 ? -10.875 14.258 -3.83 1 89 130 ASP B N 1
ATOM 2898 C CA . ASP B 1 130 ? -9.758 13.742 -4.617 1 89 130 ASP B CA 1
ATOM 2899 C C . ASP B 1 130 ? -9.75 12.219 -4.629 1 89 130 ASP B C 1
ATOM 2901 O O . ASP B 1 130 ? -10.43 11.578 -3.818 1 89 130 ASP B O 1
ATOM 2905 N N . THR B 1 131 ? -9.008 11.695 -5.57 1 92.69 131 THR B N 1
ATOM 2906 C CA . THR B 1 131 ? -8.766 10.258 -5.59 1 92.69 131 THR B CA 1
ATOM 2907 C C . THR B 1 131 ? -7.527 9.906 -4.773 1 92.69 131 THR B C 1
ATOM 2909 O O . THR B 1 131 ? -6.73 10.781 -4.434 1 92.69 131 THR B O 1
ATOM 2912 N N . ASP B 1 132 ? -7.383 8.656 -4.527 1 95.19 132 ASP B N 1
ATOM 2913 C CA . ASP B 1 132 ? -6.258 8.219 -3.709 1 95.19 132 ASP B CA 1
ATOM 2914 C C . ASP B 1 132 ? -5.039 7.906 -4.57 1 95.19 132 ASP B C 1
ATOM 2916 O O . ASP B 1 132 ? -4.086 7.281 -4.105 1 95.19 132 ASP B O 1
ATOM 2920 N N . VAL B 1 133 ? -5.016 8.297 -5.84 1 96.81 133 VAL B N 1
ATOM 2921 C CA . VAL B 1 133 ? -3.865 8.117 -6.719 1 96.81 133 VAL B CA 1
ATOM 2922 C C . VAL B 1 133 ? -3.449 9.461 -7.316 1 96.81 133 VAL B C 1
ATOM 2924 O O . VAL B 1 133 ? -4.289 10.195 -7.836 1 96.81 133 VAL B O 1
ATOM 2927 N N . ILE B 1 134 ? -2.195 9.758 -7.219 1 96.56 134 ILE B N 1
ATOM 2928 C CA . ILE B 1 134 ? -1.569 10.898 -7.875 1 96.56 134 ILE B CA 1
ATOM 2929 C C . ILE B 1 134 ? -0.627 10.406 -8.969 1 96.56 134 ILE B C 1
ATOM 2931 O O . ILE B 1 134 ? 0.274 9.609 -8.711 1 96.56 134 ILE B O 1
ATOM 2935 N N . ILE B 1 135 ? -0.846 10.82 -10.172 1 94.94 135 ILE B N 1
ATOM 2936 C CA . ILE B 1 135 ? 0.067 10.531 -11.273 1 94.94 135 ILE B CA 1
ATOM 2937 C C . ILE B 1 135 ? 0.918 11.758 -11.578 1 94.94 135 ILE B C 1
ATOM 2939 O O . ILE B 1 135 ? 0.395 12.797 -12 1 94.94 135 ILE B O 1
ATOM 2943 N N . ALA B 1 136 ? 2.193 11.695 -11.336 1 95.19 136 ALA B N 1
ATOM 2944 C CA . ALA B 1 136 ? 3.125 12.805 -11.539 1 95.19 136 ALA B CA 1
ATOM 2945 C C . ALA B 1 136 ? 4.539 12.289 -11.805 1 95.19 136 ALA B C 1
ATOM 2947 O O . ALA B 1 136 ? 4.879 11.164 -11.422 1 95.19 136 ALA B O 1
ATOM 2948 N N . PRO B 1 137 ? 5.383 13.039 -12.43 1 93.69 137 PRO B N 1
ATOM 2949 C CA . PRO B 1 137 ? 6.754 12.602 -12.695 1 93.69 137 PRO B CA 1
ATOM 2950 C C . PRO B 1 137 ? 7.59 12.469 -11.43 1 93.69 137 PRO B C 1
ATOM 2952 O O . PRO B 1 137 ? 7.297 13.109 -10.414 1 93.69 137 PRO B O 1
ATOM 2955 N N . ALA B 1 138 ? 8.547 11.633 -11.617 1 90.38 138 ALA B N 1
ATOM 2956 C CA . ALA B 1 138 ? 9.539 11.578 -10.547 1 90.38 138 ALA B CA 1
ATOM 2957 C C . ALA B 1 138 ? 10.25 12.922 -10.391 1 90.38 138 ALA B C 1
ATOM 2959 O O . ALA B 1 138 ? 10.562 13.586 -11.375 1 90.38 138 ALA B O 1
ATOM 2960 N N . MET B 1 139 ? 10.516 13.344 -9.172 1 88 139 MET B N 1
ATOM 2961 C CA . MET B 1 139 ? 11.172 14.609 -8.867 1 88 139 MET B CA 1
ATOM 2962 C C . MET B 1 139 ? 11.797 14.578 -7.477 1 88 139 MET B C 1
ATOM 2964 O O . MET B 1 139 ? 11.547 13.656 -6.703 1 88 139 MET B O 1
ATOM 2968 N N . ASN B 1 140 ? 12.57 15.703 -7.383 1 82.94 140 ASN B N 1
ATOM 2969 C CA . ASN B 1 140 ? 13.078 15.891 -6.031 1 82.94 140 ASN B CA 1
ATOM 2970 C C . ASN B 1 140 ? 12 16.422 -5.094 1 82.94 140 ASN B C 1
ATOM 2972 O O . ASN B 1 140 ? 11.32 17.406 -5.41 1 82.94 140 ASN B O 1
ATOM 2976 N N . GLY B 1 141 ? 11.625 15.703 -4.148 1 87.12 141 GLY B N 1
ATOM 2977 C CA . GLY B 1 141 ? 10.523 16.078 -3.275 1 87.12 141 GLY B CA 1
ATOM 2978 C C . GLY B 1 141 ? 9.203 15.422 -3.664 1 87.12 141 GLY B C 1
ATOM 2979 O O . GLY B 1 141 ? 9.172 14.562 -4.547 1 87.12 141 GLY B O 1
ATOM 2980 N N . LYS B 1 142 ? 8.164 15.906 -3.084 1 92.38 142 LYS B N 1
ATOM 2981 C CA . LYS B 1 142 ? 6.836 15.383 -3.385 1 92.38 142 LYS B CA 1
ATOM 2982 C C . LYS B 1 142 ? 6.094 16.281 -4.363 1 92.38 142 LYS B C 1
ATOM 2984 O O . LYS B 1 142 ? 6.34 17.5 -4.41 1 92.38 142 LYS B O 1
ATOM 2989 N N . PRO B 1 143 ? 5.277 15.758 -5.184 1 93.19 143 PRO B N 1
ATOM 2990 C CA . PRO B 1 143 ? 4.613 16.562 -6.207 1 93.19 143 PRO B CA 1
ATOM 2991 C C . PRO B 1 143 ? 3.68 17.625 -5.613 1 93.19 143 PRO B C 1
ATOM 2993 O O . PRO B 1 143 ? 3.061 17.391 -4.57 1 93.19 143 PRO B O 1
ATOM 2996 N N . ASP B 1 144 ? 3.467 18.734 -6.328 1 92.81 144 ASP B N 1
ATOM 2997 C CA . ASP B 1 144 ? 2.555 19.797 -5.922 1 92.81 144 ASP B CA 1
ATOM 2998 C C . ASP B 1 144 ? 1.131 19.281 -5.766 1 92.81 144 ASP B C 1
ATOM 3000 O O . ASP B 1 144 ? 0.4 19.703 -4.871 1 92.81 144 ASP B O 1
ATOM 3004 N N . ALA B 1 145 ? 0.794 18.359 -6.645 1 94.19 145 ALA B N 1
ATOM 3005 C CA . ALA B 1 145 ? -0.547 17.797 -6.617 1 94.19 145 ALA B CA 1
ATOM 3006 C C . ALA B 1 145 ? -0.842 17.156 -5.262 1 94.19 145 ALA B C 1
ATOM 3008 O O . ALA B 1 145 ? -1.991 17.141 -4.812 1 94.19 145 ALA B O 1
ATOM 3009 N N . PHE B 1 146 ? 0.183 16.719 -4.656 1 95.69 146 PHE B N 1
ATOM 3010 C CA . PHE B 1 146 ? 0.005 16.125 -3.332 1 95.69 146 PHE B CA 1
ATOM 3011 C C . PHE B 1 146 ? -0.39 17.188 -2.314 1 95.69 146 PHE B C 1
ATOM 3013 O O . PHE B 1 146 ? -1.354 17.016 -1.566 1 95.69 146 PHE B O 1
ATOM 3020 N N . PHE B 1 147 ? 0.295 18.234 -2.248 1 94.5 147 PHE B N 1
ATOM 3021 C CA . PHE B 1 147 ? 0.003 19.281 -1.277 1 94.5 147 PHE B CA 1
ATOM 3022 C C . PHE B 1 147 ? -1.352 19.922 -1.561 1 94.5 147 PHE B C 1
ATOM 3024 O O . PHE B 1 147 ? -2.068 20.297 -0.634 1 94.5 147 PHE B O 1
ATOM 3031 N N . GLU B 1 148 ? -1.657 20.016 -2.85 1 94.38 148 GLU B N 1
ATOM 3032 C CA . GLU B 1 148 ? -2.99 20.5 -3.199 1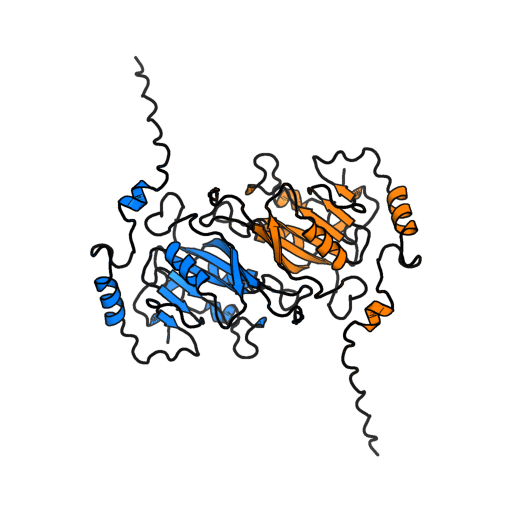 94.38 148 GLU B CA 1
ATOM 3033 C C . GLU B 1 148 ? -4.074 19.578 -2.662 1 94.38 148 GLU B C 1
ATOM 3035 O O . GLU B 1 148 ? -5.086 20.031 -2.129 1 94.38 148 GLU B O 1
ATOM 3040 N N . LEU B 1 149 ? -3.861 18.297 -2.811 1 95 149 LEU B N 1
ATOM 3041 C CA . LEU B 1 149 ? -4.785 17.297 -2.273 1 95 149 LEU B CA 1
ATOM 3042 C C . LEU B 1 149 ? -4.914 17.438 -0.76 1 95 149 LEU B C 1
ATOM 3044 O O . LEU B 1 149 ? -6.023 17.438 -0.225 1 95 149 LEU B O 1
ATOM 3048 N N . VAL B 1 150 ? -3.803 17.594 -0.069 1 96 150 VAL B N 1
ATOM 3049 C CA . VAL B 1 150 ? -3.773 17.719 1.385 1 96 150 VAL B CA 1
ATOM 3050 C C . VAL B 1 150 ? -4.59 18.938 1.818 1 96 150 VAL B C 1
ATOM 3052 O O . VAL B 1 150 ? -5.402 18.844 2.742 1 96 150 VAL B O 1
ATOM 3055 N N . GLU B 1 151 ? -4.426 20.016 1.116 1 93.25 151 GLU B N 1
ATOM 3056 C CA . GLU B 1 151 ? -5.082 21.266 1.486 1 93.25 151 GLU B CA 1
ATOM 3057 C C . GLU B 1 151 ? -6.578 21.219 1.18 1 93.25 151 GLU B C 1
ATOM 3059 O O . GLU B 1 151 ? -7.379 21.859 1.867 1 93.25 151 GLU B O 1
ATOM 3064 N N . ARG B 1 152 ? -6.965 20.484 0.139 1 92.38 152 ARG B N 1
ATOM 3065 C CA . ARG B 1 152 ? -8.383 20.297 -0.153 1 92.38 152 ARG B CA 1
ATOM 3066 C C . ARG B 1 152 ? -9.031 19.344 0.844 1 92.38 152 ARG B C 1
ATOM 3068 O O . ARG B 1 152 ? -10.203 19.516 1.197 1 92.38 152 ARG B O 1
ATOM 3075 N N . PHE B 1 153 ? -8.297 18.453 1.308 1 93.44 153 PHE B N 1
ATOM 3076 C CA . PHE B 1 153 ? -8.812 17.422 2.189 1 93.44 153 PHE B CA 1
ATOM 3077 C C . PHE B 1 153 ? -8.938 17.938 3.619 1 93.44 153 PHE B C 1
ATOM 3079 O O . PHE B 1 153 ? -9.984 17.766 4.254 1 93.44 153 PHE B O 1
ATOM 3086 N N . CYS B 1 154 ? -7.84 18.516 4.133 1 93 154 CYS B N 1
ATOM 3087 C CA . CYS B 1 154 ? -7.816 19.047 5.488 1 93 154 CYS B CA 1
ATOM 3088 C C . CYS B 1 154 ? -8.023 20.562 5.488 1 93 154 CYS B C 1
ATOM 3090 O O . CYS B 1 154 ? -7.172 21.297 4.996 1 93 154 CYS B O 1
ATOM 3092 N N . LEU B 1 155 ? -8.969 20.953 6.195 1 90.81 155 LEU B N 1
ATOM 3093 C CA . LEU B 1 155 ? -9.344 22.359 6.152 1 90.81 155 LEU B CA 1
ATOM 3094 C C . LEU B 1 155 ? -8.656 23.156 7.262 1 90.81 155 LEU B C 1
ATOM 3096 O O . LEU B 1 155 ? -8.766 24.375 7.32 1 90.81 155 LEU B O 1
ATOM 3100 N N . GLY B 1 156 ? -7.957 22.5 8.117 1 92.75 156 GLY B N 1
ATOM 3101 C CA . GLY B 1 156 ? -7.125 23.188 9.094 1 92.75 156 GLY B CA 1
ATOM 3102 C C . GLY B 1 156 ? -5.973 23.938 8.469 1 92.75 156 GLY B C 1
ATOM 3103 O O . GLY B 1 156 ? -5.355 23.469 7.512 1 92.75 156 GLY B O 1
ATOM 3104 N N . ARG B 1 157 ? -5.59 25.094 9.062 1 92.94 157 ARG B N 1
ATOM 3105 C CA . ARG B 1 157 ? -4.656 25.984 8.398 1 92.94 157 ARG B CA 1
ATOM 3106 C C . ARG B 1 157 ? -3.293 25.969 9.078 1 92.94 157 ARG B C 1
ATOM 3108 O O . ARG B 1 157 ? -2.328 26.547 8.57 1 92.94 157 ARG B O 1
ATOM 3115 N N . ARG B 1 158 ? -3.176 25.484 10.273 1 93.5 158 ARG B N 1
ATOM 3116 C CA . ARG B 1 158 ? -1.864 25.297 10.883 1 93.5 158 ARG B CA 1
ATOM 3117 C C . ARG B 1 158 ? -1.177 24.047 10.344 1 93.5 158 ARG B C 1
ATOM 3119 O O . ARG B 1 158 ? -1.454 22.938 10.789 1 93.5 158 ARG B O 1
ATOM 3126 N N . ARG B 1 159 ? -0.262 24.281 9.414 1 93.94 159 ARG B N 1
ATOM 3127 C CA . ARG B 1 159 ? 0.269 23.172 8.625 1 93.94 159 ARG B CA 1
ATOM 3128 C C . ARG B 1 159 ? 1.777 23.047 8.812 1 93.94 159 ARG B C 1
ATOM 3130 O O . ARG B 1 159 ? 2.502 24.031 8.758 1 93.94 159 ARG B O 1
ATOM 3137 N N . LEU B 1 160 ? 2.174 21.812 8.961 1 92.5 160 LEU B N 1
ATOM 3138 C CA . LEU B 1 160 ? 3.576 21.516 9.242 1 92.5 160 LEU B CA 1
ATOM 3139 C C . LEU B 1 160 ? 4.109 20.453 8.289 1 92.5 160 LEU B C 1
ATOM 3141 O O . LEU B 1 160 ? 3.439 19.453 8.023 1 92.5 160 LEU B O 1
ATOM 3145 N N . SER B 1 161 ? 5.23 20.703 7.723 1 93.06 161 SER B N 1
ATOM 3146 C CA . SER B 1 161 ? 5.973 19.719 6.941 1 93.06 161 SER B CA 1
ATOM 3147 C C . SER B 1 161 ? 7.297 19.359 7.605 1 93.06 161 SER B C 1
ATOM 3149 O O . SER B 1 161 ? 8.094 20.25 7.922 1 93.06 161 SER B O 1
ATOM 3151 N N . ILE B 1 162 ? 7.457 18.062 7.793 1 91.81 162 ILE B N 1
ATOM 3152 C CA . ILE B 1 162 ? 8.672 17.578 8.43 1 91.81 162 ILE B CA 1
ATOM 3153 C C . ILE B 1 162 ? 9.492 16.766 7.438 1 91.81 162 ILE B C 1
ATOM 3155 O O . ILE B 1 162 ? 8.969 15.852 6.789 1 91.81 162 ILE B O 1
ATOM 3159 N N . PHE B 1 163 ? 10.773 16.984 7.289 1 88.44 163 PHE B N 1
ATOM 3160 C CA . PHE B 1 163 ? 11.781 16.297 6.48 1 88.44 163 PHE B CA 1
ATOM 3161 C C . PHE B 1 163 ? 11.539 16.547 4.996 1 88.44 163 PHE B C 1
ATOM 3163 O O . PHE B 1 163 ? 12.195 15.945 4.148 1 88.44 163 PHE B O 1
ATOM 3170 N N . GLY B 1 164 ? 10.484 17.188 4.742 1 75.69 164 GLY B N 1
ATOM 3171 C CA . GLY B 1 164 ? 10.141 17.312 3.334 1 75.69 164 GLY B CA 1
ATOM 3172 C C . GLY B 1 164 ? 10.742 18.531 2.68 1 75.69 164 GLY B C 1
ATOM 3173 O O . GLY B 1 164 ? 11.469 19.297 3.326 1 75.69 164 GLY B O 1
ATOM 3174 N N . SER B 1 165 ? 10.539 18.5 1.353 1 67.06 165 SER B N 1
ATOM 3175 C CA . SER B 1 165 ? 10.945 19.656 0.574 1 67.06 165 SER B CA 1
ATOM 3176 C C . SER B 1 165 ? 10.008 20.844 0.815 1 67.06 165 SER B C 1
ATOM 3178 O O . SER B 1 165 ? 9.086 20.75 1.627 1 67.06 165 SER B O 1
ATOM 3180 N N . THR B 1 166 ? 10.234 21.875 0.062 1 65.31 166 THR B N 1
ATOM 3181 C CA . THR B 1 166 ? 9.609 23.188 0.294 1 65.31 166 THR B CA 1
ATOM 3182 C C . THR B 1 166 ? 8.133 23.156 -0.077 1 65.31 166 THR B C 1
ATOM 3184 O O . THR B 1 166 ? 7.785 23.094 -1.258 1 65.31 166 THR B O 1
ATOM 3187 N N . PRO B 1 167 ? 7.246 22.938 0.953 1 70 167 PRO B N 1
ATOM 3188 C CA . PRO B 1 167 ? 5.805 23.047 0.719 1 70 167 PRO B CA 1
ATOM 3189 C C . PRO B 1 167 ? 5.387 24.453 0.269 1 70 167 PRO B C 1
ATOM 3191 O O . PRO B 1 167 ? 6.191 25.375 0.327 1 70 167 PRO B O 1
ATOM 3194 N N . PRO B 1 168 ? 4.223 24.469 -0.292 1 74.38 168 PRO B N 1
ATOM 3195 C CA . PRO B 1 168 ? 3.717 25.797 -0.682 1 74.38 168 PRO B CA 1
ATOM 3196 C C . PRO B 1 168 ? 3.672 26.781 0.485 1 74.38 168 PRO B C 1
ATOM 3198 O O . PRO B 1 168 ? 3.955 26.406 1.626 1 74.38 168 PRO B O 1
ATOM 3201 N N . ASN B 1 169 ? 3.361 27.953 0.138 1 78.94 169 ASN B N 1
ATOM 3202 C CA . ASN B 1 169 ? 3.217 29 1.144 1 78.94 169 ASN B CA 1
ATOM 3203 C C . ASN B 1 169 ? 2.199 28.609 2.213 1 78.94 169 ASN B C 1
ATOM 3205 O O . ASN B 1 169 ? 1.175 28 1.908 1 78.94 169 ASN B O 1
ATOM 3209 N N . GLY B 1 170 ? 2.477 28.938 3.477 1 84.44 170 GLY B N 1
ATOM 3210 C CA . GLY B 1 170 ? 1.55 28.703 4.57 1 84.44 170 GLY B CA 1
ATOM 3211 C C . GLY B 1 170 ? 1.951 27.516 5.441 1 84.44 170 GLY B C 1
ATOM 3212 O O . GLY B 1 170 ? 1.353 27.281 6.492 1 84.44 170 GLY B O 1
ATOM 3213 N N . TRP B 1 171 ? 2.984 26.891 4.977 1 90.19 171 TRP B N 1
ATOM 3214 C CA . TRP B 1 171 ? 3.471 25.766 5.75 1 90.19 171 TRP B CA 1
ATOM 3215 C C . TRP B 1 171 ? 4.703 26.141 6.566 1 90.19 171 TRP B C 1
ATOM 3217 O O . TRP B 1 171 ? 5.516 26.969 6.125 1 90.19 171 TRP B O 1
ATOM 3227 N N . ILE B 1 172 ? 4.715 25.578 7.699 1 86.81 172 ILE B N 1
ATOM 3228 C CA . ILE B 1 172 ? 5.988 25.547 8.406 1 86.81 172 ILE B CA 1
ATOM 3229 C C . ILE B 1 172 ? 6.777 24.297 8.031 1 86.81 172 ILE B C 1
ATOM 3231 O O . ILE B 1 172 ? 6.211 23.203 7.93 1 86.81 172 ILE B O 1
ATOM 3235 N N . THR B 1 173 ? 8.047 24.453 7.758 1 87.25 173 THR B N 1
ATOM 3236 C CA . THR B 1 173 ? 8.883 23.312 7.387 1 87.25 173 THR B CA 1
ATOM 3237 C C . THR B 1 173 ? 9.969 23.078 8.43 1 87.25 173 THR B C 1
ATOM 3239 O O . THR B 1 173 ? 10.625 24.016 8.875 1 87.25 173 THR B O 1
ATOM 3242 N N . LEU B 1 174 ? 10.047 21.812 8.797 1 84.25 174 LEU B N 1
ATOM 3243 C CA . LEU B 1 174 ? 11.102 21.406 9.719 1 84.25 174 LEU B CA 1
ATOM 3244 C C . LEU B 1 174 ? 11.938 20.281 9.125 1 84.25 174 LEU B C 1
ATOM 3246 O O . LEU B 1 174 ? 11.406 19.391 8.469 1 84.25 174 LEU B O 1
ATOM 3250 N N . GLY B 1 175 ? 13.234 20.297 9.266 1 79.25 175 GLY B N 1
ATOM 3251 C CA . GLY B 1 175 ? 14.141 19.25 8.797 1 79.25 175 GLY B CA 1
ATOM 3252 C C . GLY B 1 175 ? 15.602 19.625 8.945 1 79.25 175 GLY B C 1
ATOM 3253 O O . GLY B 1 175 ? 15.938 20.781 9.195 1 79.25 175 GLY B O 1
ATOM 3254 N N . PRO B 1 176 ? 16.438 18.578 8.875 1 71.69 176 PRO B N 1
ATOM 3255 C CA . PRO B 1 176 ? 17.875 18.828 9.047 1 71.69 176 PRO B CA 1
ATOM 3256 C C . PRO B 1 176 ? 18.422 19.844 8.031 1 71.69 176 PRO B C 1
ATOM 3258 O O . PRO B 1 176 ? 19.344 20.594 8.336 1 71.69 176 PRO B O 1
ATOM 3261 N N . ASN B 1 177 ? 17.875 19.828 6.82 1 63.94 177 ASN B N 1
ATOM 3262 C CA . ASN B 1 177 ? 18.453 20.672 5.781 1 63.94 177 ASN B CA 1
ATOM 3263 C C . ASN B 1 177 ? 17.672 21.969 5.617 1 63.94 177 ASN B C 1
ATOM 3265 O O . ASN B 1 177 ? 17.859 22.688 4.629 1 63.94 177 ASN B O 1
ATOM 3269 N N . VAL B 1 178 ? 16.734 22.094 6.352 1 64.62 178 VAL B N 1
ATOM 3270 C CA . VAL B 1 178 ? 15.984 23.344 6.254 1 64.62 178 VAL B CA 1
ATOM 3271 C C . VAL B 1 178 ? 16.562 24.375 7.211 1 64.62 178 VAL B C 1
ATOM 3273 O O . VAL B 1 178 ? 16.719 24.109 8.406 1 64.62 178 VAL B O 1
ATOM 3276 N N . PRO B 1 179 ? 17.219 25.312 6.48 1 54.56 179 PRO B N 1
ATOM 3277 C CA . PRO B 1 179 ? 17.688 26.359 7.395 1 54.56 179 PRO B CA 1
ATOM 3278 C C . PRO B 1 179 ? 16.578 26.844 8.344 1 54.56 179 PRO B C 1
ATOM 3280 O O . PRO B 1 179 ? 15.453 27.078 7.91 1 54.56 179 PRO B O 1
ATOM 3283 N N . PHE B 1 180 ? 16.516 26.141 9.469 1 50.53 180 PHE B N 1
ATOM 3284 C CA . PHE B 1 180 ? 15.539 26.781 10.352 1 50.53 180 PHE B CA 1
ATOM 3285 C C . PHE B 1 180 ? 15.578 28.297 10.188 1 50.53 180 PHE B C 1
ATOM 3287 O O . PHE B 1 180 ? 16.641 28.906 10.281 1 50.53 180 PHE B O 1
ATOM 3294 N N . GLU B 1 181 ? 14.938 28.688 9.297 1 49.09 181 GLU B N 1
ATOM 3295 C CA . GLU B 1 181 ? 15.031 30.141 9.469 1 49.09 181 GLU B CA 1
ATOM 3296 C C . GLU B 1 181 ? 15.219 30.5 10.945 1 49.09 181 GLU B C 1
ATOM 3298 O O . GLU B 1 181 ? 14.516 29.984 11.812 1 49.09 181 GLU B O 1
ATOM 3303 N N . GLU B 1 182 ? 16.453 30.812 11.328 1 48.44 182 GLU B N 1
ATOM 3304 C CA . GLU B 1 182 ? 16.828 31.297 12.656 1 48.44 182 GLU B CA 1
ATOM 3305 C C . GLU B 1 182 ? 15.602 31.734 13.453 1 48.44 182 GLU B C 1
ATOM 3307 O O . GLU B 1 182 ? 15.562 31.578 14.672 1 48.44 182 GLU B O 1
ATOM 3312 N N . HIS B 1 183 ? 14.531 32.531 12.883 1 55.56 183 HIS B N 1
ATOM 3313 C CA . HIS B 1 183 ? 13.594 33.125 13.828 1 55.56 183 HIS B CA 1
ATOM 3314 C C . HIS B 1 183 ? 12.148 32.844 13.414 1 55.56 183 HIS B C 1
ATOM 3316 O O . HIS B 1 183 ? 11.508 33.688 12.789 1 55.56 183 HIS B O 1
ATOM 3322 N N . PHE B 1 184 ? 11.828 31.422 13.312 1 67.25 184 PHE B N 1
ATOM 3323 C CA . PHE B 1 184 ? 10.383 31.234 13.242 1 67.25 184 PHE B CA 1
ATOM 3324 C C . PHE B 1 184 ? 9.664 32.125 14.258 1 67.25 184 PHE B C 1
ATOM 3326 O O . PHE B 1 184 ? 9.961 32.062 15.453 1 67.25 184 PHE B O 1
ATOM 3333 N N . ASP B 1 185 ? 9.031 33 13.734 1 77.06 185 ASP B N 1
ATOM 3334 C CA . ASP B 1 185 ? 8.227 33.875 14.547 1 77.06 185 ASP B CA 1
ATOM 3335 C C . ASP B 1 185 ? 6.777 33.406 14.625 1 77.06 185 ASP B C 1
ATOM 3337 O O . ASP B 1 185 ? 5.984 33.656 13.719 1 77.06 185 ASP B O 1
ATOM 3341 N N . LEU B 1 186 ? 6.562 32.688 15.695 1 82.75 186 LEU B N 1
ATOM 3342 C CA . LEU B 1 186 ? 5.238 32.125 15.898 1 82.75 186 LEU B CA 1
ATOM 3343 C C . LEU B 1 186 ? 4.156 33.188 15.805 1 82.75 186 LEU B C 1
ATOM 3345 O O . LEU B 1 186 ? 3.121 33 15.172 1 82.75 186 LEU B O 1
ATOM 3349 N N . ASP B 1 187 ? 4.438 34.219 16.469 1 85 187 ASP B N 1
ATOM 3350 C CA . ASP B 1 187 ? 3.459 35.312 16.484 1 85 187 ASP B CA 1
ATOM 3351 C C . ASP B 1 187 ? 3.172 35.812 15.078 1 85 187 ASP B C 1
ATOM 3353 O O . ASP B 1 187 ? 2.02 36.062 14.727 1 85 187 ASP B O 1
ATOM 3357 N N . LYS B 1 188 ? 4.18 35.938 14.398 1 85.44 188 LYS B N 1
ATOM 3358 C CA . LYS B 1 188 ? 4.012 36.375 13.023 1 85.44 188 LYS B CA 1
ATOM 3359 C C . LYS B 1 188 ? 3.221 35.375 12.195 1 85.44 188 LYS B C 1
ATOM 3361 O O . LYS B 1 188 ? 2.367 35.75 11.391 1 85.44 188 LYS B O 1
ATOM 3366 N N . TYR B 1 189 ? 3.518 34.156 12.391 1 87.62 189 TYR B N 1
ATOM 3367 C CA . TYR B 1 189 ? 2.816 33.094 11.68 1 87.62 189 TYR B CA 1
ATOM 3368 C C . TYR B 1 189 ? 1.331 33.094 12.016 1 87.62 189 TYR B C 1
ATOM 3370 O O . TYR B 1 189 ? 0.485 33.094 11.117 1 87.62 189 TYR B O 1
ATOM 3378 N N . LEU B 1 190 ? 0.997 33.219 13.203 1 87.75 190 LEU B N 1
ATOM 3379 C CA . LEU B 1 190 ? -0.392 33.188 13.648 1 87.75 190 LEU B CA 1
ATOM 3380 C C . LEU B 1 190 ? -1.133 34.438 13.195 1 87.75 190 LEU B C 1
ATOM 3382 O O . LEU B 1 190 ? -2.303 34.375 12.812 1 87.75 190 LEU B O 1
ATOM 3386 N N . ALA B 1 191 ? -0.432 35.5 13.336 1 88.44 191 ALA B N 1
ATOM 3387 C CA . ALA B 1 191 ? -1.02 36.75 12.867 1 88.44 191 ALA B CA 1
ATOM 3388 C C . ALA B 1 191 ? -1.356 36.688 11.383 1 88.44 191 ALA B C 1
ATOM 3390 O O . ALA B 1 191 ? -2.398 37.188 10.945 1 88.44 191 ALA B O 1
ATOM 3391 N N . GLY B 1 192 ? -0.461 36.094 10.648 1 88 192 GLY B N 1
ATOM 3392 C CA . GLY B 1 192 ? -0.706 35.906 9.227 1 88 192 GLY B CA 1
ATOM 3393 C C . GLY B 1 192 ? -1.924 35.062 8.938 1 88 192 GLY B C 1
ATOM 3394 O O . GLY B 1 192 ? -2.695 35.344 8.023 1 88 192 GLY B O 1
ATOM 3395 N N . LEU B 1 193 ? -2.076 34.062 9.711 1 88.31 193 LEU B N 1
ATOM 3396 C CA . LEU B 1 193 ? -3.238 33.188 9.547 1 88.31 193 LEU B CA 1
ATOM 3397 C C . LEU B 1 193 ? -4.527 33.938 9.867 1 88.31 193 LEU B C 1
ATOM 3399 O O . LEU B 1 193 ? -5.531 33.781 9.172 1 88.31 193 LEU B O 1
ATOM 3403 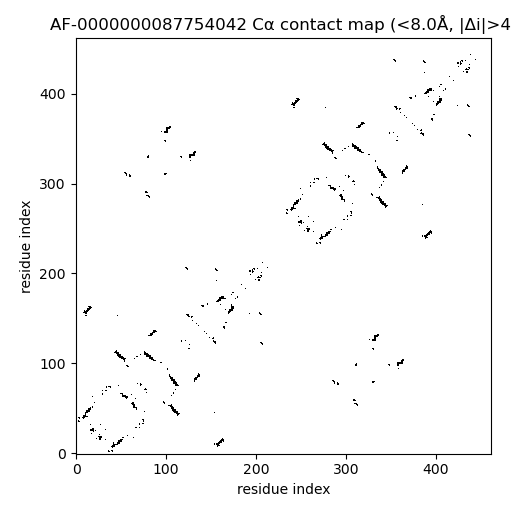N N . ARG B 1 194 ? -4.484 34.688 10.891 1 89.81 194 ARG B N 1
ATOM 3404 C CA . ARG B 1 194 ? -5.664 35.469 11.281 1 89.81 194 ARG B CA 1
ATOM 3405 C C . ARG B 1 194 ? -6.02 36.5 10.219 1 89.81 194 ARG B C 1
ATOM 3407 O O . ARG B 1 194 ? -7.195 36.719 9.93 1 89.81 194 ARG B O 1
ATOM 3414 N N . GLN B 1 195 ? -5.039 37.062 9.656 1 88.88 195 GLN B N 1
ATOM 3415 C CA . GLN B 1 195 ? -5.242 38.125 8.672 1 88.88 195 GLN B CA 1
ATOM 3416 C C . GLN B 1 195 ? -5.863 37.562 7.391 1 88.88 195 GLN B C 1
ATOM 3418 O O . GLN B 1 195 ? -6.664 38.25 6.742 1 88.88 195 GLN B O 1
ATOM 3423 N N . THR B 1 196 ? -5.547 36.375 7.098 1 86.62 196 THR B N 1
ATOM 3424 C CA . THR B 1 196 ? -5.98 35.812 5.82 1 86.62 196 THR B CA 1
ATOM 3425 C C . THR B 1 196 ? -7.18 34.875 6.016 1 86.62 196 THR B C 1
ATOM 3427 O O . THR B 1 196 ? -7.598 34.188 5.082 1 86.62 196 THR B O 1
ATOM 3430 N N . ALA B 1 197 ? -7.68 34.906 7.199 1 87.06 197 ALA B N 1
ATOM 3431 C CA . ALA B 1 197 ? -8.797 34 7.504 1 87.06 197 ALA B CA 1
ATOM 3432 C C . ALA B 1 197 ? -10.055 34.438 6.754 1 87.06 197 ALA B C 1
ATOM 3434 O O . ALA B 1 197 ? -10.359 35.625 6.66 1 87.06 197 ALA B O 1
ATOM 3435 N N . LEU B 1 198 ? -10.734 33.531 6.23 1 81.38 198 LEU B N 1
ATOM 3436 C CA . LEU B 1 198 ? -12.023 33.812 5.605 1 81.38 198 LEU B CA 1
ATOM 3437 C C . LEU B 1 198 ? -13.07 34.156 6.652 1 81.38 198 LEU B C 1
ATOM 3439 O O . LEU B 1 198 ? -13.906 35.031 6.438 1 81.38 198 LEU B O 1
ATOM 3443 N N . ASN B 1 199 ? -13.062 33.406 7.719 1 80.31 199 ASN B N 1
ATOM 3444 C CA . ASN B 1 199 ? -13.891 33.656 8.891 1 80.31 199 ASN B CA 1
ATOM 3445 C C . ASN B 1 199 ? -13.039 34 10.109 1 80.31 199 ASN B C 1
ATOM 3447 O O . ASN B 1 199 ? -12.305 33.156 10.633 1 80.31 199 ASN B O 1
ATOM 3451 N N . PRO B 1 200 ? -13.18 35.219 10.586 1 82.38 200 PRO B N 1
ATOM 3452 C CA . PRO B 1 200 ? -12.336 35.656 11.703 1 82.38 200 PRO B CA 1
ATOM 3453 C C . PRO B 1 200 ? -12.609 34.875 12.992 1 82.38 200 PRO B C 1
ATOM 3455 O O . PRO B 1 200 ? -11.742 34.812 13.875 1 82.38 200 PRO B O 1
ATOM 3458 N N . ASN B 1 201 ? -13.773 34.25 13.086 1 81.19 201 ASN B N 1
ATOM 3459 C CA . ASN B 1 201 ? -14.109 33.531 14.305 1 81.19 201 ASN B CA 1
ATOM 3460 C C . ASN B 1 201 ? -13.469 32.156 14.328 1 81.19 201 ASN B C 1
ATOM 3462 O O . ASN B 1 201 ? -13.391 31.516 15.383 1 81.19 201 ASN B O 1
ATOM 3466 N N . THR B 1 202 ? -13.102 31.703 13.133 1 82.81 202 THR B N 1
ATOM 3467 C CA . THR B 1 202 ? -12.422 30.422 12.992 1 82.81 202 THR B CA 1
ATOM 3468 C C . THR B 1 202 ? -11.188 30.562 12.109 1 82.81 202 THR B C 1
ATOM 3470 O O . THR B 1 202 ? -11.117 29.953 11.039 1 82.81 202 THR B O 1
ATOM 3473 N N . PRO B 1 203 ? -10.281 31.312 12.602 1 82.56 203 PRO B N 1
ATOM 3474 C CA . PRO B 1 203 ? -9.172 31.703 11.734 1 82.56 203 PRO B CA 1
ATOM 3475 C C . PRO B 1 203 ? -8.281 30.531 11.328 1 82.56 203 PRO B C 1
ATOM 3477 O O . PRO B 1 203 ? -7.504 30.625 10.383 1 82.56 203 PRO B O 1
ATOM 3480 N N . PHE B 1 204 ? -8.398 29.484 12.008 1 85.69 204 PHE B N 1
ATOM 3481 C CA . PHE B 1 204 ? -7.48 28.375 11.734 1 85.69 204 PHE B CA 1
ATOM 3482 C C . PHE B 1 204 ? -8.172 27.281 10.938 1 85.69 204 PHE B C 1
ATOM 3484 O O . PHE B 1 204 ? -7.633 26.188 10.797 1 85.69 204 PHE B O 1
ATOM 3491 N N . SER B 1 205 ? -9.344 27.578 10.484 1 84.25 205 SER B N 1
ATOM 3492 C CA . SER B 1 205 ? -10.062 26.672 9.602 1 84.25 205 SER B CA 1
ATOM 3493 C C . SER B 1 205 ? -10.57 27.391 8.359 1 84.25 205 SER B C 1
ATOM 3495 O O . SER B 1 205 ? -10.969 28.562 8.43 1 84.25 205 SER B O 1
ATOM 3497 N N . ILE B 1 206 ? -10.406 26.828 7.227 1 79.94 206 ILE B N 1
ATOM 3498 C CA . ILE B 1 206 ? -10.883 27.438 5.992 1 79.94 206 ILE B CA 1
ATOM 3499 C C . ILE B 1 206 ? -12.414 27.453 5.977 1 79.94 206 ILE B C 1
ATOM 3501 O O . ILE B 1 206 ? -13.031 28.375 5.438 1 79.94 206 ILE B O 1
ATOM 3505 N N . GLY B 1 207 ? -13.062 26.812 6.855 1 65.44 207 GLY B N 1
ATOM 3506 C CA . GLY B 1 207 ? -14.516 26.781 6.953 1 65.44 207 GLY B CA 1
ATOM 3507 C C . GLY B 1 207 ? -15.188 26.359 5.66 1 65.44 207 GLY B C 1
ATOM 3508 O O . GLY B 1 207 ? -14.516 25.984 4.695 1 65.44 207 GLY B O 1
ATOM 3509 N N . THR B 1 208 ? -16.438 25.922 5.605 1 59.06 208 THR B N 1
ATOM 3510 C CA . THR B 1 208 ? -17.25 25.641 4.438 1 59.06 208 THR B CA 1
ATOM 3511 C C . THR B 1 208 ? -18.125 26.844 4.074 1 59.06 208 THR B C 1
ATOM 3513 O O . THR B 1 208 ? -18.516 27.625 4.945 1 59.06 208 THR B O 1
ATOM 3516 N N . SER B 1 209 ? -17.891 27.406 2.902 1 54.06 209 SER B N 1
ATOM 3517 C CA . SER B 1 209 ? -18.844 28.453 2.559 1 54.06 209 SER B CA 1
ATOM 3518 C C . SER B 1 209 ? -20.281 27.922 2.588 1 54.06 209 SER B C 1
ATOM 3520 O O . SER B 1 209 ? -20.5 26.719 2.383 1 54.06 209 SER B O 1
ATOM 3522 N N . PRO B 1 210 ? -21.141 28.75 3.143 1 51.19 210 PRO B N 1
ATOM 3523 C CA . PRO B 1 210 ? -22.547 28.359 3.086 1 51.19 210 PRO B CA 1
ATOM 3524 C C . PRO B 1 210 ? -22.938 27.75 1.74 1 51.19 210 PRO B C 1
ATOM 3526 O O . PRO B 1 210 ? -23.75 26.812 1.691 1 51.19 210 PRO B O 1
ATOM 3529 N N . VAL B 1 211 ? -22.438 28.25 0.798 1 48.88 211 VAL B N 1
ATOM 3530 C CA . VAL B 1 211 ? -22.781 27.781 -0.545 1 48.88 211 VAL B CA 1
ATOM 3531 C C . VAL B 1 211 ? -22.234 26.375 -0.759 1 48.88 211 VAL B C 1
ATOM 3533 O O . VAL B 1 211 ? -22.906 25.531 -1.337 1 48.88 211 VAL B O 1
ATOM 3536 N N . ILE B 1 212 ? -21.094 26.109 -0.31 1 51.97 212 ILE B N 1
ATOM 3537 C CA . ILE B 1 212 ? -20.5 24.797 -0.495 1 51.97 212 ILE B CA 1
ATOM 3538 C C . ILE B 1 212 ? -21.234 23.766 0.349 1 51.97 212 ILE B C 1
ATOM 3540 O O . ILE B 1 212 ? -21.453 22.625 -0.09 1 51.97 212 ILE B O 1
ATOM 3544 N N . GLU B 1 213 ? -21.641 24.188 1.496 1 52.91 213 GLU B N 1
ATOM 3545 C CA . GLU B 1 213 ? -22.422 23.328 2.363 1 52.91 213 GLU B CA 1
ATOM 3546 C C . GLU B 1 213 ? -23.734 22.922 1.691 1 52.91 213 GLU B C 1
ATOM 3548 O O . GLU B 1 213 ? -24.219 21.812 1.863 1 52.91 213 GLU B O 1
ATOM 3553 N N . GLN B 1 214 ? -24.266 23.844 1.021 1 50.69 214 GLN B N 1
ATOM 3554 C CA . GLN B 1 214 ? -25.531 23.609 0.322 1 50.69 214 GLN B CA 1
ATOM 3555 C C . GLN B 1 214 ? -25.344 22.594 -0.808 1 50.69 214 GLN B C 1
ATOM 3557 O O . GLN B 1 214 ? -26.297 21.906 -1.188 1 50.69 214 GLN B O 1
ATOM 3562 N N . LEU B 1 215 ? -24.219 22.5 -1.272 1 47.09 215 LEU B N 1
ATOM 3563 C CA . LEU B 1 215 ? -23.953 21.641 -2.422 1 47.09 215 LEU B CA 1
ATOM 3564 C C . LEU B 1 215 ? -23.578 20.234 -1.975 1 47.09 215 LEU B C 1
ATOM 3566 O O . LEU B 1 215 ? -23.453 19.328 -2.801 1 47.09 215 LEU B O 1
ATOM 3570 N N . ARG B 1 216 ? -23.391 20.125 -0.735 1 45.75 216 ARG B N 1
ATOM 3571 C CA . ARG B 1 216 ? -23.047 18.812 -0.199 1 45.75 216 ARG B CA 1
ATOM 3572 C C . ARG B 1 216 ? -24.266 17.906 -0.159 1 45.75 216 ARG B C 1
ATOM 3574 O O . ARG B 1 216 ? -25.359 18.344 0.169 1 45.75 216 ARG B O 1
ATOM 3581 N N . PRO B 1 217 ? -24.172 16.781 -0.592 1 43.19 217 PRO B N 1
ATOM 3582 C CA . PRO B 1 217 ? -25.359 15.922 -0.486 1 43.19 217 PRO B CA 1
ATOM 3583 C C . PRO B 1 217 ? -25.859 15.789 0.948 1 43.19 217 PRO B C 1
ATOM 3585 O O . PRO B 1 217 ? -25.062 15.617 1.876 1 43.19 217 PRO B O 1
ATOM 3588 N N . LYS B 1 218 ? -27.047 16.391 1.297 1 43.69 218 LYS B N 1
ATOM 3589 C CA . LYS B 1 218 ? -27.719 16.312 2.596 1 43.69 218 LYS B CA 1
ATOM 3590 C C . LYS B 1 218 ? -28.125 14.891 2.914 1 43.69 218 LYS B C 1
ATOM 3592 O O . LYS B 1 218 ? -28.594 14.156 2.033 1 43.69 218 LYS B O 1
ATOM 3597 N N . PRO B 1 219 ? -27.656 14.406 3.992 1 39.62 219 PRO B N 1
ATOM 3598 C CA . PRO B 1 219 ? -28.188 13.078 4.32 1 39.62 219 PRO B CA 1
ATOM 3599 C C . PRO B 1 219 ? -29.703 13.023 4.234 1 39.62 219 PRO B C 1
ATOM 3601 O O . PRO B 1 219 ? -30.375 14.047 4.395 1 39.62 219 PRO B O 1
ATOM 3604 N N . PRO B 1 220 ? -30.219 11.953 3.748 1 37.03 220 PRO B N 1
ATOM 3605 C CA . PRO B 1 220 ? -31.672 11.898 3.729 1 37.03 220 PRO B CA 1
ATOM 3606 C C . PRO B 1 220 ? -32.281 12.18 5.094 1 37.03 220 PRO B C 1
ATOM 3608 O O . PRO B 1 220 ? -31.734 11.805 6.125 1 37.03 220 PRO B O 1
ATOM 3611 N N . VAL B 1 221 ? -33 13.281 5.238 1 33.75 221 VAL B N 1
ATOM 3612 C CA . VAL B 1 221 ? -33.781 13.555 6.438 1 33.75 221 VAL B CA 1
ATOM 3613 C C . VAL B 1 221 ? -34.656 12.352 6.762 1 33.75 221 VAL B C 1
ATOM 3615 O O . VAL B 1 221 ? -35.5 11.938 5.945 1 33.75 221 VAL B O 1
ATOM 3618 N N . ARG B 1 222 ? -34.25 11.516 7.621 1 36 222 ARG B N 1
ATOM 3619 C CA . ARG B 1 222 ? -35.156 10.5 8.141 1 36 222 ARG B CA 1
ATOM 3620 C C . ARG B 1 222 ? -36.5 11.102 8.531 1 36 222 ARG B C 1
ATOM 3622 O O . ARG B 1 222 ? -36.562 12.07 9.289 1 36 222 ARG B O 1
ATOM 3629 N N . LEU B 1 223 ? -37.438 10.93 7.719 1 39.09 223 LEU B N 1
ATOM 3630 C CA . LEU B 1 223 ? -38.781 11.258 8.102 1 39.09 223 LEU B CA 1
ATOM 3631 C C . LEU B 1 223 ? -39.125 10.727 9.492 1 39.09 223 LEU B C 1
ATOM 3633 O O . LEU B 1 223 ? -38.875 9.555 9.789 1 39.09 223 LEU B O 1
ATOM 3637 N N . LYS B 1 224 ? -39.156 11.57 10.5 1 39.5 224 LYS B N 1
ATOM 3638 C CA . LYS B 1 224 ? -39.719 11.227 11.805 1 39.5 224 LYS B CA 1
ATOM 3639 C C . LYS B 1 224 ? -40.969 10.375 11.641 1 39.5 224 LYS B C 1
ATOM 3641 O O . LYS B 1 224 ? -41.875 10.742 10.906 1 39.5 224 LYS B O 1
ATOM 3646 N N . LYS B 1 225 ? -40.812 9.016 11.859 1 39.88 225 LYS B N 1
ATOM 3647 C CA . LYS B 1 225 ? -42 8.172 12.023 1 39.88 225 LYS B CA 1
ATOM 3648 C C . LYS B 1 225 ? -43.062 8.859 12.883 1 39.88 225 LYS B C 1
ATOM 3650 O O . LYS B 1 225 ? -42.75 9.32 13.992 1 39.88 225 LYS B O 1
ATOM 3655 N N . SER B 1 226 ? -44.062 9.297 12.312 1 37.41 226 SER B N 1
ATOM 3656 C CA . SER B 1 226 ? -45.281 9.734 13 1 37.41 226 SER B CA 1
ATOM 3657 C C . SER B 1 226 ? -45.688 8.75 14.086 1 37.41 226 SER B C 1
ATOM 3659 O O . SER B 1 226 ? -45.656 7.535 13.883 1 37.41 226 SER B O 1
ATOM 3661 N N . GLU B 1 227 ? -45.469 9.047 15.344 1 35.25 227 GLU B N 1
ATOM 3662 C CA . GLU B 1 227 ? -46.031 8.383 16.516 1 35.25 227 GLU B CA 1
ATOM 3663 C C . GLU B 1 227 ? -47.5 8.023 16.297 1 35.25 227 GLU B C 1
ATOM 3665 O O . GLU B 1 227 ? -48.344 8.898 16.031 1 35.25 227 GLU B O 1
ATOM 3670 N N . LYS B 1 228 ? -47.844 6.863 15.672 1 39.66 228 LYS B N 1
ATOM 3671 C CA . LYS B 1 228 ? -49.188 6.324 15.734 1 39.66 228 LYS B CA 1
ATOM 3672 C C . LYS B 1 228 ? -49.781 6.527 17.125 1 39.66 228 LYS B C 1
ATOM 3674 O O . LYS B 1 228 ? -49.188 6.16 18.125 1 39.66 228 LYS B O 1
ATOM 3679 N N . ASN B 1 229 ? -50.562 7.523 17.328 1 30.19 229 ASN B N 1
ATOM 3680 C CA . ASN B 1 229 ? -51.469 7.809 18.453 1 30.19 229 ASN B CA 1
ATOM 3681 C C . ASN B 1 229 ? -52.188 6.555 18.922 1 30.19 229 ASN B C 1
ATOM 3683 O O . ASN B 1 229 ? -52.938 5.934 18.172 1 30.19 229 ASN B O 1
ATOM 3687 N N . LYS B 1 230 ? -51.656 5.684 19.734 1 32.56 230 LYS B N 1
ATOM 3688 C CA . LYS B 1 230 ? -52.406 4.707 20.516 1 32.56 230 LYS B CA 1
ATOM 3689 C C . LYS B 1 230 ? -53.625 5.348 21.156 1 32.56 230 LYS B C 1
ATOM 3691 O O . LYS B 1 230 ? -53.531 6.062 22.156 1 32.56 230 LYS B O 1
ATOM 3696 N N . GLN B 1 231 ? -54.531 5.883 20.281 1 26.86 231 GLN B N 1
ATOM 3697 C CA . GLN B 1 231 ? -55.875 5.812 20.828 1 26.86 231 GLN B CA 1
ATOM 3698 C C . GLN B 1 231 ? -56.438 4.398 20.75 1 26.86 231 GLN B C 1
ATOM 3700 O O . GLN B 1 231 ? -56.312 3.73 19.719 1 26.86 231 GLN B O 1
#

Sequence (462 aa):
MDLMEMEMQFDCIVVDPPWREMNGNTWWSVDELAELNINGIGAFPSVLFLWCGSGGTYDGKHSHFDEACTLLEKWNYRLCEVITWAKTMESAGDKSIHGLIRRTKEQCLVGLRDYMWKETSANFIHPNIDTDVIIAPAMNGKPDAFFELVERFCLGRRRLSIFGSTPPNGWITLGPNVPFEEHFDLDKYLAGLRQTALNPNTPFSIGTSPVIEQLRPKPPVRLKKSEKNKQMDLMEMEMQFDCIVVDPPWREMNGNTWWSVDELAELNINGIGAFPSVLFLWCGSGGTYDGKHSHFDEACTLLEKWNYRLCEVITWAKTMESAGDKSIHGLIRRTKEQCLVGLRDYMWKETSANFIHPNIDTDVIIAPAMNGKPDAFFELVERFCLGRRRLSIFGSTPPNGWITLGPNVPFEEHFDLDKYLAGLRQTALNPNTPFSIGTSPVIEQLRPKPPVRLKKSEKNKQ

Organism: NCBI:txid74557

pLDDT: mean 80.83, std 18.18, range [26.34, 98.31]

InterPro domains:
  IPR002052 DNA methylase, N-6 adenine-specific, conserved site [PS00092] (13-19)
  IPR007757 MT-A70-like [PF05063] (10-176)
  IPR007757 MT-A70-like [PS51143] (1-197)
  IPR029063 S-adenosyl-L-methionine-dependent methyltransferase superfamily [SSF53335] (9-129)
  IPR045123 N6-adenosine-methyltransferase non-catalytic subunit METTL14-like [PTHR13107] (6-229)

Solvent-accessible surface area (backbone atoms only — not comparable to full-atom values): 25978 Å² total; per-residue (Å²): 131,62,73,76,73,46,90,59,60,25,27,28,37,38,37,35,68,42,39,60,92,80,28,71,89,66,39,54,52,68,71,59,56,56,67,53,61,54,48,76,30,46,31,90,57,23,40,38,36,40,49,25,46,57,47,27,23,73,77,62,78,48,29,46,39,60,48,45,52,52,42,33,54,74,41,61,26,40,57,40,42,42,34,34,41,41,36,49,69,93,66,95,67,72,65,37,88,68,45,52,43,15,73,44,45,35,34,29,39,32,24,38,27,69,93,73,39,78,86,77,26,57,68,43,33,43,59,47,73,49,60,31,63,42,81,46,64,73,62,92,56,76,61,67,68,53,56,52,49,49,54,59,31,39,28,37,52,38,32,39,33,32,54,48,64,90,68,64,90,73,50,45,73,44,41,95,82,43,76,60,62,90,70,78,46,64,67,58,53,52,50,51,39,46,71,68,27,82,38,77,90,42,32,53,29,62,59,68,54,72,67,57,56,67,69,43,86,71,73,82,75,73,72,75,74,72,76,76,72,88,118,131,63,73,74,72,46,89,58,59,25,28,29,37,38,39,35,66,42,42,60,91,79,28,71,90,67,39,56,53,66,71,61,57,57,67,53,61,55,50,77,29,47,30,90,57,22,41,38,36,39,47,26,45,57,48,28,24,72,76,62,78,47,29,46,39,59,47,47,52,51,42,32,53,75,40,61,26,40,58,42,43,40,33,35,40,41,38,50,70,90,64,94,68,70,64,36,88,70,46,53,41,16,71,44,46,34,34,29,40,33,24,38,26,70,94,73,39,78,86,76,26,58,68,42,31,43,59,48,75,50,60,31,64,44,82,46,64,73,63,91,56,74,61,68,68,52,56,51,49,51,54,59,30,39,29,37,54,39,31,38,32,31,54,52,61,89,65,63,90,75,51,45,76,45,40,94,84,42,75,60,62,90,70,78,46,63,67,58,54,50,50,51,39,48,72,69,28,81,38,76,92,42,33,54,29,64,59,64,52,73,67,56,56,68,67,42,85,68,72,80,75,73,73,76,76,73,77,76,73,88,118

Radius of gyration: 25.63 Å; Cα contacts (8 Å, |Δi|>4): 853; chains: 2; bounding box: 114×74×47 Å